Protein AF-0000000066907591 (afdb_homodimer)

InterPro domains:
  IPR000683 Gfo/Idh/MocA-like oxidoreductase, N-terminal [PF01408] (5-119)
  IPR036291 NAD(P)-binding domain superfamily [SSF51735] (4-153)
  IPR050984 Gfo/Idh/MocA domain-containing protein [PTHR22604] (2-312)
  IPR055170 GFO/IDH/MocA-like oxidoreductase domain [PF22725] (130-241)

Radius of gyration: 28.87 Å; Cα contacts (8 Å, |Δi|>4): 1502; chains: 2; bounding box: 48×91×61 Å

pLDDT: mean 97.02, std 3.74, range [53.47, 98.94]

Structure (mmCIF, N/CA/C/O backbone):
data_AF-0000000066907591-model_v1
#
loop_
_entity.id
_entity.type
_entity.pdbx_description
1 polymer 'Trans-1,2-dihydrobenzene-1,2-diol dehydrogenase'
#
loop_
_atom_site.group_PDB
_atom_site.id
_atom_site.type_symbol
_atom_site.label_atom_id
_atom_site.label_alt_id
_atom_site.label_comp_id
_atom_site.label_asym_id
_atom_site.label_entity_id
_atom_site.label_seq_id
_atom_site.pdbx_PDB_ins_code
_atom_site.Cartn_x
_atom_site.Cartn_y
_atom_site.Cartn_z
_atom_site.occupancy
_atom_site.B_iso_or_equiv
_atom_site.auth_seq_id
_atom_site.auth_comp_id
_atom_site.auth_asym_id
_atom_site.auth_atom_id
_atom_site.pdbx_PDB_model_num
ATOM 1 N N . MET A 1 1 ? -17.297 42.125 9.57 1 53.62 1 MET A N 1
ATOM 2 C CA . MET A 1 1 ? -16.484 41 10.023 1 53.62 1 MET A CA 1
ATOM 3 C C . MET A 1 1 ? -15.086 41.469 10.414 1 53.62 1 MET A C 1
ATOM 5 O O . MET A 1 1 ? -14.531 42.375 9.797 1 53.62 1 MET A O 1
ATOM 9 N N . THR A 1 2 ? -14.734 41.219 11.711 1 69.56 2 THR A N 1
ATOM 10 C CA . THR A 1 2 ? -13.484 41.781 12.227 1 69.56 2 THR A CA 1
ATOM 11 C C . THR A 1 2 ? -12.289 41.188 11.477 1 69.56 2 THR A C 1
ATOM 13 O O . THR A 1 2 ? -12.227 40 11.242 1 69.56 2 THR A O 1
ATOM 16 N N . ASN A 1 3 ? -11.562 42.094 10.828 1 89.19 3 ASN A N 1
ATOM 17 C CA . ASN A 1 3 ? -10.336 41.719 10.148 1 89.19 3 ASN A CA 1
ATOM 18 C C . ASN A 1 3 ? -9.281 41.219 11.125 1 89.19 3 ASN A C 1
ATOM 20 O O . ASN A 1 3 ? -8.695 42 11.875 1 89.19 3 ASN A O 1
ATOM 24 N N . LEU A 1 4 ? -9.125 39.906 11.203 1 96 4 LEU A N 1
ATOM 25 C CA . LEU A 1 4 ? -8.172 39.312 12.133 1 96 4 LEU A CA 1
ATOM 2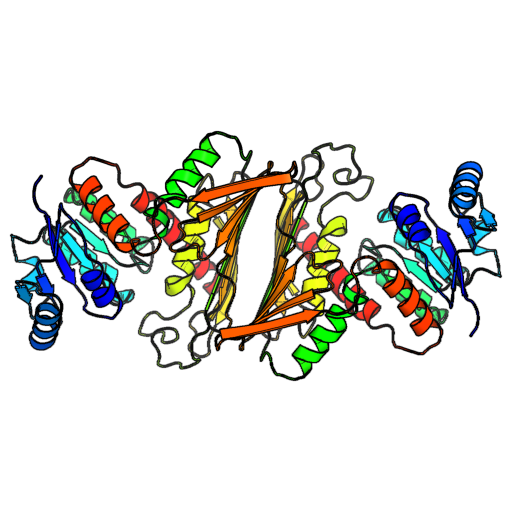6 C C . LEU A 1 4 ? -6.738 39.5 11.633 1 96 4 LEU A C 1
ATOM 28 O O . LEU A 1 4 ? -6.48 39.375 10.43 1 96 4 LEU A O 1
ATOM 32 N N . GLN A 1 5 ? -5.879 39.938 12.5 1 97.81 5 GLN A N 1
ATOM 33 C CA . GLN A 1 5 ? -4.484 40.188 12.148 1 97.81 5 GLN A CA 1
ATOM 34 C C . GLN A 1 5 ? -3.59 39.031 12.523 1 97.81 5 GLN A C 1
ATOM 36 O O . GLN A 1 5 ? -3.631 38.531 13.664 1 97.81 5 GLN A O 1
ATOM 41 N N . TRP A 1 6 ? -2.787 38.594 11.562 1 98.56 6 TRP A N 1
ATOM 42 C CA . TRP A 1 6 ? -1.938 37.406 11.727 1 98.56 6 TRP A CA 1
ATOM 43 C C . TRP A 1 6 ? -0.486 37.812 11.961 1 98.56 6 TRP A C 1
ATOM 45 O O . TRP A 1 6 ? -0.001 38.781 11.352 1 98.56 6 TRP A O 1
ATOM 55 N N . GLY A 1 7 ? 0.177 37.125 12.805 1 98.75 7 GLY A N 1
ATOM 56 C CA . GLY A 1 7 ? 1.625 37.156 12.938 1 98.75 7 GLY A CA 1
ATOM 57 C C . GLY A 1 7 ? 2.285 35.812 12.656 1 98.75 7 GLY A C 1
ATOM 58 O O . GLY A 1 7 ? 1.723 34.75 12.961 1 98.75 7 GLY A O 1
ATOM 59 N N . ILE A 1 8 ? 3.514 35.844 12.125 1 98.81 8 ILE A N 1
ATOM 60 C CA . ILE A 1 8 ? 4.266 34.625 11.82 1 98.81 8 ILE A CA 1
ATOM 61 C C . ILE A 1 8 ? 5.441 34.5 12.789 1 98.81 8 ILE A C 1
ATOM 63 O O . ILE A 1 8 ? 6.199 35.438 12.992 1 98.81 8 ILE A O 1
ATOM 67 N N . VAL A 1 9 ? 5.5 33.312 13.391 1 98.12 9 VAL A N 1
ATOM 68 C CA . VAL A 1 9 ? 6.668 32.938 14.18 1 98.12 9 VAL A CA 1
ATOM 69 C C . VAL A 1 9 ? 7.492 31.891 13.422 1 98.12 9 VAL A C 1
ATOM 71 O O . VAL A 1 9 ? 7.02 30.781 13.164 1 98.12 9 VAL A O 1
ATOM 74 N N . GLY A 1 10 ? 8.727 32.156 13.133 1 96.56 10 GLY A N 1
ATOM 75 C CA . GLY A 1 10 ? 9.547 31.328 12.273 1 96.56 10 GLY A CA 1
ATOM 76 C C . GLY A 1 10 ? 9.453 31.688 10.805 1 96.56 10 GLY A C 1
ATOM 77 O O . GLY A 1 10 ? 8.359 31.75 10.242 1 96.56 10 GLY A O 1
ATOM 78 N N . LEU A 1 11 ? 10.625 32 10.148 1 97.5 11 LEU A N 1
ATOM 79 C CA . LEU A 1 11 ? 10.594 32.562 8.805 1 97.5 11 LEU A CA 1
ATOM 80 C C . LEU A 1 11 ? 11.352 31.672 7.828 1 97.5 11 LEU A C 1
ATOM 82 O O . LEU A 1 11 ? 12.078 32.188 6.961 1 97.5 11 LEU A O 1
ATOM 86 N N . GLY A 1 12 ? 11.195 30.328 8.062 1 94 12 GLY A N 1
ATOM 87 C CA . GLY A 1 12 ? 11.766 29.375 7.121 1 94 12 GLY A CA 1
ATOM 88 C C . GLY A 1 12 ? 10.969 29.25 5.836 1 94 12 GLY A C 1
ATOM 89 O O . GLY A 1 12 ? 10.109 30.078 5.551 1 94 12 GLY A O 1
ATOM 90 N N . ASP A 1 13 ? 11.242 28.297 5.039 1 94.19 13 ASP A N 1
ATOM 91 C CA . ASP A 1 13 ? 10.695 28.109 3.695 1 94.19 13 ASP A CA 1
ATOM 92 C C . ASP A 1 13 ? 9.172 28.094 3.721 1 94.19 13 ASP A C 1
ATOM 94 O O . ASP A 1 13 ? 8.523 28.719 2.877 1 94.19 13 ASP A O 1
ATOM 98 N N . ILE A 1 14 ? 8.617 27.391 4.668 1 96.25 14 ILE A N 1
ATOM 99 C CA . ILE A 1 14 ? 7.168 27.25 4.691 1 96.25 14 ILE A CA 1
ATOM 100 C C . ILE A 1 14 ? 6.523 28.594 5.012 1 96.25 14 ILE A C 1
ATOM 102 O O . ILE A 1 14 ? 5.41 28.875 4.566 1 96.25 14 ILE A O 1
ATOM 106 N N . ALA A 1 15 ? 7.184 29.406 5.812 1 97.88 15 ALA A N 1
ATOM 107 C CA . ALA A 1 15 ? 6.691 30.75 6.105 1 97.88 15 ALA A CA 1
ATOM 108 C C . ALA A 1 15 ? 6.617 31.594 4.836 1 97.88 15 ALA A C 1
ATOM 110 O O . ALA A 1 15 ? 5.684 32.375 4.656 1 97.88 15 ALA A O 1
ATOM 111 N N . HIS A 1 16 ? 7.633 31.453 3.965 1 98.19 16 HIS A N 1
ATOM 112 C CA . HIS A 1 16 ? 7.609 32.156 2.684 1 98.19 16 HIS A CA 1
ATOM 113 C C . HIS A 1 16 ? 6.414 31.719 1.841 1 98.19 16 HIS A C 1
ATOM 115 O O . HIS A 1 16 ? 5.719 32.562 1.259 1 98.19 16 HIS A O 1
ATOM 121 N N . SER A 1 17 ? 6.18 30.391 1.84 1 97.75 17 SER A N 1
ATOM 122 C CA . SER A 1 17 ? 5.039 29.859 1.1 1 97.75 17 SER A CA 1
ATOM 123 C C . SER A 1 17 ? 3.725 30.406 1.657 1 97.75 17 SER A C 1
ATOM 125 O O . SER A 1 17 ? 2.824 30.766 0.897 1 97.75 17 SER A O 1
ATOM 127 N N . PHE A 1 18 ? 3.672 30.438 2.922 1 98.19 18 PHE A N 1
ATOM 128 C CA . PHE A 1 18 ? 2.482 30.922 3.607 1 98.19 18 PHE A CA 1
ATOM 129 C C . PHE A 1 18 ? 2.217 32.375 3.254 1 98.19 18 PHE A C 1
ATOM 131 O O . PHE A 1 18 ? 1.103 32.75 2.865 1 98.19 18 PHE A O 1
ATOM 138 N N . ALA A 1 19 ? 3.225 33.219 3.33 1 98.25 19 ALA A N 1
ATOM 139 C CA . ALA A 1 19 ? 3.094 34.625 3.055 1 98.25 19 ALA A CA 1
ATOM 140 C C . ALA A 1 19 ? 2.789 34.875 1.579 1 98.25 19 ALA A C 1
ATOM 142 O O . ALA A 1 19 ? 1.957 35.719 1.245 1 98.25 19 ALA A O 1
ATOM 143 N N . GLU A 1 20 ? 3.443 34.094 0.761 1 97.38 20 GLU A N 1
ATOM 144 C CA . GLU A 1 20 ? 3.279 34.25 -0.681 1 97.38 20 GLU A CA 1
ATOM 145 C C . GLU A 1 20 ? 1.854 33.906 -1.113 1 97.38 20 GLU A C 1
ATOM 147 O O . GLU A 1 20 ? 1.314 34.531 -2.027 1 97.38 20 GLU A O 1
ATOM 152 N N . SER A 1 21 ? 1.291 32.969 -0.433 1 96.38 21 SER A N 1
ATOM 153 C CA . SER A 1 21 ? -0.006 32.469 -0.87 1 96.38 21 SER A CA 1
ATOM 154 C C . SER A 1 21 ? -1.145 33.125 -0.093 1 96.38 21 SER A C 1
ATOM 156 O O . SER A 1 21 ? -2.318 32.875 -0.385 1 96.38 21 SER A O 1
ATOM 158 N N . PHE A 1 22 ? -0.844 33.969 0.849 1 97.62 22 PHE A N 1
ATOM 159 C CA . PHE A 1 22 ? -1.854 34.562 1.728 1 97.62 22 PHE A CA 1
ATOM 160 C C . PHE A 1 22 ? -2.836 35.406 0.936 1 97.62 22 PHE A C 1
ATOM 162 O O . PHE A 1 22 ? -2.471 36.469 0.415 1 97.62 22 PHE A O 1
ATOM 169 N N . ASP A 1 23 ? -4.043 34.969 0.793 1 95.75 23 ASP A N 1
ATOM 170 C CA . ASP A 1 23 ? -5.105 35.656 0.051 1 95.75 23 ASP A CA 1
ATOM 171 C C . ASP A 1 23 ? -6.449 35.5 0.766 1 95.75 23 ASP A C 1
ATOM 173 O O . ASP A 1 23 ? -7.203 34.562 0.504 1 95.75 23 ASP A O 1
ATOM 177 N N . GLN A 1 24 ? -6.719 36.469 1.634 1 94.44 24 GLN A N 1
ATOM 178 C CA . GLN A 1 24 ? -7.891 36.438 2.498 1 94.44 24 GLN A CA 1
ATOM 179 C C . GLN A 1 24 ? -8.609 37.781 2.537 1 94.44 24 GLN A C 1
ATOM 181 O O . GLN A 1 24 ? -7.969 38.812 2.508 1 94.44 24 GLN A O 1
ATOM 186 N N . THR A 1 25 ? -9.898 37.656 2.674 1 92.19 25 THR A N 1
ATOM 187 C CA . THR A 1 25 ? -10.672 38.875 2.799 1 92.19 25 THR A CA 1
ATOM 188 C C . THR A 1 25 ? -11.008 39.156 4.262 1 92.19 25 THR A C 1
ATOM 190 O O . THR A 1 25 ? -11.305 40.281 4.629 1 92.19 25 THR A O 1
ATOM 193 N N . THR A 1 26 ? -10.898 38.125 5.062 1 92.12 26 THR A N 1
ATOM 194 C CA . THR A 1 26 ? -11.336 38.281 6.445 1 92.12 26 THR A CA 1
ATOM 195 C C . THR A 1 26 ? -10.133 38.344 7.387 1 92.12 26 THR A C 1
ATOM 197 O O . THR A 1 26 ? -10.289 38.344 8.609 1 92.12 26 THR A O 1
ATOM 200 N N . SER A 1 27 ? -8.93 38.375 6.855 1 95.5 27 SER A N 1
ATOM 201 C CA . SER A 1 27 ? -7.684 38.375 7.617 1 95.5 27 SER A CA 1
ATOM 202 C C . SER A 1 27 ? -6.602 39.156 6.91 1 95.5 27 SER A C 1
ATOM 204 O O . SER A 1 27 ? -6.668 39.375 5.695 1 95.5 27 SER A O 1
ATOM 206 N N . THR A 1 28 ? -5.691 39.656 7.699 1 97 28 THR A N 1
ATOM 207 C CA . THR A 1 28 ? -4.523 40.344 7.164 1 97 28 THR A CA 1
ATOM 208 C C . THR A 1 28 ? -3.24 39.812 7.797 1 97 28 THR A C 1
ATOM 210 O O . THR A 1 28 ? -3.172 39.625 9.016 1 97 28 THR A O 1
ATOM 213 N N . LEU A 1 29 ? -2.314 39.438 6.93 1 98.12 29 LEU A N 1
ATOM 214 C CA . LEU A 1 29 ? -0.979 39.125 7.426 1 98.12 29 LEU A CA 1
ATOM 215 C C . LEU A 1 29 ? -0.215 40.375 7.789 1 98.12 29 LEU A C 1
ATOM 217 O O . LEU A 1 29 ? 0.172 41.156 6.91 1 98.12 29 LEU A O 1
ATOM 221 N N . THR A 1 30 ? 0.018 40.562 9.086 1 98.12 30 THR A N 1
ATOM 222 C CA . THR A 1 30 ? 0.395 41.906 9.562 1 98.12 30 THR A CA 1
ATOM 223 C C . THR A 1 30 ? 1.847 41.906 10.031 1 98.12 30 THR A C 1
ATOM 225 O O . THR A 1 30 ? 2.545 42.906 9.883 1 98.12 30 THR A O 1
ATOM 228 N N . ALA A 1 31 ? 2.281 40.781 10.609 1 98.56 31 ALA A N 1
ATOM 229 C CA . ALA A 1 31 ? 3.559 40.875 11.312 1 98.56 31 ALA A CA 1
ATOM 230 C C . ALA A 1 31 ? 4.332 39.562 11.18 1 98.56 31 ALA A C 1
ATOM 232 O O . ALA A 1 31 ? 3.752 38.5 10.883 1 98.56 31 ALA A O 1
ATOM 233 N N . CYS A 1 32 ? 5.641 39.656 11.336 1 98.75 32 CYS A N 1
ATOM 234 C CA . CYS A 1 32 ? 6.52 38.5 11.43 1 98.75 32 CYS A CA 1
ATOM 235 C C . CYS A 1 32 ? 7.602 38.719 12.477 1 98.75 32 CYS A C 1
ATOM 237 O O . CYS A 1 32 ? 7.914 39.875 12.82 1 98.75 32 CYS A O 1
ATOM 239 N N . ALA A 1 33 ? 8.055 37.625 13 1 98.38 33 ALA A N 1
ATOM 240 C CA . ALA A 1 33 ? 9.125 37.719 14 1 98.38 33 ALA A CA 1
ATOM 241 C C . ALA A 1 33 ? 10.211 36.688 13.727 1 98.38 33 ALA A C 1
ATOM 243 O O . ALA A 1 33 ? 9.93 35.594 13.195 1 98.38 33 ALA A O 1
ATOM 244 N N . SER A 1 34 ? 11.367 37 13.992 1 95.94 34 SER A N 1
ATOM 245 C CA . SER A 1 34 ? 12.547 36.156 13.984 1 95.94 34 SER A CA 1
ATOM 246 C C . SER A 1 34 ? 13.461 36.469 15.164 1 95.94 34 SER A C 1
ATOM 248 O O . SER A 1 34 ? 13.164 37.344 15.977 1 95.94 34 SER A O 1
ATOM 250 N N . ARG A 1 35 ? 14.617 35.688 15.305 1 90.31 35 ARG A N 1
ATOM 251 C CA . ARG A 1 35 ? 15.594 35.875 16.375 1 90.31 35 ARG A CA 1
ATOM 252 C C . ARG A 1 35 ? 16.391 37.156 16.156 1 90.31 35 ARG A C 1
ATOM 254 O O . ARG A 1 35 ? 16.938 37.719 17.109 1 90.31 35 ARG A O 1
ATOM 261 N N . THR A 1 36 ? 16.281 37.531 14.898 1 94.12 36 THR A N 1
ATOM 262 C CA . THR A 1 36 ? 16.969 38.781 14.586 1 94.12 36 THR A CA 1
ATOM 263 C C . THR A 1 36 ? 16.062 39.719 13.812 1 94.12 36 THR A C 1
ATOM 265 O O . THR A 1 36 ? 15.312 39.312 12.93 1 94.12 36 THR A O 1
ATOM 268 N N . LEU A 1 37 ? 16.234 41.031 14.195 1 97 37 LEU A N 1
ATOM 269 C CA . LEU A 1 37 ? 15.375 42.031 13.586 1 97 37 LEU A CA 1
ATOM 270 C C . LEU A 1 37 ? 15.641 42.156 12.086 1 97 37 LEU A C 1
ATOM 272 O O . LEU A 1 37 ? 14.711 42.344 11.305 1 97 37 LEU A O 1
ATOM 276 N N . GLU A 1 38 ? 16.859 41.969 11.734 1 97.56 38 GLU A N 1
ATOM 277 C CA . GLU A 1 38 ? 17.234 42.094 10.328 1 97.56 38 GLU A CA 1
ATOM 278 C C . GLU A 1 38 ? 16.516 41.062 9.469 1 97.56 38 GLU A C 1
ATOM 280 O O . GLU A 1 38 ? 15.992 41.406 8.398 1 97.56 38 GLU A O 1
ATOM 285 N N . LYS A 1 39 ? 16.453 39.875 9.938 1 97.31 39 LYS A N 1
ATOM 286 C CA . LYS A 1 39 ? 15.773 38.781 9.219 1 97.31 39 LYS A CA 1
ATOM 287 C C . LYS A 1 39 ? 14.273 39.062 9.117 1 97.31 39 LYS A C 1
ATOM 289 O O . LYS A 1 39 ? 13.664 38.844 8.062 1 97.31 39 LYS A O 1
ATOM 294 N N . ALA A 1 40 ? 13.711 39.531 10.172 1 98.38 40 ALA A N 1
ATOM 295 C CA . ALA A 1 40 ? 12.289 39.844 10.195 1 98.38 40 ALA A CA 1
ATOM 296 C C . ALA A 1 40 ? 11.961 40.969 9.234 1 98.38 40 ALA A C 1
ATOM 298 O O . ALA A 1 40 ? 10.969 40.938 8.508 1 98.38 40 ALA A O 1
ATOM 299 N N . GLU A 1 41 ? 12.805 41.969 9.266 1 98.44 41 GLU A N 1
ATOM 300 C CA . GLU A 1 41 ? 12.594 43.125 8.398 1 98.44 41 GLU A CA 1
ATOM 301 C C . GLU A 1 41 ? 12.703 42.75 6.926 1 98.44 41 GLU A C 1
ATOM 303 O O . GLU A 1 41 ? 11.922 43.219 6.094 1 98.44 41 GLU A O 1
ATOM 308 N N . LYS A 1 42 ? 13.656 41.969 6.613 1 98.44 42 LYS A N 1
ATOM 309 C CA . LYS A 1 42 ? 13.805 41.469 5.238 1 98.44 42 LYS A CA 1
ATOM 310 C C . LYS A 1 42 ? 12.555 40.75 4.773 1 98.44 42 LYS A C 1
ATOM 312 O O . LYS A 1 42 ? 12.086 40.938 3.656 1 98.44 42 LYS A O 1
ATOM 317 N N . PHE A 1 43 ? 12.07 39.844 5.633 1 98.56 43 PHE A N 1
ATOM 318 C CA . PHE A 1 43 ? 10.859 39.094 5.34 1 98.56 43 PHE A CA 1
ATOM 319 C C . PHE A 1 43 ? 9.664 40.031 5.18 1 98.56 43 PHE A C 1
ATOM 321 O O . PHE A 1 43 ? 8.891 39.906 4.23 1 98.56 43 PHE A O 1
ATOM 328 N N . ALA A 1 44 ? 9.516 40.969 6.066 1 98.56 44 ALA A N 1
ATOM 329 C CA . ALA A 1 44 ? 8.406 41.938 6.043 1 98.56 44 ALA A CA 1
ATOM 330 C C . ALA A 1 44 ? 8.43 42.781 4.77 1 98.56 44 ALA A C 1
ATOM 332 O O . ALA A 1 44 ? 7.379 43.031 4.184 1 98.56 44 ALA A O 1
ATOM 333 N N . GLU A 1 45 ? 9.586 43.156 4.43 1 98.44 45 GLU A N 1
ATOM 334 C CA . GLU A 1 45 ? 9.742 43.938 3.203 1 98.44 45 GLU A CA 1
ATOM 335 C C . GLU A 1 45 ? 9.336 43.125 1.978 1 98.44 45 GLU A C 1
ATOM 337 O O . GLU A 1 45 ? 8.641 43.625 1.092 1 98.44 45 GLU A O 1
ATOM 342 N N . GLN A 1 46 ? 9.773 41.938 1.971 1 98.38 46 GLN A N 1
ATOM 343 C CA . GLN A 1 46 ? 9.516 41.094 0.829 1 98.38 46 GLN A CA 1
ATOM 344 C C . GLN A 1 46 ? 8.023 40.875 0.626 1 98.38 46 GLN A C 1
ATOM 346 O O . GLN A 1 46 ? 7.551 40.781 -0.51 1 98.38 46 GLN A O 1
ATOM 351 N N . TYR A 1 47 ? 7.258 40.781 1.701 1 98.25 47 TYR A N 1
ATOM 352 C CA . TYR A 1 47 ? 5.852 40.406 1.579 1 98.25 47 TYR A CA 1
ATOM 353 C C . TYR A 1 47 ? 4.949 41.562 2.008 1 98.25 47 TYR A C 1
ATOM 355 O O . TYR A 1 47 ? 3.754 41.344 2.238 1 98.25 47 TYR A O 1
ATOM 363 N N . ASP A 1 48 ? 5.531 42.781 2.184 1 97.5 48 ASP A N 1
ATOM 364 C CA . ASP A 1 48 ? 4.82 44 2.482 1 97.5 48 ASP A CA 1
ATOM 365 C C . ASP A 1 48 ? 4.016 43.875 3.773 1 97.5 48 ASP A C 1
ATOM 367 O O . ASP A 1 48 ? 2.818 44.188 3.797 1 97.5 48 ASP A O 1
ATOM 371 N N . LEU A 1 49 ? 4.699 43.312 4.801 1 98.38 49 LEU A N 1
ATOM 372 C CA . LEU A 1 49 ? 4.102 43.281 6.133 1 98.38 49 LEU A CA 1
ATOM 373 C C . LEU A 1 49 ? 4.359 44.594 6.871 1 98.38 49 LEU A C 1
ATOM 375 O O . LEU A 1 49 ? 5.473 45.125 6.84 1 98.38 49 LEU A O 1
ATOM 379 N N . PRO A 1 50 ? 3.434 45.156 7.559 1 97.88 50 PRO A N 1
ATOM 380 C CA . PRO A 1 50 ? 3.582 46.438 8.242 1 97.88 50 PRO A CA 1
ATOM 381 C C . PRO A 1 50 ? 4.508 46.375 9.453 1 97.88 50 PRO A C 1
ATOM 383 O O . PRO A 1 50 ? 5.09 47.375 9.852 1 97.88 50 PRO A O 1
ATOM 386 N N . LYS A 1 51 ? 4.625 45.125 10.031 1 98.38 51 LYS A N 1
ATOM 387 C CA . LYS A 1 51 ? 5.371 45.031 11.289 1 98.38 51 LYS A CA 1
ATOM 388 C C . LYS A 1 51 ? 6.387 43.875 11.25 1 98.38 51 LYS A C 1
ATOM 390 O O . LYS A 1 51 ? 6.113 42.844 10.68 1 98.38 51 LYS A O 1
ATOM 395 N N . ALA A 1 52 ? 7.562 44.188 11.766 1 98.56 52 ALA A N 1
ATOM 396 C CA . ALA A 1 52 ? 8.633 43.188 11.93 1 98.56 52 ALA A CA 1
ATOM 397 C C . ALA A 1 52 ? 9.242 43.281 13.328 1 98.56 52 ALA A C 1
ATOM 399 O O . ALA A 1 52 ? 9.523 44.375 13.828 1 98.56 52 ALA A O 1
ATOM 400 N N . TYR A 1 53 ? 9.359 42.125 13.938 1 98.5 53 TYR A N 1
ATOM 401 C CA . TYR A 1 53 ? 9.852 42.125 15.305 1 98.5 53 TYR A CA 1
ATOM 402 C C . TYR A 1 53 ? 11.125 41.281 15.414 1 98.5 53 TYR A C 1
ATOM 404 O O . TYR A 1 53 ? 11.242 40.219 14.789 1 98.5 53 TYR A O 1
ATOM 412 N N . GLY A 1 54 ? 12.047 41.719 16.25 1 96.81 54 GLY A N 1
ATOM 413 C CA . GLY A 1 54 ? 13.312 41.031 16.438 1 96.81 54 GLY A CA 1
ATOM 414 C C . GLY A 1 54 ? 13.258 39.969 17.547 1 96.81 54 GLY A C 1
ATOM 415 O O . GLY A 1 54 ? 14.281 39.406 17.938 1 96.81 54 GLY A 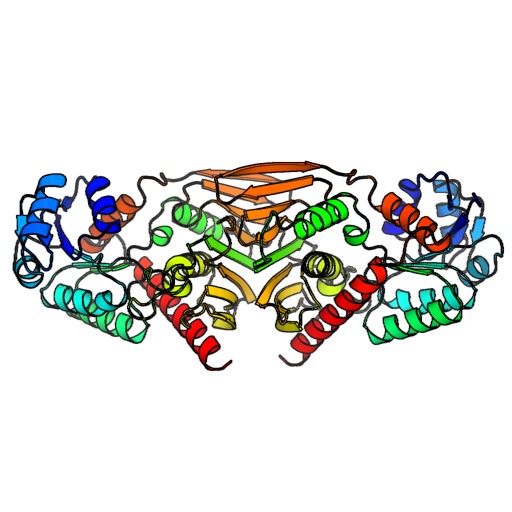O 1
ATOM 416 N N . SER A 1 55 ? 12.094 39.812 18.062 1 96.81 55 SER A N 1
ATOM 417 C CA . SER A 1 55 ? 11.867 38.781 19.031 1 96.81 55 SER A CA 1
ATOM 418 C C . SER A 1 55 ? 10.422 38.281 18.984 1 96.81 55 SER A C 1
ATOM 420 O O . SER A 1 55 ? 9.516 39 18.609 1 96.81 55 SER A O 1
ATOM 422 N N . TYR A 1 56 ? 10.242 37 19.422 1 97.12 56 TYR A N 1
ATOM 423 C CA . TYR A 1 56 ? 8.906 36.438 19.438 1 97.12 56 TYR A CA 1
ATOM 424 C C . TYR A 1 56 ? 8.039 37.062 20.516 1 97.12 56 TYR A C 1
ATOM 426 O O . TYR A 1 56 ? 6.836 37.25 20.328 1 97.12 56 TYR A O 1
ATOM 434 N N . GLU A 1 57 ? 8.68 37.469 21.578 1 97.25 57 GLU A N 1
ATOM 435 C CA . GLU A 1 57 ? 7.992 38.125 22.688 1 97.25 57 GLU A CA 1
ATOM 436 C C . GLU A 1 57 ? 7.363 39.438 22.25 1 97.25 57 GLU A C 1
ATOM 438 O O . GLU A 1 57 ? 6.242 39.781 22.656 1 97.25 57 GLU A O 1
ATOM 443 N N . GLU A 1 58 ? 8.133 40.188 21.469 1 97.88 58 GLU A N 1
ATOM 444 C CA . GLU A 1 58 ? 7.625 41.469 20.984 1 97.88 58 GLU A CA 1
ATOM 445 C C . GLU A 1 58 ? 6.383 41.25 20.125 1 97.88 58 GLU A C 1
ATOM 447 O O . GLU A 1 58 ? 5.418 42.031 20.234 1 97.88 58 GLU A O 1
ATOM 452 N N . LEU A 1 59 ? 6.457 40.281 19.25 1 98.44 59 LEU A N 1
ATOM 453 C CA . LEU A 1 59 ? 5.301 39.969 18.422 1 98.44 59 LEU A CA 1
ATOM 454 C C . LEU A 1 59 ? 4.098 39.594 19.281 1 98.44 59 LEU A C 1
ATOM 456 O O . LEU A 1 59 ? 2.984 40.062 19.047 1 98.44 59 LEU A O 1
ATOM 460 N N . LEU A 1 60 ? 4.281 38.75 20.328 1 98.44 60 LEU A N 1
ATOM 461 C CA . LEU A 1 60 ? 3.209 38.25 21.172 1 98.44 60 LEU A CA 1
ATOM 462 C C . LEU A 1 60 ? 2.621 39.375 22.031 1 98.44 60 LEU A C 1
ATOM 464 O O . LEU A 1 60 ? 1.47 39.281 22.469 1 98.44 60 LEU A O 1
ATOM 468 N N . ALA A 1 61 ? 3.406 40.438 22.25 1 98.12 61 ALA A N 1
ATOM 469 C CA . ALA A 1 61 ? 2.967 41.562 23.062 1 98.12 61 ALA A CA 1
ATOM 470 C C . ALA A 1 61 ? 2.104 42.531 22.266 1 98.12 61 ALA A C 1
ATOM 472 O O . ALA A 1 61 ? 1.424 43.375 22.844 1 98.12 61 ALA A O 1
ATOM 473 N N . ASP A 1 62 ? 2.164 42.406 20.984 1 98.12 62 ASP A N 1
ATOM 474 C CA . ASP A 1 62 ? 1.371 43.281 20.125 1 98.12 62 ASP A CA 1
ATOM 475 C C . ASP A 1 62 ? -0.119 42.969 20.266 1 98.12 62 ASP A C 1
ATOM 477 O O . ASP A 1 62 ? -0.588 41.938 19.781 1 98.12 62 ASP A O 1
ATOM 481 N N . LYS A 1 63 ? -0.902 43.906 20.734 1 96.88 63 LYS A N 1
ATOM 482 C CA . LYS A 1 63 ? -2.316 43.688 21.047 1 96.88 63 LYS A CA 1
ATOM 483 C C . LYS A 1 63 ? -3.146 43.625 19.766 1 96.88 63 LYS A C 1
ATOM 485 O O . LYS A 1 63 ? -4.277 43.125 19.797 1 96.88 63 LYS A O 1
ATOM 490 N N . ASP A 1 64 ? -2.557 44.094 18.672 1 96.31 64 ASP A N 1
ATOM 491 C CA . ASP A 1 64 ? -3.301 44.062 17.406 1 96.31 64 ASP A CA 1
ATOM 492 C C . ASP A 1 64 ? -3.305 42.688 16.781 1 96.31 64 ASP A C 1
ATOM 494 O O . ASP A 1 64 ? -4.18 42.344 15.977 1 96.31 64 ASP A O 1
ATOM 498 N N . ILE A 1 65 ? -2.332 41.875 17.125 1 98 65 ILE A N 1
ATOM 499 C CA . ILE A 1 65 ? -2.199 40.531 16.562 1 98 65 ILE A CA 1
ATOM 500 C C . ILE A 1 65 ? -3.123 39.562 17.281 1 98 65 ILE A C 1
ATOM 502 O O . ILE A 1 65 ? -3.072 39.469 18.516 1 98 65 ILE A O 1
ATOM 506 N N . SER A 1 66 ? -3.957 38.875 16.547 1 97.56 66 SER A N 1
ATOM 507 C CA . SER A 1 66 ? -4.934 37.969 17.156 1 97.56 66 SER A CA 1
ATOM 508 C C . SER A 1 66 ? -4.543 36.5 16.953 1 97.56 66 SER A C 1
ATOM 510 O O . SER A 1 66 ? -4.922 35.656 17.75 1 97.56 66 SER A O 1
ATOM 512 N N . ILE A 1 67 ? -3.867 36.156 15.852 1 98.62 67 ILE A N 1
ATOM 513 C CA . ILE A 1 67 ? -3.557 34.781 15.484 1 98.62 67 ILE A CA 1
ATOM 514 C C . ILE A 1 67 ? -2.061 34.656 15.195 1 98.62 67 ILE A C 1
ATOM 516 O O . ILE A 1 67 ? -1.468 35.531 14.547 1 98.62 67 ILE A O 1
ATOM 520 N N . ILE A 1 68 ? -1.479 33.625 15.695 1 98.88 68 ILE A N 1
ATOM 521 C CA . ILE A 1 68 ? -0.073 33.344 15.43 1 98.88 68 ILE A CA 1
ATOM 522 C C . ILE A 1 68 ? 0.046 32.125 14.555 1 98.88 68 ILE A C 1
ATOM 524 O O . ILE A 1 68 ? -0.508 31.062 14.883 1 98.88 68 ILE A O 1
ATOM 528 N N . TYR A 1 69 ? 0.668 32.219 13.422 1 98.81 69 TYR A N 1
ATOM 529 C CA . TYR A 1 69 ? 1.123 31.094 12.609 1 98.81 69 TYR A CA 1
ATOM 530 C C . TYR A 1 69 ? 2.531 30.672 13.008 1 98.81 69 TYR A C 1
ATOM 532 O O . TYR A 1 69 ? 3.473 31.453 12.922 1 98.81 69 TYR A O 1
ATOM 540 N N . ILE A 1 70 ? 2.668 29.453 13.453 1 98.69 70 ILE A N 1
ATOM 541 C CA . ILE A 1 70 ? 3.951 28.969 13.953 1 98.69 70 ILE A CA 1
ATOM 542 C C . ILE A 1 70 ? 4.594 28.062 12.906 1 98.69 70 ILE A C 1
ATOM 544 O O . ILE A 1 70 ? 4.059 27 12.586 1 98.69 70 ILE A O 1
ATOM 548 N N . ALA A 1 71 ? 5.758 28.469 12.422 1 97.44 71 ALA A N 1
ATOM 549 C CA . ALA A 1 71 ? 6.465 27.766 11.352 1 97.44 71 ALA A CA 1
ATOM 550 C C . ALA A 1 71 ? 7.93 27.547 11.719 1 97.44 71 ALA A C 1
ATOM 552 O O . ALA A 1 71 ? 8.82 27.734 10.883 1 97.44 71 ALA A O 1
ATOM 553 N N . VAL A 1 72 ? 8.234 27.234 12.969 1 94.94 72 VAL A N 1
ATOM 554 C CA . VAL A 1 72 ? 9.562 26.906 13.453 1 94.94 72 VAL A CA 1
ATOM 555 C C . VAL A 1 72 ? 9.812 25.406 13.305 1 94.94 72 VAL A C 1
ATOM 557 O O . VAL A 1 72 ? 8.922 24.672 12.883 1 94.94 72 VAL A O 1
ATOM 560 N N . PRO A 1 73 ? 11.023 24.906 13.602 1 91.31 73 PRO A N 1
ATOM 561 C CA . PRO A 1 73 ? 11.258 23.469 13.586 1 91.31 73 PRO A CA 1
ATOM 562 C C . PRO A 1 73 ? 10.375 22.719 14.578 1 91.31 73 PRO A C 1
ATOM 564 O O . PRO A 1 73 ? 10.023 23.25 15.633 1 91.31 73 PRO A O 1
ATOM 567 N N . ASN A 1 74 ? 10.07 21.5 14.289 1 92.56 74 ASN A N 1
ATOM 568 C CA . ASN A 1 74 ? 9.102 20.688 15.008 1 92.56 74 ASN A CA 1
ATOM 569 C C . ASN A 1 74 ? 9.367 20.688 16.516 1 92.56 74 ASN A C 1
ATOM 571 O O . ASN A 1 74 ? 8.438 20.828 17.312 1 92.56 74 ASN A O 1
ATOM 575 N N . ARG A 1 75 ? 10.57 20.656 16.844 1 92.56 75 ARG A N 1
ATOM 576 C CA . ARG A 1 75 ? 10.945 20.5 18.25 1 92.56 75 ARG A CA 1
ATOM 577 C C . ARG A 1 75 ? 10.578 21.75 19.047 1 92.56 75 ARG A C 1
ATOM 579 O O . ARG A 1 75 ? 10.531 21.719 20.281 1 92.56 75 ARG A O 1
ATOM 586 N N . GLN A 1 76 ? 10.367 22.828 18.344 1 94.81 76 GLN A N 1
ATOM 587 C CA . GLN A 1 76 ? 10.125 24.094 19 1 94.81 76 GLN A CA 1
ATOM 588 C C . GLN A 1 76 ? 8.641 24.438 19.031 1 94.81 76 GLN A C 1
ATOM 590 O O . GLN A 1 76 ? 8.227 25.406 19.656 1 94.81 76 GLN A O 1
ATOM 595 N N . HIS A 1 77 ? 7.836 23.625 18.391 1 97.69 77 HIS A N 1
ATOM 596 C CA . HIS A 1 77 ? 6.422 23.938 18.234 1 97.69 77 HIS A CA 1
ATOM 597 C C . HIS A 1 77 ? 5.742 24.125 19.594 1 97.69 77 HIS A C 1
ATOM 599 O O . HIS A 1 77 ? 5.113 25.141 19.844 1 97.69 77 HIS A O 1
ATOM 605 N N . HIS A 1 78 ? 5.941 23.156 20.422 1 98.38 78 HIS A N 1
ATOM 606 C CA . HIS A 1 78 ? 5.215 23.141 21.688 1 98.38 78 HIS A CA 1
ATOM 607 C C . HIS A 1 78 ? 5.492 24.422 22.484 1 98.38 78 HIS A C 1
ATOM 609 O O . HIS A 1 78 ? 4.562 25.062 22.969 1 98.38 78 HIS A O 1
ATOM 615 N N . GLN A 1 79 ? 6.746 24.766 22.578 1 98.31 79 GLN A N 1
ATOM 616 C CA . GLN A 1 79 ? 7.141 25.953 23.328 1 98.31 79 GLN A CA 1
ATOM 617 C C . GLN A 1 79 ? 6.469 27.203 22.781 1 98.31 79 GLN A C 1
ATOM 619 O O . GLN A 1 79 ? 5.91 28 23.531 1 98.31 79 GLN A O 1
ATOM 624 N N . HIS A 1 80 ? 6.504 27.375 21.5 1 98.62 80 HIS A N 1
ATOM 625 C CA . HIS A 1 80 ? 5.949 28.578 20.875 1 98.62 80 HIS A CA 1
ATOM 626 C C . HIS A 1 80 ? 4.426 28.562 20.938 1 98.62 80 HIS A C 1
ATOM 628 O O . HIS A 1 80 ? 3.797 29.625 21.047 1 98.62 80 HIS A O 1
ATOM 634 N N . ILE A 1 81 ? 3.828 27.375 20.828 1 98.88 81 ILE A N 1
ATOM 635 C CA . ILE A 1 81 ? 2.383 27.25 20.984 1 98.88 81 ILE A CA 1
ATOM 636 C C . ILE A 1 81 ? 1.969 27.734 22.375 1 98.88 81 ILE A C 1
ATOM 638 O O . ILE A 1 81 ? 1.083 28.578 22.5 1 98.88 81 ILE A O 1
ATOM 642 N N . MET A 1 82 ? 2.666 27.219 23.375 1 98.88 82 MET A N 1
ATOM 643 C CA . MET A 1 82 ? 2.342 27.562 24.766 1 98.88 82 MET A CA 1
ATOM 644 C C . MET A 1 82 ? 2.49 29.062 24.984 1 98.88 82 MET A C 1
ATOM 646 O O . MET A 1 82 ? 1.617 29.688 25.594 1 98.88 82 MET A O 1
ATOM 650 N N . GLN A 1 83 ? 3.541 29.641 24.5 1 98.81 83 GLN A N 1
ATOM 651 C CA . GLN A 1 83 ? 3.801 31.062 24.672 1 98.81 83 GLN A CA 1
ATOM 652 C C . GLN A 1 83 ? 2.719 31.906 24 1 98.81 83 GLN A C 1
ATOM 654 O O . GLN A 1 83 ? 2.248 32.875 24.562 1 98.81 83 GLN A O 1
ATOM 659 N N . ALA A 1 84 ? 2.355 31.516 22.812 1 98.88 84 ALA A N 1
ATOM 660 C CA . ALA A 1 84 ? 1.339 32.25 22.062 1 98.88 84 ALA A CA 1
ATOM 661 C C . ALA A 1 84 ? -0.014 32.188 22.766 1 98.88 84 ALA A C 1
ATOM 663 O O . ALA A 1 84 ? -0.701 33.188 22.906 1 98.88 84 ALA A O 1
ATOM 664 N N . LEU A 1 85 ? -0.381 31 23.203 1 98.88 85 LEU A N 1
ATOM 665 C CA . LEU A 1 85 ? -1.64 30.828 23.922 1 98.88 85 LEU A CA 1
ATOM 666 C C . LEU A 1 85 ? -1.641 31.641 25.219 1 98.88 85 LEU A C 1
ATOM 668 O O . LEU A 1 85 ? -2.631 32.281 25.547 1 98.88 85 LEU A O 1
ATOM 672 N N . GLU A 1 86 ? -0.534 31.562 25.922 1 98.75 86 GLU A N 1
ATOM 673 C CA . GLU A 1 86 ? -0.42 32.312 27.172 1 98.75 86 GLU A CA 1
ATOM 674 C C . GLU A 1 86 ? -0.603 33.812 26.922 1 98.75 86 GLU A C 1
ATOM 676 O O . GLU A 1 86 ? -1.157 34.531 27.766 1 98.75 86 GLU A O 1
ATOM 681 N N . ALA A 1 87 ? -0.155 34.281 25.797 1 98.62 87 ALA A N 1
ATOM 682 C CA . ALA A 1 87 ? -0.251 35.688 25.422 1 98.62 87 ALA A CA 1
ATOM 683 C C . ALA A 1 87 ? -1.647 36 24.906 1 98.62 87 ALA A C 1
ATOM 685 O O . ALA A 1 87 ? -1.914 37.156 24.516 1 98.62 87 ALA A O 1
ATOM 686 N N . GLY A 1 88 ? -2.541 35.062 24.875 1 98.5 88 GLY A N 1
ATOM 687 C CA . GLY A 1 88 ? -3.924 35.281 24.484 1 98.5 88 GLY A CA 1
ATOM 688 C C . GLY A 1 88 ? -4.145 35.25 22.984 1 98.5 88 GLY A C 1
ATOM 689 O O . GLY A 1 88 ? -5.078 35.875 22.484 1 98.5 88 GLY A O 1
ATOM 690 N N . LYS A 1 89 ? -3.248 34.594 22.281 1 98.75 89 LYS A N 1
ATOM 691 C CA . LYS A 1 89 ? -3.352 34.531 20.828 1 98.75 89 LYS A CA 1
ATOM 692 C C . LYS A 1 89 ? -3.908 33.188 20.375 1 98.75 89 LYS A C 1
ATOM 694 O O . LYS A 1 89 ? -3.578 32.125 20.953 1 98.75 89 LYS A O 1
ATOM 699 N N . HIS A 1 90 ? -4.832 33.125 19.359 1 98.75 90 HIS A N 1
ATOM 700 C CA . HIS A 1 90 ? -5.125 31.891 18.641 1 98.75 90 HIS A CA 1
ATOM 701 C C . HIS A 1 90 ? -3.893 31.375 17.906 1 98.75 90 HIS A C 1
ATOM 703 O O . HIS A 1 90 ? -2.988 32.156 17.578 1 98.75 90 HIS A O 1
ATOM 709 N N . VAL A 1 91 ? -3.85 30.047 17.688 1 98.94 91 VAL A N 1
ATOM 710 C CA . VAL A 1 91 ? -2.619 29.5 17.141 1 98.94 91 VAL A CA 1
ATOM 711 C C . VAL A 1 91 ? -2.951 28.562 15.977 1 98.94 91 VAL A C 1
ATOM 713 O O . VAL A 1 91 ? -3.795 27.672 16.125 1 98.94 91 VAL A O 1
ATOM 716 N N . LEU A 1 92 ? -2.406 28.734 14.805 1 98.88 92 LEU A N 1
ATOM 717 C CA . LEU A 1 92 ? -2.238 27.766 13.734 1 98.88 92 LEU A CA 1
ATOM 718 C C . LEU A 1 92 ? -0.785 27.312 13.625 1 98.88 92 LEU A C 1
ATOM 720 O O . LEU A 1 92 ? 0.086 28.094 13.242 1 98.88 92 LEU A O 1
ATOM 724 N N . CYS A 1 93 ? -0.505 26.109 14 1 98.75 93 CYS A N 1
ATOM 725 C CA . CYS A 1 93 ? 0.866 25.609 14.016 1 98.75 93 CYS A CA 1
ATOM 726 C C . CYS A 1 93 ? 1.105 24.625 12.875 1 98.75 93 CYS A C 1
ATOM 728 O O . CYS A 1 93 ? 0.258 23.781 12.586 1 98.75 93 CYS A O 1
ATOM 730 N N . GLU A 1 94 ? 2.211 24.719 12.227 1 98.06 94 GLU A N 1
ATOM 731 C CA . GLU A 1 94 ? 2.604 23.781 11.18 1 98.06 94 GLU A CA 1
ATOM 732 C C . GLU A 1 94 ? 2.609 22.344 11.695 1 98.06 94 GLU A C 1
ATOM 734 O O . GLU A 1 94 ? 2.758 22.109 12.891 1 98.06 94 GLU A O 1
ATOM 739 N N . LYS A 1 95 ? 2.381 21.453 10.789 1 97.94 95 LYS A N 1
ATOM 740 C CA . LYS A 1 95 ? 2.438 20.031 11.102 1 97.94 95 LYS A CA 1
ATOM 741 C C . LYS A 1 95 ? 3.879 19.531 11.148 1 97.94 95 LYS A C 1
ATOM 743 O O . LYS A 1 95 ? 4.742 20.047 10.438 1 97.94 95 LYS A O 1
ATOM 748 N N . ALA A 1 96 ? 4.23 18.641 11.852 1 96.31 96 ALA A N 1
ATOM 749 C CA . ALA A 1 96 ? 3.414 18.078 12.922 1 96.31 96 ALA A CA 1
ATOM 750 C C . ALA A 1 96 ? 3.299 19.031 14.102 1 96.31 96 ALA A C 1
ATOM 752 O O . ALA A 1 96 ? 4.301 19.594 14.555 1 96.31 96 ALA A O 1
ATOM 753 N N . ILE A 1 97 ? 2.184 19.156 14.695 1 98.06 97 ILE A N 1
ATOM 754 C CA . ILE A 1 97 ? 1.862 20.219 15.633 1 98.06 97 ILE A CA 1
ATOM 755 C C . ILE A 1 97 ? 2.703 20.078 16.891 1 98.06 97 ILE A C 1
ATOM 757 O O . ILE A 1 97 ? 3.143 21.062 17.484 1 98.06 97 ILE A O 1
ATOM 761 N N . THR A 1 98 ? 2.912 18.844 17.328 1 97.81 98 THR A N 1
ATOM 762 C CA . THR A 1 98 ? 3.762 18.562 18.484 1 97.81 98 THR A CA 1
ATOM 763 C C . THR A 1 98 ? 4.562 17.297 18.266 1 97.81 98 THR A C 1
ATOM 765 O O . THR A 1 98 ? 4.281 16.531 17.344 1 97.81 98 THR A O 1
ATOM 768 N N . MET A 1 99 ? 5.504 17.078 19.141 1 95.38 99 MET A N 1
ATOM 769 C CA . MET A 1 99 ? 6.363 15.898 19.047 1 95.38 99 MET A CA 1
ATOM 770 C C . MET A 1 99 ? 5.656 14.656 19.578 1 95.38 99 MET A C 1
ATOM 772 O O . MET A 1 99 ? 5.984 13.531 19.203 1 95.38 99 MET A O 1
ATOM 776 N N . ASN A 1 100 ? 4.746 14.891 20.5 1 97.44 100 ASN A N 1
ATOM 777 C CA . ASN A 1 100 ? 4.027 13.781 21.109 1 97.44 100 ASN A CA 1
ATOM 778 C C . ASN A 1 100 ? 2.684 14.234 21.672 1 97.44 100 ASN A C 1
ATOM 780 O O . ASN A 1 100 ? 2.379 15.43 21.688 1 97.44 100 ASN A O 1
ATOM 784 N N . LEU A 1 101 ? 1.942 13.25 22.109 1 98.44 101 LEU A N 1
ATOM 785 C CA . LEU A 1 101 ? 0.572 13.484 22.547 1 98.44 101 LEU A CA 1
ATOM 786 C C . LEU A 1 101 ? 0.549 14.305 23.828 1 98.44 101 LEU A C 1
ATOM 788 O O . LEU A 1 101 ? -0.349 15.125 24.031 1 98.44 101 LEU A O 1
ATOM 792 N N . SER A 1 102 ? 1.487 14.07 24.719 1 98.62 102 SER A N 1
ATOM 793 C CA . SER A 1 102 ? 1.538 14.789 25.984 1 98.62 102 SER A CA 1
ATOM 794 C C . SER A 1 102 ? 1.681 16.297 25.75 1 98.62 102 SER A C 1
ATOM 796 O O . SER A 1 102 ? 0.981 17.078 26.391 1 98.62 102 SER A O 1
ATOM 798 N N . GLU A 1 103 ? 2.551 16.641 24.859 1 98.56 103 GLU A N 1
ATOM 799 C CA . GLU A 1 103 ? 2.711 18.047 24.5 1 98.56 103 GLU A CA 1
ATOM 800 C C . GLU A 1 103 ? 1.415 18.625 23.938 1 98.56 103 GLU A C 1
ATOM 802 O O . GLU A 1 103 ? 0.995 19.719 24.328 1 98.56 103 GLU A O 1
ATOM 807 N N . LEU A 1 104 ? 0.821 17.891 23.078 1 98.81 104 LEU A N 1
ATOM 808 C CA . LEU A 1 104 ? -0.408 18.375 22.453 1 98.81 104 LEU A CA 1
ATOM 809 C C . LEU A 1 104 ? -1.512 18.547 23.484 1 98.81 104 LEU A C 1
ATOM 811 O O . LEU A 1 104 ? -2.246 19.531 23.453 1 98.81 104 LEU A O 1
ATOM 815 N N . GLN A 1 105 ? -1.606 17.578 24.359 1 98.75 105 GLN A N 1
ATOM 816 C CA . GLN A 1 105 ? -2.641 17.625 25.391 1 98.75 105 GLN A CA 1
ATOM 817 C C . GLN A 1 105 ? -2.502 18.875 26.25 1 98.75 105 GLN A C 1
ATOM 819 O O . GLN A 1 105 ? -3.496 19.531 26.562 1 98.75 105 GLN A O 1
ATOM 824 N N . SER A 1 106 ? -1.317 19.172 26.641 1 98.81 106 SER A N 1
ATOM 825 C CA . SER A 1 106 ? -1.096 20.375 27.453 1 98.81 106 SER A CA 1
ATOM 826 C C . SER A 1 106 ? -1.487 21.625 26.688 1 98.81 106 SER A C 1
ATOM 828 O O . SER A 1 106 ? -2.055 22.562 27.266 1 98.81 106 SER A O 1
ATOM 830 N N . ALA A 1 107 ? -1.164 21.672 25.422 1 98.88 107 ALA A N 1
ATOM 831 C CA . ALA A 1 107 ? -1.522 22.812 24.594 1 98.88 107 ALA A CA 1
ATOM 832 C C . ALA A 1 107 ? -3.037 22.938 24.453 1 98.88 107 ALA A C 1
ATOM 834 O O . ALA A 1 107 ? -3.586 24.047 24.5 1 98.88 107 ALA A O 1
ATOM 835 N N . ILE A 1 108 ? -3.684 21.797 24.219 1 98.81 108 ILE A N 1
ATOM 836 C CA . ILE A 1 108 ? -5.137 21.781 24.078 1 98.81 108 ILE A CA 1
ATOM 837 C C . ILE A 1 108 ? -5.781 22.297 25.359 1 98.81 108 ILE A C 1
ATOM 839 O O . ILE A 1 108 ? -6.691 23.141 25.312 1 98.81 108 ILE A O 1
ATOM 843 N N . GLU A 1 109 ? -5.324 21.828 26.469 1 98.75 109 GLU A N 1
ATOM 844 C CA . GLU A 1 109 ? -5.871 22.234 27.766 1 98.75 109 GLU A CA 1
ATOM 845 C C . GLU A 1 109 ? -5.727 23.734 27.969 1 98.75 109 GLU A C 1
ATOM 847 O O . GLU A 1 109 ? -6.656 24.391 28.438 1 98.75 109 GLU A O 1
ATOM 852 N N . LEU A 1 110 ? -4.547 24.25 27.641 1 98.88 110 LEU A N 1
ATOM 853 C CA . LEU A 1 110 ? -4.328 25.672 27.797 1 98.88 110 LEU A CA 1
ATOM 854 C C . LEU A 1 110 ? -5.234 26.469 26.859 1 98.88 110 LEU A C 1
ATOM 856 O O . LEU A 1 110 ? -5.801 27.484 27.25 1 98.88 110 LEU A O 1
ATOM 860 N N . ALA A 1 111 ? -5.34 26.078 25.625 1 98.81 111 ALA A N 1
ATOM 861 C CA . ALA A 1 111 ? -6.211 26.75 24.656 1 98.81 111 ALA A CA 1
ATOM 862 C C . ALA A 1 111 ? -7.648 26.797 25.172 1 98.81 111 ALA A C 1
ATOM 864 O O . ALA A 1 111 ? -8.312 27.844 25.062 1 98.81 111 ALA A O 1
ATOM 865 N N . GLU A 1 112 ? -8.102 25.656 25.672 1 98.19 112 GLU A N 1
ATOM 866 C CA . GLU A 1 112 ? -9.461 25.578 26.203 1 98.19 112 GLU A CA 1
ATOM 867 C C . GLU A 1 112 ? -9.641 26.516 27.406 1 98.19 112 GLU A C 1
ATOM 869 O O . GLU A 1 112 ? -10.625 27.25 27.469 1 98.19 112 GLU A O 1
ATOM 874 N N . ARG A 1 113 ? -8.719 26.484 28.297 1 98.44 113 ARG A N 1
ATOM 875 C CA . ARG A 1 113 ? -8.789 27.328 29.484 1 98.44 113 ARG A CA 1
ATOM 876 C C . ARG A 1 113 ? -8.836 28.797 29.109 1 98.44 113 ARG A C 1
ATOM 878 O O . ARG A 1 113 ? -9.523 29.594 29.766 1 98.44 113 ARG A O 1
ATOM 885 N N . LYS A 1 114 ? -8.156 29.188 28.078 1 98.38 114 LYS A N 1
ATOM 886 C CA . LYS A 1 114 ? -8.055 30.578 27.656 1 98.38 114 LYS A CA 1
ATOM 887 C C . LYS A 1 114 ? -9.117 30.922 26.625 1 98.38 114 LYS A C 1
ATOM 889 O O . LYS A 1 114 ? -9.203 32.062 26.156 1 98.38 114 LYS A O 1
ATOM 894 N N . GLU A 1 115 ? -9.914 29.906 26.266 1 98 115 GLU A N 1
ATOM 895 C CA . GLU A 1 115 ? -10.961 30.062 25.266 1 98 115 GLU A CA 1
ATOM 896 C C . GLU A 1 115 ? -10.375 30.531 23.938 1 98 115 GLU A C 1
ATOM 898 O O . GLU A 1 115 ? -10.883 31.484 23.328 1 98 115 GLU A O 1
ATOM 903 N N . LEU A 1 116 ? -9.297 29.953 23.562 1 98.62 116 LEU A N 1
ATOM 904 C CA . LEU A 1 116 ? -8.609 30.234 22.297 1 98.62 116 LEU A CA 1
ATOM 905 C C . LEU A 1 116 ? -8.688 29.031 21.359 1 98.62 116 LEU A C 1
ATOM 907 O O . LEU A 1 116 ? -8.938 27.906 21.812 1 98.62 116 LEU A O 1
ATOM 911 N N . VAL A 1 117 ? -8.523 29.297 20.047 1 98.62 117 VAL A N 1
ATOM 912 C CA . VAL A 1 117 ? -8.5 28.234 19.047 1 98.62 117 VAL A CA 1
ATOM 913 C C . VAL A 1 117 ? -7.059 27.797 18.766 1 98.62 117 VAL A C 1
ATOM 915 O O . VAL A 1 117 ? -6.184 28.641 18.547 1 98.62 117 VAL A O 1
ATOM 918 N N . LEU A 1 118 ? -6.781 26.531 18.938 1 98.88 118 LEU A N 1
ATOM 919 C CA . LEU A 1 118 ? -5.551 25.859 18.531 1 98.88 118 LEU A CA 1
ATOM 920 C C . LEU A 1 118 ? -5.805 24.906 17.375 1 98.88 118 LEU A C 1
ATOM 922 O O . LEU A 1 118 ? -6.723 24.094 17.438 1 98.88 118 LEU A O 1
ATOM 926 N N . ALA A 1 119 ? -5.07 25.062 16.281 1 98.69 119 ALA A N 1
ATOM 927 C CA . ALA A 1 119 ? -5.238 24.172 15.133 1 98.69 119 ALA A CA 1
ATOM 928 C C . ALA A 1 119 ? -3.893 23.812 14.516 1 98.69 119 ALA A C 1
ATOM 930 O O . ALA A 1 119 ? -2.908 24.531 14.688 1 98.69 119 ALA A O 1
ATOM 931 N N . GLU A 1 120 ? -3.871 22.656 13.914 1 98.75 120 GLU A N 1
ATOM 932 C CA . GLU A 1 120 ? -2.725 22.219 13.133 1 98.75 120 GLU A CA 1
ATOM 933 C C . GLU A 1 120 ? -2.889 22.562 11.656 1 98.75 120 GLU A C 1
ATOM 935 O O . GLU A 1 120 ? -3.973 22.406 11.094 1 98.75 120 GLU A O 1
ATOM 940 N N . ALA A 1 121 ? -1.802 23.062 11.086 1 98.38 121 ALA A N 1
ATOM 941 C CA . ALA A 1 121 ? -1.802 23.312 9.641 1 98.38 121 ALA A CA 1
ATOM 942 C C . ALA A 1 121 ? -1.637 22.016 8.867 1 98.38 121 ALA A C 1
ATOM 944 O O . ALA A 1 121 ? -0.616 21.797 8.203 1 98.38 121 ALA A O 1
ATOM 945 N N . MET A 1 122 ? -2.621 21.188 8.922 1 98.38 122 MET A N 1
ATOM 946 C CA . MET A 1 122 ? -2.707 19.938 8.188 1 98.38 122 MET A CA 1
ATOM 947 C C . MET A 1 122 ? -3.656 20.062 6.996 1 98.38 122 MET A C 1
ATOM 949 O O . MET A 1 122 ? -4.875 20.016 7.164 1 98.38 122 MET A O 1
ATOM 953 N N . THR A 1 123 ? -3.115 20.125 5.809 1 98.31 123 THR A N 1
ATOM 954 C CA . THR A 1 123 ? -3.863 20.453 4.602 1 98.31 123 THR A CA 1
ATOM 955 C C . THR A 1 123 ? -5.012 19.469 4.395 1 98.31 123 THR A C 1
ATOM 957 O O . THR A 1 123 ? -6.113 19.859 4.012 1 98.31 123 THR A O 1
ATOM 960 N N . ILE A 1 124 ? -4.859 18.234 4.707 1 98.44 124 ILE A N 1
ATOM 961 C CA . ILE A 1 124 ? -5.836 17.188 4.449 1 98.44 124 ILE A CA 1
ATOM 962 C C . ILE A 1 124 ? -7.145 17.516 5.156 1 98.44 124 ILE A C 1
ATOM 964 O O . ILE A 1 124 ? -8.227 17.375 4.578 1 98.44 124 ILE A O 1
ATOM 968 N N . PHE A 1 125 ? -7.047 18.031 6.379 1 97.88 125 PHE A N 1
ATOM 969 C CA . PHE A 1 125 ? -8.242 18.281 7.184 1 97.88 125 PHE A CA 1
ATOM 970 C C . PHE A 1 125 ? -8.953 19.547 6.73 1 97.88 125 PHE A C 1
ATOM 972 O O . PHE A 1 125 ? -10.055 19.844 7.188 1 97.88 125 PHE A O 1
ATOM 979 N N . ASN A 1 126 ? -8.367 20.297 5.754 1 97.75 126 ASN A N 1
ATOM 980 C CA . ASN A 1 126 ? -8.914 21.594 5.387 1 97.75 126 ASN A CA 1
ATOM 981 C C . ASN A 1 126 ? -9.266 21.656 3.904 1 97.75 126 ASN A C 1
ATOM 983 O O . ASN A 1 126 ? -9.961 22.578 3.463 1 97.75 126 ASN A O 1
ATOM 987 N N . MET A 1 127 ? -8.82 20.656 3.102 1 98.31 127 MET A N 1
ATOM 988 C CA . MET A 1 127 ? -9.125 20.641 1.674 1 98.31 127 MET A CA 1
ATOM 989 C C . MET A 1 127 ? -10.602 20.375 1.434 1 98.31 127 MET A C 1
ATOM 991 O O . MET A 1 127 ? -11.18 19.469 2.033 1 98.31 127 MET A O 1
ATOM 995 N N . PRO A 1 128 ? -11.266 21.094 0.539 1 98.44 128 PRO A N 1
ATOM 996 C CA . PRO A 1 128 ? -12.688 20.891 0.231 1 98.44 128 PRO A CA 1
ATOM 997 C C . PRO A 1 128 ? -12.992 19.469 -0.24 1 98.44 128 PRO A C 1
ATOM 999 O O . PRO A 1 128 ? -14.047 18.922 0.086 1 98.44 128 PRO A O 1
ATOM 1002 N N . LEU A 1 129 ? -12.102 18.844 -0.921 1 98.69 129 LEU A N 1
ATOM 1003 C CA . LEU A 1 129 ? -12.312 17.5 -1.462 1 98.69 129 LEU A CA 1
ATOM 1004 C C . LEU A 1 129 ? -12.633 16.5 -0.35 1 98.69 129 LEU A C 1
ATOM 1006 O O . LEU A 1 129 ? -13.562 15.703 -0.479 1 98.69 129 LEU A O 1
ATOM 1010 N N . TYR A 1 130 ? -11.906 16.562 0.725 1 98.31 130 TYR A N 1
ATOM 1011 C CA . TYR A 1 130 ? -12.039 15.555 1.775 1 98.31 130 TYR A CA 1
ATOM 1012 C C . TYR A 1 130 ? -13.367 15.695 2.508 1 98.31 130 TYR A C 1
ATOM 1014 O O . TYR A 1 130 ? -13.938 14.711 2.967 1 98.31 130 TYR A O 1
ATOM 1022 N N . LYS A 1 131 ? -13.844 16.922 2.629 1 96.06 131 LYS A N 1
ATOM 1023 C CA . LYS A 1 131 ? -15.188 17.125 3.162 1 96.06 131 LYS A CA 1
ATOM 1024 C C . LYS A 1 131 ? -16.234 16.469 2.264 1 96.06 131 LYS A C 1
ATOM 1026 O O . LYS A 1 131 ? -17.156 15.812 2.752 1 96.06 131 LYS A O 1
ATOM 1031 N N . GLU A 1 132 ? -16.047 16.688 1.001 1 97.44 132 GLU A N 1
ATOM 1032 C CA . GLU A 1 132 ? -16.969 16.078 0.037 1 97.44 132 GLU A CA 1
ATOM 1033 C C . GLU A 1 132 ? -16.906 14.562 0.082 1 97.44 132 GLU A C 1
ATOM 1035 O O . GLU A 1 132 ? -17.922 13.891 -0.004 1 97.44 132 GLU A O 1
ATOM 1040 N N . LEU A 1 133 ? -15.742 13.992 0.175 1 97.94 133 LEU A N 1
ATOM 1041 C CA . LEU A 1 133 ? -15.57 12.547 0.214 1 97.94 133 LEU A CA 1
ATOM 1042 C C . LEU A 1 133 ? -16.188 11.961 1.482 1 97.94 133 LEU A C 1
ATOM 1044 O O . LEU A 1 133 ? -16.75 10.859 1.456 1 97.94 133 LEU A O 1
ATOM 1048 N N . HIS A 1 134 ? -16.016 12.68 2.559 1 95.75 134 HIS A N 1
ATOM 1049 C CA . HIS A 1 134 ? -16.656 12.234 3.789 1 95.75 134 HIS A CA 1
ATOM 1050 C C . HIS A 1 134 ? -18.172 12.188 3.635 1 95.75 134 HIS A C 1
ATOM 1052 O O . HIS A 1 134 ? -18.812 11.25 4.113 1 95.75 134 HIS A O 1
ATOM 1058 N N . ALA A 1 135 ? -18.719 13.234 2.984 1 95.62 135 ALA A N 1
ATOM 1059 C CA . ALA A 1 135 ? -20.156 13.258 2.721 1 95.62 135 ALA A CA 1
ATOM 1060 C C . ALA A 1 135 ? -20.578 12.07 1.864 1 95.62 135 ALA A C 1
ATOM 1062 O O . ALA A 1 135 ? -21.641 11.469 2.094 1 95.62 135 ALA A O 1
ATOM 1063 N N . LEU A 1 136 ? -19.828 11.742 0.929 1 95.56 136 LEU A N 1
ATOM 1064 C CA . LEU A 1 136 ? -20.078 10.578 0.084 1 95.56 136 LEU A CA 1
ATOM 1065 C C . LEU A 1 136 ? -20.109 9.297 0.915 1 95.56 136 LEU A C 1
ATOM 1067 O O . LEU A 1 136 ? -20.984 8.461 0.74 1 95.56 136 LEU A O 1
ATOM 1071 N N . MET A 1 137 ? -19.172 9.109 1.786 1 95.44 137 MET A N 1
ATOM 1072 C CA . MET A 1 137 ? -19.109 7.945 2.662 1 95.44 137 MET A CA 1
ATOM 1073 C C . MET A 1 137 ? -20.344 7.875 3.561 1 95.44 137 MET A C 1
ATOM 1075 O O . MET A 1 137 ? -20.922 6.801 3.748 1 95.44 137 MET A O 1
ATOM 1079 N N . ASP A 1 138 ? -20.75 8.992 4.055 1 95.25 138 ASP A N 1
ATOM 1080 C CA . ASP A 1 138 ? -21.891 9.07 4.973 1 95.25 138 ASP A CA 1
ATOM 1081 C C . ASP A 1 138 ? -23.188 8.711 4.266 1 95.25 138 ASP A C 1
ATOM 1083 O O . ASP A 1 138 ? -24.156 8.273 4.906 1 95.25 138 ASP A O 1
ATOM 1087 N N . SER A 1 139 ? -23.219 8.898 2.984 1 96.44 139 SER A N 1
ATOM 1088 C CA . SER A 1 139 ? -24.422 8.586 2.219 1 96.44 139 SER A CA 1
ATOM 1089 C C . SER A 1 139 ? -24.672 7.082 2.166 1 96.44 139 SER A C 1
ATOM 1091 O O . SER A 1 139 ? -25.766 6.637 1.813 1 96.44 139 SER A O 1
ATOM 1093 N N . GLY A 1 140 ? -23.641 6.312 2.41 1 96.31 140 GLY A N 1
ATOM 1094 C CA . GLY A 1 140 ? -23.75 4.863 2.363 1 96.31 140 GLY A CA 1
ATOM 1095 C C . GLY A 1 140 ? -23.531 4.293 0.978 1 96.31 140 GLY A C 1
ATOM 1096 O O . GLY A 1 140 ? -23.469 3.072 0.806 1 96.31 140 GLY A O 1
ATOM 1097 N N . ARG A 1 141 ? -23.312 5.156 0.03 1 95.88 141 ARG A N 1
ATOM 1098 C CA . ARG A 1 141 ? -23.188 4.754 -1.366 1 95.88 141 ARG A CA 1
ATOM 1099 C C . ARG A 1 141 ? -21.984 3.832 -1.555 1 95.88 141 ARG A C 1
ATOM 1101 O O . ARG A 1 141 ? -22.016 2.941 -2.408 1 95.88 141 ARG A O 1
ATOM 1108 N N . MET A 1 142 ? -21.016 3.967 -0.781 1 97.12 142 MET A N 1
ATOM 1109 C CA . MET A 1 142 ? -19.766 3.234 -0.964 1 97.12 142 MET A CA 1
ATOM 1110 C C . MET A 1 142 ? -19.781 1.941 -0.156 1 97.12 142 MET A C 1
ATOM 1112 O O . MET A 1 142 ? -18.891 1.101 -0.316 1 97.12 142 MET A O 1
ATOM 1116 N N . GLY A 1 143 ? -20.734 1.705 0.725 1 97.25 143 GLY A N 1
ATOM 1117 C CA . GLY A 1 143 ? -20.703 0.574 1.639 1 97.25 143 GLY A CA 1
ATOM 1118 C C . GLY A 1 143 ? -19.688 0.73 2.75 1 97.25 143 GLY A C 1
ATOM 1119 O O . GLY A 1 143 ? -19.172 1.826 2.977 1 97.25 143 GLY A O 1
ATOM 1120 N N . LYS A 1 144 ? -19.422 -0.343 3.469 1 97.06 144 LYS A N 1
ATOM 1121 C CA . LYS A 1 144 ? -18.5 -0.315 4.609 1 97.06 144 LYS A CA 1
ATOM 1122 C C . LYS A 1 144 ? -17.062 -0.144 4.156 1 97.06 144 LYS A C 1
ATOM 1124 O O . LYS A 1 144 ? -16.641 -0.725 3.148 1 97.06 144 LYS A O 1
ATOM 1129 N N . LEU A 1 145 ? -16.312 0.683 4.93 1 98.38 145 LEU A N 1
ATOM 1130 C CA . LEU A 1 145 ? -14.875 0.807 4.711 1 98.38 145 LEU A CA 1
ATOM 1131 C C . LEU A 1 145 ? -14.156 -0.492 5.059 1 98.38 145 LEU A C 1
ATOM 1133 O O . LEU A 1 145 ? -14.453 -1.113 6.082 1 98.38 145 LEU A O 1
ATOM 1137 N N . LYS A 1 146 ? -13.25 -0.929 4.191 1 98.38 146 LYS A N 1
ATOM 1138 C CA . LYS A 1 146 ? -12.523 -2.176 4.43 1 98.38 146 LYS A CA 1
ATOM 1139 C C . LYS A 1 146 ? -11.039 -1.915 4.645 1 98.38 146 LYS A C 1
ATOM 1141 O O . LYS A 1 146 ? -10.477 -2.301 5.676 1 98.38 146 LYS A O 1
ATOM 1146 N N . MET A 1 147 ? -10.445 -1.189 3.738 1 98.56 147 MET A N 1
ATOM 1147 C CA . MET A 1 147 ? -8.992 -1.074 3.775 1 98.56 147 MET A CA 1
ATOM 1148 C C . MET A 1 147 ? -8.539 0.253 3.182 1 98.56 147 MET A C 1
ATOM 1150 O O . MET A 1 147 ? -9.109 0.731 2.203 1 98.56 147 MET A O 1
ATOM 1154 N N . ILE A 1 148 ? -7.48 0.822 3.758 1 98.81 148 ILE A N 1
ATOM 1155 C CA . ILE A 1 148 ? -6.863 2.051 3.273 1 98.81 148 ILE A CA 1
ATOM 1156 C C . ILE A 1 148 ? -5.371 1.819 3.037 1 98.81 148 ILE A C 1
ATOM 1158 O O . ILE A 1 148 ? -4.707 1.146 3.832 1 98.81 148 ILE A O 1
ATOM 1162 N N . GLN A 1 149 ? -4.844 2.281 1.94 1 98.62 149 GLN A N 1
ATOM 1163 C CA . GLN A 1 149 ? -3.408 2.342 1.693 1 98.62 149 GLN A CA 1
ATOM 1164 C C . GLN A 1 149 ? -2.934 3.787 1.557 1 98.62 149 GLN A C 1
ATOM 1166 O O . GLN A 1 149 ? -3.482 4.551 0.761 1 98.62 149 GLN A O 1
ATOM 1171 N N . ALA A 1 150 ? -1.959 4.129 2.328 1 98.69 150 ALA A N 1
ATOM 1172 C CA . ALA A 1 150 ? -1.419 5.484 2.318 1 98.69 150 ALA A CA 1
ATOM 1173 C C . ALA A 1 150 ? 0.103 5.469 2.201 1 98.69 150 ALA A C 1
ATOM 1175 O O . ALA A 1 150 ? 0.81 5.602 3.203 1 98.69 150 ALA A O 1
ATOM 1176 N N . PRO A 1 151 ? 0.612 5.398 0.992 1 98.38 151 PRO A N 1
ATOM 1177 C CA . PRO A 1 151 ? 2.059 5.492 0.785 1 98.38 151 PRO A CA 1
ATOM 1178 C C . PRO A 1 151 ? 2.545 6.938 0.693 1 98.38 151 PRO A C 1
ATOM 1180 O O . PRO A 1 151 ? 1.837 7.801 0.167 1 98.38 151 PRO A O 1
ATOM 1183 N N . PHE A 1 152 ? 3.686 7.176 1.229 1 98.56 152 PHE A N 1
ATOM 1184 C CA . PHE A 1 152 ? 4.379 8.453 1.066 1 98.56 152 PHE A CA 1
ATOM 1185 C C . PHE A 1 152 ? 5.887 8.242 0.982 1 98.56 152 PHE A C 1
ATOM 1187 O O . PHE A 1 152 ? 6.547 8.047 2.004 1 98.56 152 PHE A O 1
ATOM 1194 N N . GLY A 1 153 ? 6.406 8.266 -0.23 1 97.5 153 GLY A N 1
ATOM 1195 C CA . GLY A 1 153 ? 7.836 8.164 -0.468 1 97.5 153 GLY A CA 1
ATOM 1196 C C . GLY A 1 153 ? 8.422 9.391 -1.144 1 97.5 153 GLY A C 1
ATOM 1197 O O . GLY A 1 153 ? 7.891 9.859 -2.154 1 97.5 153 GLY A O 1
ATOM 1198 N N . SER A 1 154 ? 9.414 9.883 -0.616 1 95.81 154 SER A N 1
ATOM 1199 C CA . SER A 1 154 ? 10.164 11.008 -1.168 1 95.81 154 SER A CA 1
ATOM 1200 C C . SER A 1 154 ? 11.664 10.758 -1.083 1 95.81 154 SER A C 1
ATOM 1202 O O . SER A 1 154 ? 12.172 10.328 -0.044 1 95.81 154 SER A O 1
ATOM 1204 N N . TYR A 1 155 ? 12.297 11.031 -2.17 1 95.81 155 TYR A N 1
ATOM 1205 C CA . TYR A 1 155 ? 13.75 10.883 -2.107 1 95.81 155 TYR A CA 1
ATOM 1206 C C . TYR A 1 155 ? 14.406 12.133 -1.542 1 95.81 155 TYR A C 1
ATOM 1208 O O . TYR A 1 155 ? 14.25 13.227 -2.092 1 95.81 155 TYR A O 1
ATOM 1216 N N . LYS A 1 156 ? 15.086 11.938 -0.498 1 96.06 156 LYS A N 1
ATOM 1217 C CA . LYS A 1 156 ? 15.898 12.992 0.104 1 96.06 156 LYS A CA 1
ATOM 1218 C C . LYS A 1 156 ? 17.375 12.633 0.045 1 96.06 156 LYS A C 1
ATOM 1220 O O . LYS A 1 156 ? 17.766 11.492 0.3 1 96.06 156 LYS A O 1
ATOM 1225 N N . GLU A 1 157 ? 18.203 13.625 -0.361 1 94.44 157 GLU A N 1
ATOM 1226 C CA . GLU A 1 157 ? 19.641 13.375 -0.378 1 94.44 157 GLU A CA 1
ATOM 1227 C C . GLU A 1 157 ? 20.125 12.812 0.957 1 94.44 157 GLU A C 1
ATOM 1229 O O . GLU A 1 157 ? 19.781 13.336 2.018 1 94.44 157 GLU A O 1
ATOM 1234 N N . PRO A 1 158 ? 20.922 11.727 0.852 1 95.12 158 PRO A N 1
ATOM 1235 C CA . PRO A 1 158 ? 21.344 11.055 2.084 1 95.12 158 PRO A CA 1
ATOM 1236 C C . PRO A 1 158 ? 22.469 11.797 2.807 1 95.12 158 PRO A C 1
ATOM 1238 O O . PRO A 1 158 ? 23.562 11.266 2.973 1 95.12 158 PRO A O 1
ATOM 1241 N N . ASP A 1 159 ? 22.172 12.953 3.176 1 96.12 159 ASP A N 1
ATOM 1242 C CA . ASP A 1 159 ? 23.062 13.82 3.947 1 96.12 159 ASP A CA 1
ATOM 1243 C C . ASP A 1 159 ? 22.641 13.875 5.414 1 96.12 159 ASP A C 1
ATOM 1245 O O . ASP A 1 159 ? 21.609 14.461 5.738 1 96.12 159 ASP A O 1
ATOM 1249 N N . PRO A 1 160 ? 23.469 13.289 6.324 1 95.5 160 PRO A N 1
ATOM 1250 C CA . PRO A 1 160 ? 23.094 13.211 7.738 1 95.5 160 PRO A CA 1
ATOM 1251 C C . PRO A 1 160 ? 22.938 14.586 8.383 1 95.5 160 PRO A C 1
ATOM 1253 O O . PRO A 1 160 ? 22.359 14.695 9.469 1 95.5 160 PRO A O 1
ATOM 1256 N N . THR A 1 161 ? 23.453 15.578 7.703 1 93.88 161 THR A N 1
ATOM 1257 C CA . THR A 1 161 ? 23.422 16.906 8.297 1 93.88 161 THR A CA 1
ATOM 1258 C C . THR A 1 161 ? 22.156 17.656 7.898 1 93.88 161 THR A C 1
ATOM 1260 O O . THR A 1 161 ? 21.812 18.688 8.5 1 93.88 161 THR A O 1
ATOM 1263 N N . ASN A 1 162 ? 21.5 17.141 6.918 1 92.69 162 ASN A N 1
ATOM 1264 C CA . ASN A 1 162 ? 20.281 17.844 6.496 1 92.69 162 ASN A CA 1
ATOM 1265 C C . ASN A 1 162 ? 19.141 17.594 7.465 1 92.69 162 ASN A C 1
ATOM 1267 O O . ASN A 1 162 ? 19.156 16.641 8.242 1 92.69 162 ASN A O 1
ATOM 1271 N N . ARG A 1 163 ? 18.109 18.469 7.426 1 90.06 163 ARG A N 1
ATOM 1272 C CA . ARG A 1 163 ? 17.031 18.484 8.406 1 90.06 163 ARG A CA 1
ATOM 1273 C C . ARG A 1 163 ? 16.234 17.188 8.375 1 90.06 163 ARG A C 1
ATOM 1275 O O . ARG A 1 163 ? 15.609 16.812 9.375 1 90.06 163 ARG A O 1
ATOM 1282 N N . PHE A 1 164 ? 16.266 16.453 7.289 1 94.19 164 PHE A N 1
ATOM 1283 C CA . PHE A 1 164 ? 15.461 15.242 7.125 1 94.19 164 PHE A CA 1
ATOM 1284 C C . PHE A 1 164 ? 16.062 14.078 7.902 1 94.19 164 PHE A C 1
ATOM 1286 O O . PHE A 1 164 ? 15.352 13.188 8.352 1 94.19 164 PHE A O 1
ATOM 1293 N N . PHE A 1 165 ? 17.406 14.156 8.07 1 96.06 165 PHE A N 1
ATOM 1294 C CA . PHE A 1 165 ? 18.094 13 8.641 1 96.06 165 PHE A CA 1
ATOM 1295 C C . PHE A 1 165 ? 18.797 13.367 9.938 1 96.06 165 PHE A C 1
ATOM 1297 O O . PHE A 1 165 ? 19.375 12.508 10.609 1 96.06 165 PHE A O 1
ATOM 1304 N N . ASN A 1 166 ? 18.734 14.609 10.32 1 94.5 166 ASN A N 1
ATOM 1305 C CA . ASN A 1 166 ? 19.422 15.094 11.508 1 94.5 166 ASN A CA 1
ATOM 1306 C C . ASN A 1 166 ? 18.578 14.922 12.766 1 94.5 166 ASN A C 1
ATOM 1308 O O . ASN A 1 166 ? 17.578 15.609 12.938 1 94.5 166 ASN A O 1
ATOM 1312 N N . PRO A 1 167 ? 19 14.086 13.688 1 93.44 167 PRO A N 1
ATOM 1313 C CA . PRO A 1 167 ? 18.219 13.859 14.898 1 93.44 167 PRO A CA 1
ATOM 1314 C C . PRO A 1 167 ? 18.078 15.117 15.758 1 93.44 167 PRO A C 1
ATOM 1316 O O . PRO A 1 167 ? 17.062 15.297 16.438 1 93.44 167 PRO A O 1
ATOM 1319 N N . ASP A 1 168 ? 19.031 15.977 15.719 1 90.94 168 ASP A N 1
ATOM 1320 C CA . ASP A 1 168 ? 19 17.203 16.5 1 90.94 168 ASP A CA 1
ATOM 1321 C C . ASP A 1 168 ? 17.891 18.141 16.031 1 90.94 168 ASP A C 1
ATOM 1323 O O . ASP A 1 168 ? 17.438 19.016 16.766 1 90.94 168 ASP A O 1
ATOM 1327 N N . LEU A 1 169 ? 17.484 17.953 14.875 1 87.06 169 LEU A N 1
ATOM 1328 C CA . LEU A 1 169 ? 16.422 18.75 14.289 1 87.06 169 LEU A CA 1
ATOM 1329 C C . LEU A 1 169 ? 15.133 17.953 14.172 1 87.06 169 LEU A C 1
ATOM 1331 O O . LEU A 1 169 ? 14.242 18.312 13.398 1 87.06 169 LEU A O 1
ATOM 1335 N N . ALA A 1 170 ? 15.055 16.828 14.867 1 88.12 170 ALA A N 1
ATOM 1336 C CA . ALA A 1 170 ? 13.891 15.953 14.883 1 88.12 170 ALA A CA 1
ATOM 1337 C C . ALA A 1 170 ? 13.625 15.375 13.492 1 88.12 170 ALA A C 1
ATOM 1339 O O . ALA A 1 170 ? 12.469 15.266 13.07 1 88.12 170 ALA A O 1
ATOM 1340 N N . GLY A 1 171 ? 14.781 15.078 12.844 1 91.06 171 GLY A N 1
ATOM 1341 C CA . GLY A 1 171 ? 14.656 14.445 11.539 1 91.06 171 GLY A CA 1
ATOM 1342 C C . GLY A 1 171 ? 13.977 13.094 11.594 1 91.06 171 GLY A C 1
ATOM 1343 O O . GLY A 1 171 ? 13.727 12.562 12.68 1 91.06 171 GLY A O 1
ATOM 1344 N N . GLY A 1 172 ? 13.648 12.562 10.336 1 96.38 172 GLY A N 1
ATOM 1345 C CA . GLY A 1 172 ? 12.914 11.32 10.195 1 96.38 172 GLY A CA 1
ATOM 1346 C C . GLY A 1 172 ? 11.656 11.453 9.359 1 96.38 172 GLY A C 1
ATOM 1347 O O . GLY A 1 172 ? 11.031 12.516 9.344 1 96.38 172 GLY A O 1
ATOM 1348 N N . ALA A 1 173 ? 11.289 10.414 8.812 1 97.69 173 ALA A N 1
ATOM 1349 C CA . ALA A 1 173 ? 10.156 10.422 7.887 1 97.69 173 ALA A CA 1
ATOM 1350 C C . ALA A 1 173 ? 8.836 10.57 8.633 1 97.69 173 ALA A C 1
ATOM 1352 O O . ALA A 1 173 ? 7.883 11.164 8.117 1 97.69 173 ALA A O 1
ATOM 1353 N N . LEU A 1 174 ? 8.727 10.125 9.836 1 97.62 174 LEU A N 1
ATOM 1354 C CA . LEU A 1 174 ? 7.473 9.992 10.578 1 97.62 174 LEU A CA 1
ATOM 1355 C C . LEU A 1 174 ? 6.809 11.352 10.766 1 97.62 174 LEU A C 1
ATOM 1357 O O . LEU A 1 174 ? 5.672 11.555 10.336 1 97.62 174 LEU A O 1
ATOM 1361 N N . LEU A 1 175 ? 7.547 12.289 11.297 1 95.12 175 LEU A N 1
ATOM 1362 C CA . LEU A 1 175 ? 6.941 13.57 11.633 1 95.12 175 LEU A CA 1
ATOM 1363 C C . LEU A 1 175 ? 6.895 14.492 10.422 1 95.12 175 LEU A C 1
ATOM 1365 O O . LEU A 1 175 ? 6.172 15.492 10.422 1 95.12 175 LEU A O 1
ATOM 1369 N N . ASP A 1 176 ? 7.684 14.148 9.367 1 95.12 176 ASP A N 1
ATOM 1370 C CA . ASP A 1 176 ? 7.715 14.984 8.172 1 95.12 176 ASP A CA 1
ATOM 1371 C C . ASP A 1 176 ? 6.633 14.562 7.176 1 95.12 176 ASP A C 1
ATOM 1373 O O . ASP A 1 176 ? 5.797 15.375 6.777 1 95.12 176 ASP A O 1
ATOM 1377 N N . ILE A 1 177 ? 6.648 13.297 6.793 1 97.25 177 ILE A N 1
ATOM 1378 C CA . ILE A 1 177 ? 5.707 12.859 5.77 1 97.25 177 ILE A CA 1
ATOM 1379 C C . ILE A 1 177 ? 4.703 11.875 6.379 1 97.25 177 ILE A C 1
ATOM 1381 O O . ILE A 1 177 ? 3.588 11.727 5.875 1 97.25 177 ILE A O 1
ATOM 1385 N N . GLY A 1 178 ? 5.039 11.242 7.488 1 98.19 178 GLY A N 1
ATOM 1386 C CA . GLY A 1 178 ? 4.164 10.281 8.141 1 98.19 178 GLY A CA 1
ATOM 1387 C C . GLY A 1 178 ? 2.889 10.906 8.672 1 98.19 178 GLY A C 1
ATOM 1388 O O . GLY A 1 178 ? 1.828 10.273 8.656 1 98.19 178 GLY A O 1
ATOM 1389 N N . THR A 1 179 ? 3.031 12.109 9.148 1 98.19 179 THR A N 1
ATOM 1390 C CA . THR A 1 179 ? 1.861 12.805 9.672 1 98.19 179 THR A CA 1
ATOM 1391 C C . THR A 1 179 ? 0.787 12.945 8.602 1 98.19 179 THR A C 1
ATOM 1393 O O . THR A 1 179 ? -0.407 12.852 8.891 1 98.19 179 THR A O 1
ATOM 1396 N N . TYR A 1 180 ? 1.163 13.18 7.301 1 98.56 180 TYR A N 1
ATOM 1397 C CA . TYR A 1 180 ? 0.206 13.258 6.203 1 98.56 180 TYR A CA 1
ATOM 1398 C C . TYR A 1 180 ? -0.467 11.914 5.973 1 98.56 180 TYR A C 1
ATOM 1400 O O . TYR A 1 180 ? -1.692 11.836 5.859 1 98.56 180 TYR A O 1
ATOM 1408 N N . ALA A 1 181 ? 0.327 10.875 5.945 1 98.81 181 ALA A N 1
ATOM 1409 C CA . ALA A 1 181 ? -0.183 9.547 5.625 1 98.81 181 ALA A CA 1
ATOM 1410 C C . ALA A 1 181 ? -1.144 9.047 6.703 1 98.81 181 ALA A C 1
ATOM 1412 O O . ALA A 1 181 ? -2.215 8.523 6.395 1 98.81 181 ALA A O 1
ATOM 1413 N N . VAL A 1 182 ? -0.739 9.266 7.93 1 98.94 182 VAL A N 1
ATOM 1414 C CA . VAL A 1 182 ? -1.585 8.844 9.039 1 98.94 182 VAL A CA 1
ATOM 1415 C C . VAL A 1 182 ? -2.848 9.703 9.086 1 98.94 182 VAL A C 1
ATOM 1417 O O . VAL A 1 182 ? -3.938 9.195 9.367 1 98.94 182 VAL A O 1
ATOM 1420 N N . SER A 1 183 ? -2.721 11 8.828 1 98.88 183 SER A N 1
ATOM 1421 C CA . SER A 1 183 ? -3.889 11.875 8.758 1 98.88 183 SER A CA 1
ATOM 1422 C C . SER A 1 183 ? -4.859 11.414 7.676 1 98.88 183 SER A C 1
ATOM 1424 O O . SER A 1 183 ? -6.07 11.391 7.891 1 98.88 183 SER A O 1
ATOM 1426 N N . PHE A 1 184 ? -4.312 11.031 6.566 1 98.88 184 PHE A N 1
ATOM 1427 C CA . PHE A 1 184 ? -5.121 10.516 5.469 1 98.88 184 PHE A CA 1
ATOM 1428 C C . PHE A 1 184 ? -5.902 9.281 5.906 1 98.88 184 PHE A C 1
ATOM 1430 O O . PHE A 1 184 ? -7.125 9.219 5.738 1 98.88 184 PHE A O 1
ATOM 1437 N N . ALA A 1 185 ? -5.223 8.344 6.457 1 98.88 185 ALA A N 1
ATOM 1438 C CA . ALA A 1 185 ? -5.871 7.117 6.91 1 98.88 185 ALA A CA 1
ATOM 1439 C C . ALA A 1 185 ? -6.941 7.418 7.957 1 98.88 185 ALA A C 1
ATOM 1441 O O . ALA A 1 185 ? -8.078 6.961 7.84 1 98.88 185 ALA A O 1
ATOM 1442 N N . ARG A 1 186 ? -6.57 8.211 8.953 1 98.81 186 ARG A N 1
ATOM 1443 C CA . ARG A 1 186 ? -7.469 8.484 10.07 1 98.81 186 ARG A CA 1
ATOM 1444 C C . ARG A 1 186 ? -8.719 9.227 9.594 1 98.81 186 ARG A C 1
ATOM 1446 O O . ARG A 1 186 ? -9.812 9.008 10.125 1 98.81 186 ARG A O 1
ATOM 1453 N N . TRP A 1 187 ? -8.531 10.102 8.617 1 98.38 187 TRP A N 1
ATOM 1454 C CA . TRP A 1 187 ? -9.656 10.883 8.109 1 98.38 187 TRP A CA 1
ATOM 1455 C C . TRP A 1 187 ? -10.789 9.969 7.648 1 98.38 187 TRP A C 1
ATOM 1457 O O . TRP A 1 187 ? -11.969 10.258 7.879 1 98.38 187 TRP A O 1
ATOM 1467 N N . PHE A 1 188 ? -10.445 8.828 7.059 1 98.56 188 PHE A N 1
ATOM 1468 C CA . PHE A 1 188 ? -11.453 7.992 6.422 1 98.56 188 PHE A CA 1
ATOM 1469 C C . PHE A 1 188 ? -11.93 6.902 7.375 1 98.56 188 PHE A C 1
ATOM 1471 O O . PHE A 1 188 ? -13.031 6.375 7.219 1 98.56 188 PHE A O 1
ATOM 1478 N N . MET A 1 189 ? -11.102 6.516 8.32 1 98.56 189 MET A N 1
ATOM 1479 C CA . MET A 1 189 ? -11.477 5.434 9.234 1 98.56 189 MET A CA 1
ATOM 1480 C C . MET A 1 189 ? -12.641 5.852 10.125 1 98.56 189 MET A C 1
ATOM 1482 O O . MET A 1 189 ? -12.695 6.988 10.586 1 98.56 189 MET A O 1
ATOM 1486 N N . THR A 1 190 ? -13.484 4.934 10.461 1 97.62 190 THR A N 1
ATOM 1487 C CA . THR A 1 190 ? -14.711 5.184 11.203 1 97.62 190 THR A CA 1
ATOM 1488 C C . THR A 1 190 ? -14.398 5.566 12.648 1 97.62 190 THR A C 1
ATOM 1490 O O . THR A 1 190 ? -15.125 6.352 13.258 1 97.62 190 THR A O 1
ATOM 1493 N N . GLU A 1 191 ? -13.367 5.039 13.156 1 98.19 191 GLU A N 1
ATOM 1494 C CA . GLU A 1 191 ? -12.945 5.312 14.523 1 98.19 191 GLU A CA 1
ATOM 1495 C C . GLU A 1 191 ? -11.43 5.195 14.672 1 98.19 191 GLU A C 1
ATOM 1497 O O . GLU A 1 191 ? -10.742 4.789 13.734 1 98.19 191 GLU A O 1
ATOM 1502 N N . GLN A 1 192 ? -10.898 5.652 15.773 1 98.56 192 GLN A N 1
ATOM 1503 C CA . GLN A 1 192 ? -9.461 5.656 16.031 1 98.56 192 GLN A CA 1
ATOM 1504 C C . GLN A 1 192 ? -8.883 4.242 15.945 1 98.56 192 GLN A C 1
ATOM 1506 O O . GLN A 1 192 ? -9.391 3.322 16.594 1 98.56 192 GLN A O 1
ATOM 1511 N N . PRO A 1 193 ? -7.938 4.023 15.141 1 98.81 193 PRO A N 1
ATOM 1512 C CA . PRO A 1 193 ? -7.281 2.715 15.078 1 98.81 193 PRO A CA 1
ATOM 1513 C C . PRO A 1 193 ? -6.156 2.57 16.109 1 98.81 193 PRO A C 1
ATOM 1515 O O . PRO A 1 193 ? -5.719 3.564 16.688 1 98.81 193 PRO A O 1
ATOM 1518 N N . ALA A 1 194 ? -5.762 1.386 16.375 1 98.62 194 ALA A N 1
ATOM 1519 C CA . ALA A 1 194 ? -4.52 1.062 17.062 1 98.62 194 ALA A CA 1
ATOM 1520 C C . ALA A 1 194 ? -3.418 0.689 16.078 1 98.62 194 ALA A C 1
ATOM 1522 O O . ALA A 1 194 ? -3.703 0.233 14.969 1 98.62 194 ALA A O 1
ATOM 1523 N N . VAL A 1 195 ? -2.207 0.937 16.469 1 98.69 195 VAL A N 1
ATOM 1524 C CA . VAL A 1 195 ? -1.067 0.407 15.727 1 98.69 195 VAL A CA 1
ATOM 1525 C C . VAL A 1 195 ? -0.872 -1.069 16.062 1 98.69 195 VAL A C 1
ATOM 1527 O O . VAL A 1 195 ? -0.425 -1.408 17.156 1 98.69 195 VAL A O 1
ATOM 1530 N N . ILE A 1 196 ? -1.181 -1.898 15.094 1 97.69 196 ILE A N 1
ATOM 1531 C CA . ILE A 1 196 ? -1.089 -3.34 15.297 1 97.69 196 ILE A CA 1
ATOM 1532 C C . ILE A 1 196 ? 0.366 -3.787 15.18 1 97.69 196 ILE A C 1
ATOM 1534 O O . ILE A 1 196 ? 0.813 -4.668 15.922 1 97.69 196 ILE A O 1
ATOM 1538 N N . ALA A 1 197 ? 1.018 -3.254 14.273 1 97.94 197 ALA A N 1
ATOM 1539 C CA . ALA A 1 197 ? 2.432 -3.535 14.031 1 97.94 197 ALA A CA 1
ATOM 1540 C C . ALA A 1 197 ? 3.094 -2.393 13.266 1 97.94 197 ALA A C 1
ATOM 1542 O O . ALA A 1 197 ? 2.445 -1.721 12.461 1 97.94 197 ALA A O 1
ATOM 1543 N N . SER A 1 198 ? 4.332 -2.164 13.539 1 98.56 198 SER A N 1
ATOM 1544 C CA . SER A 1 198 ? 5.145 -1.181 12.828 1 98.56 198 SER A CA 1
ATOM 1545 C C . SER A 1 198 ? 6.613 -1.584 12.82 1 98.56 198 SER A C 1
ATOM 1547 O O . SER A 1 198 ? 7.145 -2.049 13.828 1 98.56 198 SER A O 1
ATOM 1549 N N . THR A 1 199 ? 7.207 -1.574 11.656 1 98.12 199 THR A N 1
ATOM 1550 C CA . THR A 1 199 ? 8.641 -1.804 11.539 1 98.12 199 THR A CA 1
ATOM 1551 C C . THR A 1 199 ? 9.328 -0.606 10.891 1 98.12 199 THR A C 1
ATOM 1553 O O . THR A 1 199 ? 8.734 0.094 10.07 1 98.12 199 THR A O 1
ATOM 1556 N N . MET A 1 200 ? 10.516 -0.331 11.328 1 98.25 200 MET A N 1
ATOM 1557 C CA . MET A 1 200 ? 11.234 0.864 10.891 1 98.25 200 MET A CA 1
ATOM 1558 C C . MET A 1 200 ? 12.695 0.541 10.586 1 98.25 200 MET A C 1
ATOM 1560 O O . MET A 1 200 ? 13.344 -0.202 11.328 1 98.25 200 MET A O 1
ATOM 1564 N N . VAL A 1 201 ? 13.172 0.985 9.492 1 97.94 201 VAL A N 1
ATOM 1565 C CA . VAL A 1 201 ? 14.578 0.946 9.117 1 97.94 201 VAL A CA 1
ATOM 1566 C C . VAL A 1 201 ? 15.211 2.316 9.344 1 97.94 201 VAL A C 1
ATOM 1568 O O . VAL A 1 201 ? 14.805 3.305 8.734 1 97.94 201 VAL A O 1
ATOM 1571 N N . PRO A 1 202 ? 16.219 2.432 10.195 1 97.56 202 PRO A N 1
ATOM 1572 C CA . PRO A 1 202 ? 16.828 3.73 10.484 1 97.56 202 PRO A CA 1
ATOM 1573 C C . PRO A 1 202 ? 17.812 4.18 9.414 1 97.56 202 PRO A C 1
ATOM 1575 O O . PRO A 1 202 ? 18.406 3.342 8.719 1 97.56 202 PRO A O 1
ATOM 1578 N N . PHE A 1 203 ? 17.891 5.441 9.211 1 97.44 203 PHE A N 1
ATOM 1579 C CA . PHE A 1 203 ? 19.047 6.02 8.547 1 97.44 203 PHE A CA 1
ATOM 1580 C C . PHE A 1 203 ? 20.297 5.883 9.414 1 97.44 203 PHE A C 1
ATOM 1582 O O . PHE A 1 203 ? 20.219 5.383 10.539 1 97.44 203 PHE A O 1
ATOM 1589 N N . SER A 1 204 ? 21.438 6.254 8.852 1 96.94 204 SER A N 1
ATOM 1590 C CA . SER A 1 204 ? 22.688 6.102 9.57 1 96.94 204 SER A CA 1
ATOM 1591 C C . SER A 1 204 ? 22.703 6.922 10.852 1 96.94 204 SER A C 1
ATOM 1593 O O . SER A 1 204 ? 23.406 6.578 11.805 1 96.94 204 SER A O 1
ATOM 1595 N N . THR A 1 205 ? 21.891 7.977 10.93 1 97.25 205 THR A N 1
ATOM 1596 C CA . THR A 1 205 ? 21.859 8.867 12.086 1 97.25 205 THR A CA 1
ATOM 1597 C C . THR A 1 205 ? 20.938 8.312 13.172 1 97.25 205 THR A C 1
ATOM 1599 O O . THR A 1 205 ? 20.891 8.859 14.273 1 97.25 205 THR A O 1
ATOM 1602 N N . GLY A 1 206 ? 20.203 7.309 12.828 1 96.38 206 GLY A N 1
ATOM 1603 C CA . GLY A 1 206 ? 19.297 6.695 13.797 1 96.38 206 GLY A CA 1
ATOM 1604 C C . GLY A 1 206 ? 17.859 7.113 13.617 1 96.38 206 GLY A C 1
ATOM 1605 O O . GLY A 1 206 ? 16.938 6.469 14.148 1 96.38 206 GLY A O 1
ATOM 1606 N N . VAL A 1 207 ? 17.609 8.18 12.828 1 96.81 207 VAL A N 1
ATOM 1607 C CA . VAL A 1 207 ? 16.234 8.602 12.586 1 96.81 207 VAL A CA 1
ATOM 1608 C C . VAL A 1 207 ? 15.562 7.648 11.602 1 96.81 207 VAL A C 1
ATOM 1610 O O . VAL A 1 207 ? 16.234 6.922 10.875 1 96.81 207 VAL A O 1
ATOM 1613 N N . ASP A 1 208 ? 14.289 7.621 11.633 1 98.06 208 ASP A N 1
ATOM 1614 C CA . ASP A 1 208 ? 13.57 6.695 10.766 1 98.06 208 ASP A CA 1
ATOM 1615 C C . ASP A 1 208 ? 13.711 7.105 9.297 1 98.06 208 ASP A C 1
ATOM 1617 O O . ASP A 1 208 ? 13.328 8.211 8.914 1 98.06 208 ASP A O 1
ATOM 1621 N N . GLU A 1 209 ? 14.211 6.246 8.477 1 97.88 209 GLU A N 1
ATOM 1622 C CA . GLU A 1 209 ? 14.336 6.449 7.035 1 97.88 209 GLU A CA 1
ATOM 1623 C C . GLU A 1 209 ? 13.148 5.848 6.289 1 97.88 209 GLU A C 1
ATOM 1625 O O . GLU A 1 209 ? 12.602 6.465 5.371 1 97.88 209 GLU A O 1
ATOM 1630 N N . GLN A 1 210 ? 12.773 4.66 6.66 1 98 210 GLN A N 1
ATOM 1631 C CA . GLN A 1 210 ? 11.633 3.963 6.074 1 98 210 GLN A CA 1
ATOM 1632 C C . GLN A 1 210 ? 10.867 3.174 7.129 1 98 210 GLN A C 1
ATOM 1634 O O . GLN A 1 210 ? 11.445 2.729 8.125 1 98 210 GLN A O 1
ATOM 1639 N N . SER A 1 211 ? 9.578 3.047 6.914 1 98.69 211 SER A N 1
ATOM 1640 C CA . SER A 1 211 ? 8.773 2.277 7.852 1 98.69 211 SER A CA 1
ATOM 1641 C C . SER A 1 211 ? 7.473 1.806 7.203 1 98.69 211 SER A C 1
ATOM 1643 O O . SER A 1 211 ? 7.012 2.395 6.223 1 98.69 211 SER A O 1
ATOM 1645 N N . VAL A 1 212 ? 6.945 0.731 7.664 1 98.75 212 VAL A N 1
ATOM 1646 C CA . VAL A 1 212 ? 5.609 0.244 7.332 1 98.75 212 VAL A CA 1
ATOM 1647 C C . VAL A 1 212 ? 4.812 0 8.609 1 98.75 212 VAL A C 1
ATOM 1649 O O . VAL A 1 212 ? 5.34 -0.548 9.578 1 98.75 212 VAL A O 1
ATOM 1652 N N . THR A 1 213 ? 3.633 0.479 8.625 1 98.88 213 THR A N 1
ATOM 1653 C CA . THR A 1 213 ? 2.771 0.349 9.797 1 98.88 213 THR A CA 1
ATOM 1654 C C . THR A 1 213 ? 1.404 -0.203 9.398 1 98.88 213 THR A C 1
ATOM 1656 O O . THR A 1 213 ? 0.853 0.175 8.367 1 98.88 213 THR A O 1
ATOM 1659 N N . ILE A 1 214 ? 0.876 -1.104 10.203 1 98.88 214 ILE A N 1
ATOM 1660 C CA . ILE A 1 214 ? -0.48 -1.627 10.078 1 98.88 214 ILE A CA 1
ATOM 1661 C C . ILE A 1 214 ? -1.376 -1.001 11.141 1 98.88 214 ILE A C 1
ATOM 1663 O O . ILE A 1 214 ? -1.073 -1.07 12.336 1 98.88 214 ILE A O 1
ATOM 1667 N N . LEU A 1 215 ? -2.402 -0.352 10.711 1 98.94 215 LEU A N 1
ATOM 1668 C CA . LEU A 1 215 ? -3.432 0.174 11.602 1 98.94 215 LEU A CA 1
ATOM 1669 C C . LEU A 1 215 ? -4.699 -0.67 11.523 1 98.94 215 LEU A C 1
ATOM 1671 O O . LEU A 1 215 ? -5.07 -1.142 10.445 1 98.94 215 LEU A O 1
ATOM 1675 N N . GLN A 1 216 ? -5.391 -0.834 12.625 1 98.81 216 GLN A N 1
ATOM 1676 C CA . GLN A 1 216 ? -6.668 -1.532 12.664 1 98.81 216 GLN A CA 1
ATOM 1677 C C . GLN A 1 216 ? -7.57 -0.967 13.758 1 98.81 216 GLN A C 1
ATOM 1679 O O . GLN A 1 216 ? -7.102 -0.65 14.852 1 98.81 216 GLN A O 1
ATOM 1684 N N . ASN A 1 217 ? -8.773 -0.739 13.453 1 98.69 217 ASN A N 1
ATOM 1685 C CA . ASN A 1 217 ? -9.719 -0.345 14.5 1 98.69 217 ASN A CA 1
ATOM 1686 C C . ASN A 1 217 ? -10.703 -1.467 14.82 1 98.69 217 ASN A C 1
ATOM 1688 O O . ASN A 1 217 ? -10.586 -2.572 14.289 1 98.69 217 ASN A O 1
ATOM 1692 N N . ASP A 1 218 ? -11.664 -1.272 15.727 1 97.56 218 ASP A N 1
ATOM 1693 C CA . ASP A 1 218 ? -12.562 -2.303 16.234 1 97.56 218 ASP A CA 1
ATOM 1694 C C . ASP A 1 218 ? -13.641 -2.645 15.219 1 97.56 218 ASP A C 1
ATOM 1696 O O . ASP A 1 218 ? -14.352 -3.643 15.367 1 97.56 218 ASP A O 1
ATOM 1700 N N . LYS A 1 219 ? -13.719 -1.841 14.172 1 97.44 219 LYS A N 1
ATOM 1701 C CA . LYS A 1 219 ? -14.664 -2.125 13.102 1 97.44 219 LYS A CA 1
ATOM 1702 C C . LYS A 1 219 ? -14.023 -2.979 12.016 1 97.44 219 LYS A C 1
ATOM 1704 O O . LYS A 1 219 ? -14.578 -3.129 10.922 1 97.44 219 LYS A O 1
ATOM 1709 N N . ASN A 1 220 ? -12.883 -3.461 12.25 1 97.12 220 ASN A N 1
ATOM 1710 C CA . ASN A 1 220 ? -12.125 -4.34 11.359 1 97.12 220 ASN A CA 1
ATOM 1711 C C . ASN A 1 220 ? -11.695 -3.613 10.086 1 97.12 220 ASN A C 1
ATOM 1713 O O . ASN A 1 220 ? -11.648 -4.211 9.016 1 97.12 220 ASN A O 1
ATOM 1717 N N . GLU A 1 221 ? -11.555 -2.322 10.188 1 98.62 221 GLU A N 1
ATOM 1718 C CA . GLU A 1 221 ? -10.938 -1.537 9.125 1 98.62 221 GLU A CA 1
ATOM 1719 C C . GLU A 1 221 ? -9.414 -1.565 9.234 1 98.62 221 GLU A C 1
ATOM 1721 O O . GLU A 1 221 ? -8.859 -1.379 10.32 1 98.62 221 GLU A O 1
ATOM 1726 N N . LEU A 1 222 ? -8.781 -1.88 8.133 1 98.81 222 LEU A N 1
ATOM 1727 C CA . LEU A 1 222 ? -7.328 -1.956 8.117 1 98.81 222 LEU A CA 1
ATOM 1728 C C . LEU A 1 222 ? -6.73 -0.813 7.305 1 98.81 222 LEU A C 1
ATOM 1730 O O . LEU A 1 222 ? -7.34 -0.344 6.344 1 98.81 222 LEU A O 1
ATOM 1734 N N . ALA A 1 223 ? -5.574 -0.342 7.68 1 98.88 223 ALA A N 1
ATOM 1735 C CA . ALA A 1 223 ? -4.82 0.627 6.887 1 98.88 223 ALA A CA 1
ATOM 1736 C C . ALA A 1 223 ? -3.326 0.31 6.91 1 98.88 223 ALA A C 1
ATOM 1738 O O . ALA A 1 223 ? -2.812 -0.221 7.898 1 98.88 223 ALA A O 1
ATOM 1739 N N . THR A 1 224 ? -2.721 0.537 5.848 1 98.75 224 THR A N 1
ATOM 1740 C CA . THR A 1 224 ? -1.265 0.479 5.773 1 98.75 224 THR A CA 1
ATOM 1741 C C . THR A 1 224 ? -0.68 1.865 5.523 1 98.75 224 THR A C 1
ATOM 1743 O O . THR A 1 224 ? -1.166 2.604 4.66 1 98.75 224 THR A O 1
ATOM 1746 N N . VAL A 1 225 ? 0.305 2.205 6.262 1 98.81 225 VAL A N 1
ATOM 1747 C CA . VAL A 1 225 ? 1.089 3.426 6.098 1 98.81 225 VAL A CA 1
ATOM 1748 C C . VAL A 1 225 ? 2.527 3.07 5.73 1 98.81 225 VAL A C 1
ATOM 1750 O O . VAL A 1 225 ? 3.219 2.389 6.492 1 98.81 225 VAL A O 1
ATOM 1753 N N . SER A 1 226 ? 2.971 3.461 4.574 1 98.75 226 SER A N 1
ATOM 1754 C CA . SER A 1 226 ? 4.32 3.182 4.094 1 98.75 226 SER A CA 1
ATOM 1755 C C . SER A 1 226 ? 5.105 4.469 3.867 1 98.75 226 SER A C 1
ATOM 1757 O O . SER A 1 226 ? 4.691 5.324 3.08 1 98.75 226 SER A O 1
ATOM 1759 N N . LEU A 1 227 ? 6.234 4.59 4.527 1 98.69 227 LEU A N 1
ATOM 1760 C CA . LEU A 1 227 ? 7.027 5.812 4.48 1 98.69 227 LEU A CA 1
ATOM 1761 C C . LEU A 1 227 ? 8.461 5.512 4.047 1 98.69 227 LEU A C 1
ATOM 1763 O O . LEU A 1 227 ? 9.055 4.535 4.5 1 98.69 227 LEU A O 1
ATOM 1767 N N . THR A 1 228 ? 9 6.367 3.164 1 98.44 228 THR A N 1
ATOM 1768 C CA . THR A 1 228 ? 10.414 6.242 2.828 1 98.44 228 THR A CA 1
ATOM 1769 C C . THR A 1 228 ? 11 7.594 2.439 1 98.44 228 THR A C 1
ATOM 1771 O O . THR A 1 228 ? 10.359 8.367 1.723 1 98.44 228 THR A O 1
ATOM 1774 N N . PHE A 1 229 ? 12.227 7.891 2.91 1 97.38 229 PHE A N 1
ATOM 1775 C CA . PHE A 1 229 ? 12.961 9.094 2.549 1 97.38 229 PHE A CA 1
ATOM 1776 C C . PHE A 1 229 ? 13.992 8.797 1.468 1 97.38 229 PHE A C 1
ATOM 1778 O O . PHE A 1 229 ? 14.656 9.711 0.963 1 97.38 229 PHE A O 1
ATOM 1785 N N . GLN A 1 230 ? 14.109 7.543 1.15 1 96 230 GLN A N 1
ATOM 1786 C CA . GLN A 1 230 ? 15.164 7.246 0.189 1 96 230 GLN A CA 1
ATOM 1787 C C . GLN A 1 230 ? 14.602 6.547 -1.045 1 96 230 GLN A C 1
ATOM 1789 O O . GLN A 1 230 ? 15.352 5.906 -1.794 1 96 230 GLN A O 1
ATOM 1794 N N . ALA A 1 231 ? 13.336 6.586 -1.189 1 96.94 231 ALA A N 1
ATOM 1795 C CA . ALA A 1 231 ? 12.68 6.113 -2.406 1 96.94 231 ALA A CA 1
ATOM 1796 C C . ALA A 1 231 ? 11.438 6.938 -2.711 1 96.94 231 ALA A C 1
ATOM 1798 O O . ALA A 1 231 ? 10.555 7.086 -1.859 1 96.94 231 ALA A O 1
ATOM 1799 N N . LYS A 1 232 ? 11.422 7.398 -3.916 1 96.88 232 LYS A N 1
ATOM 1800 C CA . LYS A 1 232 ? 10.195 8.047 -4.367 1 96.88 232 LYS A CA 1
ATOM 1801 C C . LYS A 1 232 ? 9.086 7.031 -4.602 1 96.88 232 LYS A C 1
ATOM 1803 O O . LYS A 1 232 ? 9.336 5.941 -5.121 1 96.88 232 LYS A O 1
ATOM 1808 N N . MET A 1 233 ? 7.91 7.305 -4.152 1 96.12 233 MET A N 1
ATOM 1809 C CA . MET A 1 233 ? 6.688 6.547 -4.41 1 96.12 233 MET A CA 1
ATOM 1810 C C . MET A 1 233 ? 5.551 7.477 -4.828 1 96.12 233 MET A C 1
ATOM 1812 O O . MET A 1 233 ? 5.551 8.656 -4.48 1 96.12 233 MET A O 1
ATOM 1816 N N . PRO A 1 234 ? 4.594 6.902 -5.645 1 94.5 234 PRO A N 1
ATOM 1817 C CA . PRO A 1 234 ? 3.398 7.727 -5.852 1 94.5 234 PRO A CA 1
ATOM 1818 C C . PRO A 1 234 ? 2.66 8.031 -4.547 1 94.5 234 PRO A C 1
ATOM 1820 O O . PRO A 1 234 ? 2.447 7.133 -3.73 1 94.5 234 PRO A O 1
ATOM 1823 N N . LYS A 1 235 ? 2.387 9.312 -4.309 1 96.62 235 LYS A N 1
ATOM 1824 C CA . LYS A 1 235 ? 1.522 9.672 -3.188 1 96.62 235 LYS A CA 1
ATOM 1825 C C . LYS A 1 235 ? 0.054 9.438 -3.529 1 96.62 235 LYS A C 1
ATOM 1827 O O . LYS A 1 235 ? -0.742 10.375 -3.541 1 96.62 235 LYS A O 1
ATOM 1832 N N . LYS A 1 236 ? -0.245 8.227 -3.777 1 97.62 236 LYS A N 1
ATOM 1833 C CA . LYS A 1 236 ? -1.592 7.82 -4.164 1 97.62 236 LYS A CA 1
ATOM 1834 C C . LYS A 1 236 ? -2.295 7.086 -3.025 1 97.62 236 LYS A C 1
ATOM 1836 O O . LYS A 1 236 ? -1.919 5.965 -2.678 1 97.62 236 LYS A O 1
ATOM 1841 N N . GLY A 1 237 ? -3.291 7.691 -2.455 1 98.56 237 GLY A N 1
ATOM 1842 C CA . GLY A 1 237 ? -4.125 7.02 -1.471 1 98.56 237 GLY A CA 1
ATOM 1843 C C . GLY A 1 237 ? -5.207 6.16 -2.092 1 98.56 237 GLY A C 1
ATOM 1844 O O . GLY A 1 237 ? -5.805 6.539 -3.102 1 98.56 237 GLY A O 1
ATOM 1845 N N . ILE A 1 238 ? -5.371 4.996 -1.545 1 98.69 238 ILE A N 1
ATOM 1846 C CA . ILE A 1 238 ? -6.469 4.109 -1.925 1 98.69 238 ILE A CA 1
ATOM 1847 C C . ILE A 1 238 ? -7.391 3.889 -0.728 1 98.69 238 ILE A C 1
ATOM 1849 O O . ILE A 1 238 ? -6.926 3.559 0.367 1 98.69 238 ILE A O 1
ATOM 1853 N N . VAL A 1 239 ? -8.609 4.141 -0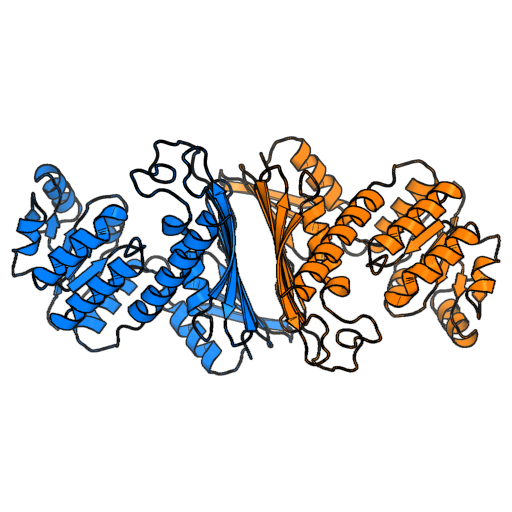.878 1 98.81 239 VAL A N 1
ATOM 1854 C CA . VAL A 1 239 ? -9.625 3.875 0.129 1 98.81 239 VAL A CA 1
ATOM 1855 C C . VAL A 1 239 ? -10.656 2.887 -0.423 1 98.81 239 VAL A C 1
ATOM 1857 O O . VAL A 1 239 ? -11.461 3.238 -1.286 1 98.81 239 VAL A O 1
ATOM 1860 N N . ALA A 1 240 ? -10.656 1.693 0.087 1 98.75 240 ALA A N 1
ATOM 1861 C CA . ALA A 1 240 ? -11.453 0.61 -0.488 1 98.75 240 ALA A CA 1
ATOM 1862 C C . ALA A 1 240 ? -12.656 0.291 0.389 1 98.75 240 ALA A C 1
ATOM 1864 O O . ALA A 1 240 ? -12.523 0.107 1.601 1 98.75 240 ALA A O 1
ATOM 1865 N N . PHE A 1 241 ? -13.797 0.267 -0.245 1 98.5 241 PHE A N 1
ATOM 1866 C CA . PHE A 1 241 ? -15.078 -0.023 0.382 1 98.5 241 PHE A CA 1
ATOM 1867 C C . PHE A 1 241 ? -15.711 -1.264 -0.234 1 98.5 241 PHE A C 1
ATOM 1869 O O . PHE A 1 241 ? -15.211 -1.795 -1.228 1 98.5 241 PHE A O 1
ATOM 1876 N N . GLU A 1 242 ? -16.797 -1.711 0.334 1 97.5 242 GLU A N 1
ATOM 1877 C CA . GLU A 1 242 ? -17.516 -2.885 -0.141 1 97.5 242 GLU A CA 1
ATOM 1878 C C . GLU A 1 242 ? -18.047 -2.674 -1.561 1 97.5 242 GLU A C 1
ATOM 1880 O O . GLU A 1 242 ? -18.078 -3.613 -2.359 1 97.5 242 GLU A O 1
ATOM 1885 N N . ASN A 1 243 ? -18.391 -1.396 -1.912 1 97.81 243 ASN A N 1
ATOM 1886 C CA . ASN A 1 243 ? -19.062 -1.175 -3.186 1 97.81 243 ASN A CA 1
ATOM 1887 C C . ASN A 1 243 ? -18.141 -0.529 -4.211 1 97.81 243 ASN A C 1
ATOM 1889 O O . ASN A 1 243 ? -18.562 -0.225 -5.328 1 97.81 243 ASN A O 1
ATOM 1893 N N . GLY A 1 244 ? -16.922 -0.322 -3.857 1 97.69 244 GLY A N 1
ATOM 1894 C CA . GLY A 1 244 ? -15.953 0.31 -4.738 1 97.69 244 GLY A CA 1
ATOM 1895 C C . GLY A 1 244 ? -14.773 0.921 -3.994 1 97.69 244 GLY A C 1
ATOM 1896 O O . GLY A 1 244 ? -14.594 0.671 -2.801 1 97.69 244 GLY A O 1
ATOM 1897 N N . TYR A 1 245 ? -13.922 1.626 -4.68 1 98.62 245 TYR A N 1
ATOM 1898 C CA . TYR A 1 245 ? -12.781 2.26 -4.031 1 98.62 245 TYR A CA 1
ATOM 1899 C C . TYR A 1 245 ? -12.523 3.643 -4.617 1 98.62 245 TYR A C 1
ATOM 1901 O O . TYR A 1 245 ? -12.953 3.945 -5.73 1 98.62 245 TYR A O 1
ATOM 1909 N N . LEU A 1 246 ? -11.844 4.465 -3.824 1 98.25 246 LEU A N 1
ATOM 1910 C CA . LEU A 1 246 ? -11.344 5.777 -4.211 1 98.25 246 LEU A CA 1
ATOM 1911 C C . LEU A 1 246 ? -9.836 5.734 -4.453 1 98.25 246 LEU A C 1
ATOM 1913 O O . LEU A 1 246 ? -9.102 5.07 -3.717 1 98.25 246 LEU A O 1
ATOM 1917 N N . THR A 1 247 ? -9.453 6.434 -5.469 1 98.56 247 THR A N 1
ATOM 1918 C CA . THR A 1 247 ? -8.039 6.77 -5.617 1 98.56 247 THR A CA 1
ATOM 1919 C C . THR A 1 247 ? -7.836 8.281 -5.539 1 98.56 247 THR A C 1
ATOM 1921 O O . THR A 1 247 ? -8.586 9.047 -6.148 1 98.56 247 THR A O 1
ATOM 1924 N N . ILE A 1 248 ? -6.895 8.68 -4.75 1 98.75 248 ILE A N 1
ATOM 1925 C CA . ILE A 1 248 ? -6.594 10.094 -4.547 1 98.75 248 ILE A CA 1
ATOM 1926 C C . ILE A 1 248 ? -5.102 10.336 -4.762 1 98.75 248 ILE A C 1
ATOM 1928 O O . ILE A 1 248 ? -4.277 9.953 -3.93 1 98.75 248 ILE A O 1
ATOM 1932 N N . ASP A 1 249 ? -4.754 11.023 -5.836 1 97.88 249 ASP A N 1
ATOM 1933 C CA . ASP A 1 249 ? -3.363 11.344 -6.133 1 97.88 249 ASP A CA 1
ATOM 1934 C C . ASP A 1 249 ? -2.916 12.594 -5.375 1 97.88 249 ASP A C 1
ATOM 1936 O O . ASP A 1 249 ? -3.705 13.516 -5.168 1 97.88 249 ASP A O 1
ATOM 1940 N N . GLU A 1 250 ? -1.631 12.617 -5.008 1 97.94 250 GLU A N 1
ATOM 1941 C CA . GLU A 1 250 ? -1.096 13.758 -4.273 1 97.94 250 GLU A CA 1
ATOM 1942 C C . GLU A 1 250 ? -2.016 14.148 -3.119 1 97.94 250 GLU A C 1
ATOM 1944 O O . GLU A 1 250 ? -2.41 15.312 -3 1 97.94 250 GLU A O 1
ATOM 1949 N N . TYR A 1 251 ? -2.287 13.133 -2.297 1 98.56 251 TYR A N 1
ATOM 1950 C CA . TYR A 1 251 ? -3.412 13.227 -1.372 1 98.56 251 TYR A CA 1
ATOM 1951 C C . TYR A 1 251 ? -3.176 14.305 -0.328 1 98.56 251 TYR A C 1
ATOM 1953 O O . TYR A 1 251 ? -4.121 14.797 0.292 1 98.56 251 TYR A O 1
ATOM 1961 N N . PRO A 1 252 ? -1.978 14.828 -0.078 1 98.38 252 PRO A N 1
ATOM 1962 C CA . PRO A 1 252 ? -1.846 15.875 0.939 1 98.38 252 PRO A CA 1
ATOM 1963 C C . PRO A 1 252 ? -2.598 17.156 0.572 1 98.38 252 PRO A C 1
ATOM 1965 O O . PRO A 1 252 ? -3.078 17.875 1.456 1 98.38 252 PRO A O 1
ATOM 1968 N N . ARG A 1 253 ? -2.707 17.453 -0.686 1 98.5 253 ARG A N 1
ATOM 1969 C CA . ARG A 1 253 ? -3.391 18.672 -1.146 1 98.5 253 ARG A CA 1
ATOM 1970 C C . ARG A 1 253 ? -4.309 18.359 -2.326 1 98.5 253 ARG A C 1
ATOM 1972 O O . ARG A 1 253 ? -4.398 19.141 -3.271 1 98.5 253 ARG A O 1
ATOM 1979 N N . ALA A 1 254 ? -4.93 17.234 -2.27 1 98.75 254 ALA A N 1
ATOM 1980 C CA . ALA A 1 254 ? -5.699 16.75 -3.41 1 98.75 254 ALA A CA 1
ATOM 1981 C C . ALA A 1 254 ? -6.961 17.594 -3.617 1 98.75 254 ALA A C 1
ATOM 1983 O O . ALA A 1 254 ? -7.617 17.984 -2.65 1 98.75 254 ALA A O 1
ATOM 1984 N N . ASP A 1 255 ? -7.258 17.828 -4.949 1 98.81 255 ASP A N 1
ATOM 1985 C CA . ASP A 1 255 ? -8.508 18.5 -5.289 1 98.81 255 ASP A CA 1
ATOM 1986 C C . ASP A 1 255 ? -9.359 17.656 -6.227 1 98.81 255 ASP A C 1
ATOM 1988 O O . ASP A 1 255 ? -10.352 18.125 -6.777 1 98.81 255 ASP A O 1
ATOM 1992 N N . GLN A 1 256 ? -8.953 16.438 -6.398 1 98.69 256 GLN A N 1
ATOM 1993 C CA . GLN A 1 256 ? -9.734 15.5 -7.191 1 98.69 256 GLN A CA 1
ATOM 1994 C C . GLN A 1 256 ? -9.578 14.078 -6.664 1 98.69 256 GLN A C 1
ATOM 1996 O O . GLN A 1 256 ? -8.547 13.734 -6.078 1 98.69 256 GLN A O 1
ATOM 2001 N N . ALA A 1 257 ? -10.555 13.258 -6.797 1 98.75 257 ALA A N 1
ATOM 2002 C CA . ALA A 1 257 ? -10.57 11.828 -6.492 1 98.75 257 ALA A CA 1
ATOM 2003 C C . ALA A 1 257 ? -11.328 11.047 -7.559 1 98.75 257 ALA A C 1
ATOM 2005 O O . ALA A 1 257 ? -12.32 11.539 -8.102 1 98.75 257 ALA A O 1
ATOM 2006 N N . GLU A 1 258 ? -10.844 9.922 -7.922 1 98.62 258 GLU A N 1
ATOM 2007 C CA . GLU A 1 258 ? -11.57 9.008 -8.797 1 98.62 258 GLU A CA 1
ATOM 2008 C C . GLU A 1 258 ? -12.25 7.902 -7.996 1 98.62 258 GLU A C 1
ATOM 2010 O O . GLU A 1 258 ? -11.664 7.34 -7.07 1 98.62 258 GLU A O 1
ATOM 2015 N N . ILE A 1 259 ? -13.445 7.641 -8.359 1 98.31 259 ILE A N 1
ATOM 2016 C CA . ILE A 1 259 ? -14.227 6.586 -7.723 1 98.31 259 ILE A CA 1
ATOM 2017 C C . ILE A 1 259 ? -14.453 5.445 -8.711 1 98.31 259 ILE A C 1
ATOM 2019 O O . ILE A 1 259 ? -14.859 5.672 -9.852 1 98.31 259 ILE A O 1
ATOM 2023 N N . PHE A 1 260 ? -14.18 4.273 -8.297 1 98.12 260 PHE A N 1
ATOM 2024 C CA . PHE A 1 260 ? -14.406 3.062 -9.078 1 98.12 260 PHE A CA 1
ATOM 2025 C C . PHE A 1 260 ? -15.414 2.15 -8.375 1 98.12 260 PHE A C 1
ATOM 2027 O O . PHE A 1 260 ? -15.109 1.566 -7.336 1 98.12 260 PHE A O 1
ATOM 2034 N N . PHE A 1 261 ? -16.562 1.974 -8.953 1 97.31 261 PHE A N 1
ATOM 2035 C CA . PHE A 1 261 ? -17.562 1.107 -8.359 1 97.31 261 PHE A CA 1
ATOM 2036 C C . PHE A 1 261 ? -17.422 -0.324 -8.859 1 97.31 261 PHE A C 1
ATOM 2038 O O . PHE A 1 261 ? -16.859 -0.556 -9.938 1 97.31 261 PHE A O 1
ATOM 2045 N N . ASN A 1 262 ? -17.984 -1.251 -8.117 1 95.81 262 ASN A N 1
ATOM 2046 C CA . ASN A 1 262 ? -17.891 -2.666 -8.453 1 95.81 262 ASN A CA 1
ATOM 2047 C C . ASN A 1 262 ? -18.578 -2.984 -9.773 1 95.81 262 ASN A C 1
ATOM 2049 O O . ASN A 1 262 ? -18.203 -3.928 -10.469 1 95.81 262 ASN A O 1
ATOM 2053 N N . ASP A 1 263 ? -19.516 -2.223 -10.117 1 94.44 263 ASP A N 1
ATOM 2054 C CA . ASP A 1 263 ? -20.297 -2.51 -11.32 1 94.44 263 ASP A CA 1
ATOM 2055 C C . ASP A 1 263 ? -19.625 -1.942 -12.562 1 94.44 263 ASP A C 1
ATOM 2057 O O . ASP A 1 263 ? -20.172 -1.994 -13.664 1 94.44 263 ASP A O 1
ATOM 2061 N N . GLY A 1 264 ? -18.469 -1.299 -12.344 1 94.19 264 GLY A N 1
ATOM 2062 C CA . GLY A 1 264 ? -17.719 -0.795 -13.469 1 94.19 264 GLY A CA 1
ATOM 2063 C C . GLY A 1 264 ? -17.875 0.697 -13.688 1 94.19 264 GLY A C 1
ATOM 2064 O O . GLY A 1 264 ? -17.109 1.311 -14.43 1 94.19 264 GLY A O 1
ATOM 2065 N N . THR A 1 265 ? -18.844 1.263 -12.977 1 96.69 265 THR A N 1
ATOM 2066 C CA . THR A 1 265 ? -19.031 2.703 -13.094 1 96.69 265 THR A CA 1
ATOM 2067 C C . THR A 1 265 ? -17.875 3.459 -12.469 1 96.69 265 THR A C 1
ATOM 2069 O O . THR A 1 265 ? -17.312 3.033 -11.453 1 96.69 265 THR A O 1
ATOM 2072 N N . ARG A 1 266 ? -17.516 4.516 -13.148 1 97.44 266 ARG A N 1
ATOM 2073 C CA . ARG A 1 266 ? -16.453 5.41 -12.672 1 97.44 266 ARG A CA 1
ATOM 2074 C C . ARG A 1 266 ? -16.969 6.836 -12.523 1 97.44 266 ARG A C 1
ATOM 2076 O O . ARG A 1 266 ? -17.766 7.301 -13.344 1 97.44 266 ARG A O 1
ATOM 2083 N N . GLU A 1 267 ? -16.547 7.512 -11.469 1 97.88 267 GLU A N 1
ATOM 2084 C CA . GLU A 1 267 ? -16.891 8.914 -11.234 1 97.88 267 GLU A CA 1
ATOM 2085 C C . GLU A 1 267 ? -15.664 9.727 -10.844 1 97.88 267 GLU A C 1
ATOM 2087 O O . GLU A 1 267 ? -14.711 9.188 -10.273 1 97.88 267 GLU A O 1
ATOM 2092 N N . LEU A 1 268 ? -15.672 10.922 -11.266 1 98.38 268 LEU A N 1
ATOM 2093 C CA . LEU A 1 268 ? -14.656 11.891 -10.859 1 98.38 268 LEU A CA 1
ATOM 2094 C C . LEU A 1 268 ? -15.266 12.953 -9.945 1 98.38 268 LEU A C 1
ATOM 2096 O O . LEU A 1 268 ? -16.281 13.555 -10.281 1 98.38 268 LEU A O 1
ATOM 2100 N N . ILE A 1 269 ? -14.641 13.141 -8.781 1 98.19 269 ILE A N 1
ATOM 2101 C CA . ILE A 1 269 ? -15.047 14.211 -7.879 1 98.19 269 ILE A CA 1
ATOM 2102 C C . ILE A 1 269 ? -13.961 15.281 -7.824 1 98.19 269 ILE A C 1
ATOM 2104 O O . ILE A 1 269 ? -12.797 14.984 -7.559 1 98.19 269 ILE A O 1
ATOM 2108 N N . GLU A 1 270 ? -14.359 16.438 -8.156 1 98.5 270 GLU A N 1
ATOM 2109 C CA . GLU A 1 270 ? -13.453 17.594 -8.078 1 98.5 270 GLU A CA 1
ATOM 2110 C C . GLU A 1 270 ? -13.984 18.641 -7.105 1 98.5 270 GLU A C 1
ATOM 2112 O O . GLU A 1 270 ? -15.172 18.984 -7.133 1 98.5 270 GLU A O 1
ATOM 2117 N N . SER A 1 271 ? -13.18 19.047 -6.207 1 98.44 271 SER A N 1
ATOM 2118 C CA . SER A 1 271 ? -13.555 20.062 -5.227 1 98.44 271 SER A CA 1
ATOM 2119 C C . SER A 1 271 ? -12.336 20.828 -4.727 1 98.44 271 SER A C 1
ATOM 2121 O O . SER A 1 271 ? -11.359 20.219 -4.273 1 98.44 271 SER A O 1
ATOM 2123 N N . GLY A 1 272 ? -12.445 22.156 -4.805 1 98.31 272 GLY A N 1
ATOM 2124 C CA . GLY A 1 272 ? -11.344 23 -4.363 1 98.31 272 GLY A CA 1
ATOM 2125 C C . GLY A 1 272 ? -10.227 23.109 -5.383 1 98.31 272 GLY A C 1
ATOM 2126 O O . GLY A 1 272 ? -10.422 22.797 -6.562 1 98.31 272 GLY A O 1
ATOM 2127 N N . PHE A 1 273 ? -9.148 23.672 -4.965 1 98.31 273 PHE A N 1
ATOM 2128 C CA . PHE A 1 273 ? -7.941 23.875 -5.758 1 98.31 273 PHE A CA 1
ATOM 2129 C C . PHE A 1 273 ? -6.691 23.656 -4.918 1 98.31 273 PHE A C 1
ATOM 2131 O O . PHE A 1 273 ? -6.531 24.25 -3.855 1 98.31 273 PHE A O 1
ATOM 2138 N N . SER A 1 274 ? -5.82 22.766 -5.387 1 98.25 274 SER A N 1
ATOM 2139 C CA . SER A 1 274 ? -4.625 22.359 -4.652 1 98.25 274 SER A CA 1
ATOM 2140 C C . SER A 1 274 ? -3.787 23.578 -4.246 1 98.25 274 SER A C 1
ATOM 2142 O O . SER A 1 274 ? -3.217 23.609 -3.154 1 98.25 274 SER A O 1
ATOM 2144 N N . GLY A 1 275 ? -3.695 24.578 -5.133 1 97.44 275 GLY A N 1
ATOM 2145 C CA . GLY A 1 275 ? -2.871 25.75 -4.895 1 97.44 275 GLY A CA 1
ATOM 2146 C C . GLY A 1 275 ? -3.391 26.625 -3.771 1 97.44 275 GLY A C 1
ATOM 2147 O O . GLY A 1 275 ? -2.678 27.5 -3.283 1 97.44 275 GLY A O 1
ATOM 2148 N N . ASN A 1 276 ? -4.621 26.375 -3.289 1 98 276 ASN A N 1
ATOM 2149 C CA . ASN A 1 276 ? -5.25 27.172 -2.246 1 98 276 ASN A CA 1
ATOM 2150 C C . ASN A 1 276 ? -5.203 26.484 -0.892 1 98 276 ASN A C 1
ATOM 2152 O O . ASN A 1 276 ? -5.902 26.875 0.041 1 98 276 ASN A O 1
ATOM 2156 N N . ALA A 1 277 ? -4.449 25.453 -0.753 1 98.31 277 ALA A N 1
ATOM 2157 C CA . ALA A 1 277 ? -4.461 24.594 0.425 1 98.31 277 ALA A CA 1
ATOM 2158 C C . ALA A 1 277 ? -4.238 25.406 1.7 1 98.31 277 ALA A C 1
ATOM 2160 O O . ALA A 1 277 ? -4.992 25.266 2.664 1 98.31 277 ALA A O 1
ATOM 2161 N N . MET A 1 278 ? -3.264 26.297 1.672 1 98.06 278 MET A N 1
ATOM 2162 C CA . MET A 1 278 ? -2.955 27.078 2.865 1 98.06 278 MET A CA 1
ATOM 2163 C C . MET A 1 278 ? -4.066 28.078 3.164 1 98.06 278 MET A C 1
ATOM 2165 O O . MET A 1 278 ? -4.371 28.344 4.328 1 98.06 278 MET A O 1
ATOM 2169 N N . ASN A 1 279 ? -4.699 28.609 2.135 1 98.19 279 ASN A N 1
ATOM 2170 C CA . ASN A 1 279 ? -5.801 29.547 2.334 1 98.19 279 ASN A CA 1
ATOM 2171 C C . ASN A 1 279 ? -7.012 28.859 2.955 1 98.19 279 ASN A C 1
ATOM 2173 O O . ASN A 1 279 ? -7.75 29.469 3.732 1 98.19 279 ASN A O 1
ATOM 2177 N N . TYR A 1 280 ? -7.238 27.562 2.625 1 98.12 280 TYR A N 1
ATOM 2178 C CA . TYR A 1 280 ? -8.32 26.828 3.27 1 98.12 280 TYR A CA 1
ATOM 2179 C C . TYR A 1 280 ? -8.086 26.719 4.77 1 98.12 280 TYR A C 1
ATOM 2181 O O . TYR A 1 280 ? -9.031 26.812 5.562 1 98.12 280 TYR A O 1
ATOM 2189 N N . GLU A 1 281 ? -6.805 26.547 5.16 1 97.94 281 GLU A N 1
ATOM 2190 C CA . GLU A 1 281 ? -6.465 26.484 6.574 1 97.94 281 GLU A CA 1
ATOM 2191 C C . GLU A 1 281 ? -6.758 27.812 7.27 1 97.94 281 GLU A C 1
ATOM 2193 O O . GLU A 1 281 ? -7.32 27.844 8.367 1 97.94 281 GLU A O 1
ATOM 2198 N N . ILE A 1 282 ? -6.398 28.906 6.629 1 97.5 282 ILE A N 1
ATOM 2199 C CA . ILE A 1 282 ? -6.613 30.25 7.168 1 97.5 282 ILE A CA 1
ATOM 2200 C C . ILE A 1 282 ? -8.109 30.5 7.312 1 97.5 282 ILE A C 1
ATOM 2202 O O . ILE A 1 282 ? -8.57 30.953 8.359 1 97.5 282 ILE A O 1
ATOM 2206 N N . GLU A 1 283 ? -8.844 30.172 6.293 1 96.88 283 GLU A N 1
ATOM 2207 C CA . GLU A 1 283 ? -10.289 30.375 6.301 1 96.88 283 GLU A CA 1
ATOM 2208 C C . GLU A 1 283 ? -10.953 29.594 7.422 1 96.88 283 GLU A C 1
ATOM 2210 O O . GLU A 1 283 ? -11.805 30.109 8.141 1 96.88 283 GLU A O 1
ATOM 2215 N N . HIS A 1 284 ? -10.57 28.375 7.547 1 97.25 284 HIS A N 1
ATOM 2216 C CA . HIS A 1 284 ? -11.148 27.531 8.594 1 97.25 284 HIS A CA 1
ATOM 2217 C C . HIS A 1 284 ? -10.789 28.047 9.977 1 97.25 284 HIS A C 1
ATOM 2219 O O . HIS A 1 284 ? -11.617 28.016 10.898 1 97.25 284 HIS A O 1
ATOM 2225 N N . MET A 1 285 ? -9.547 28.516 10.125 1 97.06 285 MET A N 1
ATOM 2226 C CA . MET A 1 285 ? -9.125 29.125 11.383 1 97.06 285 MET A CA 1
ATOM 2227 C C . MET A 1 285 ? -10.031 30.281 11.766 1 97.06 285 MET A C 1
ATOM 2229 O O . MET A 1 285 ? -10.484 30.375 12.906 1 97.06 285 MET A O 1
ATOM 2233 N N . VAL A 1 286 ? -10.305 31.141 10.82 1 96.62 286 VAL A N 1
ATOM 2234 C CA . VAL A 1 286 ? -11.141 32.312 11.055 1 96.62 286 VAL A CA 1
ATOM 2235 C C . VAL A 1 286 ? -12.562 31.875 11.398 1 96.62 286 VAL A C 1
ATOM 2237 O O . VAL A 1 286 ? -13.164 32.406 12.336 1 96.62 286 VAL A O 1
ATOM 2240 N N . GLN A 1 287 ? -13.07 30.922 10.68 1 96.81 287 GLN A N 1
ATOM 2241 C CA . GLN A 1 287 ? -14.422 30.422 10.914 1 96.81 287 GLN A CA 1
ATOM 2242 C C . GLN A 1 287 ? -14.547 29.797 12.297 1 96.81 287 GLN A C 1
ATOM 2244 O O . GLN A 1 287 ? -15.578 29.938 12.961 1 96.81 287 GLN A O 1
ATOM 2249 N N . MET A 1 288 ? -13.523 29.094 12.719 1 97.25 288 MET A N 1
ATOM 2250 C CA . MET A 1 288 ? -13.523 28.516 14.055 1 97.25 288 MET A CA 1
ATOM 2251 C C . MET A 1 288 ? -13.5 29.594 15.125 1 97.25 288 MET A C 1
ATOM 2253 O O . MET A 1 288 ? -14.234 29.516 16.109 1 97.25 288 MET A O 1
ATOM 2257 N N . ILE A 1 289 ? -12.68 30.609 14.914 1 97.06 289 ILE A N 1
ATOM 2258 C CA . ILE A 1 289 ? -12.547 31.703 15.875 1 97.06 289 ILE A CA 1
ATOM 2259 C C . ILE A 1 289 ? -13.875 32.469 15.984 1 97.06 289 ILE A C 1
ATOM 2261 O O . ILE A 1 289 ? -14.273 32.875 17.078 1 97.06 289 ILE A O 1
ATOM 2265 N N . GLN A 1 290 ? -14.562 32.562 14.875 1 95.62 290 GLN A N 1
ATOM 2266 C CA . GLN A 1 290 ? -15.828 33.312 14.836 1 95.62 290 GLN A CA 1
ATOM 2267 C C . GLN A 1 290 ? -16.984 32.438 15.289 1 95.62 290 GLN A C 1
ATOM 2269 O O . GLN A 1 290 ? -18.125 32.875 15.352 1 95.62 290 GLN A O 1
ATOM 2274 N N . GLY A 1 291 ? -16.734 31.203 15.555 1 94.81 291 GLY A N 1
ATOM 2275 C CA . GLY A 1 291 ? -17.766 30.297 16.047 1 94.81 291 GLY A CA 1
ATOM 2276 C C . GLY A 1 291 ? -18.672 29.766 14.953 1 94.81 291 GLY A C 1
ATOM 2277 O O . GLY A 1 291 ? -19.734 29.219 15.227 1 94.81 291 GLY A O 1
ATOM 2278 N N . GLU A 1 292 ? -18.219 29.875 13.711 1 95.44 292 GLU A N 1
ATOM 2279 C CA . GLU A 1 292 ? -19.031 29.453 12.57 1 95.44 292 GLU A CA 1
ATOM 2280 C C . GLU A 1 292 ? -18.922 27.953 12.336 1 95.44 292 GLU A C 1
ATOM 2282 O O . GLU A 1 292 ? -19.781 27.359 11.672 1 95.44 292 GLU A O 1
ATOM 2287 N N . MET A 1 293 ? -17.922 27.344 12.797 1 93.81 293 MET A N 1
ATOM 2288 C CA . MET A 1 293 ? -17.75 25.906 12.695 1 93.81 293 MET A CA 1
ATOM 2289 C C . MET A 1 293 ? -16.984 25.359 13.891 1 93.81 293 MET A C 1
ATOM 2291 O O . MET A 1 293 ? -16.172 26.062 14.484 1 93.81 293 MET A O 1
ATOM 2295 N N . PRO A 1 294 ? -17.234 24.141 14.227 1 94.56 294 PRO A N 1
ATOM 2296 C CA . PRO A 1 294 ? -16.438 23.516 15.281 1 94.56 294 PRO A CA 1
ATOM 2297 C C . PRO A 1 294 ? -15.031 23.156 14.828 1 94.56 294 PRO A C 1
ATOM 2299 O O . PRO A 1 294 ? -14.766 23.078 13.625 1 94.56 294 PRO A O 1
ATOM 2302 N N . ASN A 1 295 ? -14.133 22.984 15.773 1 95.12 295 ASN A N 1
ATOM 2303 C CA . ASN A 1 295 ? -12.773 22.562 15.477 1 95.12 295 ASN A CA 1
ATOM 2304 C C . ASN A 1 295 ? -12.664 21.047 15.32 1 95.12 295 ASN A C 1
ATOM 2306 O O . ASN A 1 295 ? -12.031 20.375 16.141 1 95.12 295 ASN A O 1
ATOM 2310 N N . LYS A 1 296 ? -13.07 20.5 14.227 1 93.62 296 LYS A N 1
ATOM 2311 C CA . LYS A 1 296 ? -13.031 19.062 13.961 1 93.62 296 LYS A CA 1
ATOM 2312 C C . LYS A 1 296 ? -11.617 18.594 13.625 1 93.62 296 LYS A C 1
ATOM 2314 O O . LYS A 1 296 ? -11.25 17.453 13.906 1 93.62 296 LYS A O 1
ATOM 2319 N N . SER A 1 297 ? -10.914 19.516 13.141 1 95.25 297 SER A N 1
ATOM 2320 C CA . SER A 1 297 ? -9.555 19.172 12.742 1 95.25 297 SER A CA 1
ATOM 2321 C C . SER A 1 297 ? -8.703 18.781 13.945 1 95.25 297 SER A C 1
ATOM 2323 O O . SER A 1 297 ? -7.855 17.891 13.852 1 95.25 297 SER A O 1
ATOM 2325 N N . LEU A 1 298 ? -8.891 19.5 15.055 1 97.38 298 LEU A N 1
ATOM 2326 C CA . LEU A 1 298 ? -8.094 19.234 16.25 1 97.38 298 LEU A CA 1
ATOM 2327 C C . LEU A 1 298 ? -8.383 17.828 16.781 1 97.38 298 LEU A C 1
ATOM 2329 O O . LEU A 1 298 ? -7.48 17.172 17.297 1 97.38 298 LEU A O 1
ATOM 2333 N N . PHE A 1 299 ? -9.641 17.406 16.672 1 96.62 299 PHE A N 1
ATOM 2334 C CA . PHE A 1 299 ? -10.023 16.047 17.047 1 96.62 299 PHE A CA 1
ATOM 2335 C C . PHE A 1 299 ? -9.18 15.023 16.297 1 96.62 299 PHE A C 1
ATOM 2337 O O . PHE A 1 299 ? -8.602 14.117 16.906 1 96.62 299 PHE A O 1
ATOM 2344 N N . PHE A 1 300 ? -9.047 15.156 15 1 98.06 300 PHE A N 1
ATOM 2345 C CA . PHE A 1 300 ? -8.266 14.242 14.172 1 98.06 300 PHE A CA 1
ATOM 2346 C C . PHE A 1 300 ? -6.773 14.391 14.453 1 98.06 300 PHE A C 1
ATOM 2348 O O . PHE A 1 300 ? -6.035 13.406 14.469 1 98.06 300 PHE A O 1
ATOM 2355 N N . THR A 1 301 ? -6.391 15.641 14.656 1 98.62 301 THR A N 1
ATOM 2356 C CA . THR A 1 301 ? -4.992 15.906 14.984 1 98.62 301 THR A CA 1
ATOM 2357 C C . THR A 1 301 ? -4.566 15.117 16.219 1 98.62 301 THR A C 1
ATOM 2359 O O . THR A 1 301 ? -3.504 14.492 16.234 1 98.62 301 THR A O 1
ATOM 2362 N N . LYS A 1 302 ? -5.375 15.164 17.203 1 98.62 302 LYS A N 1
ATOM 2363 C CA . LYS A 1 302 ? -5.074 14.438 18.438 1 98.62 302 LYS A CA 1
ATOM 2364 C C . LYS A 1 302 ? -4.945 12.938 18.172 1 98.62 302 LYS A C 1
ATOM 2366 O O . LYS A 1 302 ? -4.008 12.297 18.656 1 98.62 302 LYS A O 1
ATOM 2371 N N . ASP A 1 303 ? -5.895 12.359 17.438 1 98.75 303 ASP A N 1
ATOM 2372 C CA . ASP A 1 303 ? -5.844 10.953 17.062 1 98.75 303 ASP A CA 1
ATOM 2373 C C . ASP A 1 303 ? -4.551 10.625 16.312 1 98.75 303 ASP A C 1
ATOM 2375 O O . ASP A 1 303 ? -3.908 9.609 16.609 1 98.75 303 ASP A O 1
ATOM 2379 N N . VAL A 1 304 ? -4.188 11.461 15.414 1 98.88 304 VAL A N 1
ATOM 2380 C CA . VAL A 1 304 ? -3.023 11.242 14.562 1 98.88 304 VAL A CA 1
ATOM 2381 C C . VAL A 1 304 ? -1.754 11.242 15.414 1 98.88 304 VAL A C 1
ATOM 2383 O O . VAL A 1 304 ? -0.922 10.336 15.297 1 98.88 304 VAL A O 1
ATOM 2386 N N . ILE A 1 305 ? -1.608 12.25 16.297 1 98.81 305 ILE A N 1
ATOM 2387 C CA . ILE A 1 305 ? -0.417 12.336 17.125 1 98.81 305 ILE A CA 1
ATOM 2388 C C . ILE A 1 305 ? -0.326 11.109 18.031 1 98.81 305 ILE A C 1
ATOM 2390 O O . ILE A 1 305 ? 0.764 10.578 18.266 1 98.81 305 ILE A O 1
ATOM 2394 N N . ASP A 1 306 ? -1.477 10.656 18.5 1 98.81 306 ASP A N 1
ATOM 2395 C CA . ASP A 1 306 ? -1.502 9.438 19.312 1 98.81 306 ASP A CA 1
ATOM 2396 C C . ASP A 1 306 ? -1.008 8.234 18.516 1 98.81 306 ASP A C 1
ATOM 2398 O O . ASP A 1 306 ? -0.241 7.418 19.016 1 98.81 306 ASP A O 1
ATOM 2402 N N . ILE A 1 307 ? -1.427 8.062 17.281 1 98.88 307 ILE A N 1
ATOM 2403 C CA . ILE A 1 307 ? -0.995 6.98 16.406 1 98.88 307 ILE A CA 1
ATOM 2404 C C . ILE A 1 307 ? 0.51 7.078 16.172 1 98.88 307 ILE A C 1
ATOM 2406 O O . ILE A 1 307 ? 1.221 6.07 16.219 1 98.88 307 ILE A O 1
ATOM 2410 N N . LEU A 1 308 ? 0.981 8.312 15.898 1 98.69 308 LEU A N 1
ATOM 2411 C CA . LEU A 1 308 ? 2.414 8.508 15.695 1 98.69 308 LEU A CA 1
ATOM 2412 C C . LEU A 1 308 ? 3.199 8.078 16.938 1 98.69 308 LEU A C 1
ATOM 2414 O O . LEU A 1 308 ? 4.25 7.441 16.812 1 98.69 308 LEU A O 1
ATOM 2418 N N . ASP A 1 309 ? 2.672 8.453 18.125 1 98.56 309 ASP A N 1
ATOM 2419 C CA . ASP A 1 309 ? 3.299 8.023 19.375 1 98.56 309 ASP A CA 1
ATOM 2420 C C . ASP A 1 309 ? 3.375 6.5 19.453 1 98.56 309 ASP A C 1
ATOM 2422 O O . ASP A 1 309 ? 4.41 5.941 19.812 1 98.56 309 ASP A O 1
ATOM 2426 N N . GLN A 1 310 ? 2.297 5.871 19.125 1 98.75 310 GLN A N 1
ATOM 2427 C CA . GLN A 1 310 ? 2.246 4.414 19.172 1 98.75 310 GLN A CA 1
ATOM 2428 C C . GLN A 1 310 ? 3.264 3.801 18.219 1 98.75 310 GLN A C 1
ATOM 2430 O O . GLN A 1 310 ? 3.904 2.801 18.547 1 98.75 310 GLN A O 1
ATOM 2435 N N . MET A 1 311 ? 3.406 4.359 17.016 1 98.62 311 MET A N 1
ATOM 2436 C CA . MET A 1 311 ? 4.391 3.879 16.062 1 98.62 311 MET A CA 1
ATOM 2437 C C . MET A 1 311 ? 5.801 3.938 16.641 1 98.62 311 MET A C 1
ATOM 2439 O O . MET A 1 311 ? 6.535 2.951 16.594 1 98.62 311 MET A O 1
ATOM 2443 N N . GLN A 1 312 ? 6.109 5.086 17.188 1 97.56 312 GLN A N 1
ATOM 2444 C CA . GLN A 1 312 ? 7.438 5.273 17.766 1 97.56 312 GLN A CA 1
ATOM 2445 C C . GLN A 1 312 ? 7.676 4.305 18.922 1 97.56 312 GLN A C 1
ATOM 2447 O O . GLN A 1 312 ? 8.789 3.803 19.094 1 97.56 312 GLN A O 1
ATOM 2452 N N . GLN A 1 313 ? 6.637 4.109 19.703 1 97.56 313 GLN A N 1
ATOM 2453 C CA . GLN A 1 313 ? 6.75 3.166 20.812 1 97.56 313 GLN A CA 1
ATOM 2454 C C . GLN A 1 313 ? 7.066 1.761 20.312 1 97.56 313 GLN A C 1
ATOM 2456 O O . GLN A 1 313 ? 7.887 1.053 20.891 1 97.56 313 GLN A O 1
ATOM 2461 N N . LYS A 1 314 ? 6.402 1.371 19.188 1 97.25 314 LYS A N 1
ATOM 2462 C CA . LYS A 1 314 ? 6.672 0.069 18.578 1 97.25 314 LYS A CA 1
ATOM 2463 C C . LYS A 1 314 ? 8.125 -0.038 18.141 1 97.25 314 LYS A C 1
ATOM 2465 O O . LYS A 1 314 ? 8.734 -1.106 18.234 1 97.25 314 LYS A O 1
ATOM 2470 N N . TRP A 1 315 ? 8.719 1.029 17.656 1 97.12 315 TRP A N 1
ATOM 2471 C CA . TRP A 1 315 ? 10.086 1.046 17.125 1 97.12 315 TRP A CA 1
ATOM 2472 C C . TRP A 1 315 ? 11.102 0.917 18.266 1 97.12 315 TRP A C 1
ATOM 2474 O O . TRP A 1 315 ? 12.195 0.385 18.062 1 97.12 315 TRP A O 1
ATOM 2484 N N . ARG A 1 316 ? 10.773 1.391 19.422 1 93.69 316 ARG A N 1
ATOM 2485 C CA . ARG A 1 316 ? 11.672 1.324 20.578 1 93.69 316 ARG A CA 1
ATOM 2486 C C . ARG A 1 316 ? 11.672 -0.07 21.188 1 93.69 316 ARG A C 1
ATOM 2488 O O . ARG A 1 316 ? 12.641 -0.473 21.828 1 93.69 316 ARG A O 1
ATOM 2495 N N . GLN A 1 317 ? 10.578 -0.795 21.062 1 88.06 317 GLN A N 1
ATOM 2496 C CA . GLN A 1 317 ? 10.445 -2.133 21.625 1 88.06 317 GLN A CA 1
ATOM 2497 C C . GLN A 1 317 ? 11.094 -3.18 20.719 1 88.06 317 GLN A C 1
ATOM 2499 O O . GLN A 1 317 ? 11.375 -4.297 21.172 1 88.06 317 GLN A O 1
ATOM 2504 N N . ASN A 1 318 ? 11.297 -2.93 19.438 1 74.12 318 ASN A N 1
ATOM 2505 C CA . ASN A 1 318 ? 11.891 -3.881 18.5 1 74.12 318 ASN A CA 1
ATOM 2506 C C . ASN A 1 318 ? 13.398 -3.68 18.375 1 74.12 318 ASN A C 1
ATOM 2508 O O . ASN A 1 318 ? 13.883 -2.549 18.422 1 74.12 318 ASN A O 1
ATOM 2512 N N . MET B 1 1 ? 12.195 -31.609 -32.594 1 53.47 1 MET B N 1
ATOM 2513 C CA . MET B 1 1 ? 11.797 -31.344 -31.203 1 53.47 1 MET B CA 1
ATOM 2514 C C . MET B 1 1 ? 10.594 -32.188 -30.812 1 53.47 1 MET B C 1
ATOM 2516 O O . MET B 1 1 ? 9.719 -32.469 -31.641 1 53.47 1 MET B O 1
ATOM 2520 N N . THR B 1 2 ? 10.812 -33.062 -29.766 1 68.88 2 THR B N 1
ATOM 2521 C CA . THR B 1 2 ? 9.781 -34.031 -29.438 1 68.88 2 THR B CA 1
ATOM 2522 C C . THR B 1 2 ? 8.5 -33.344 -28.984 1 68.88 2 THR B C 1
ATOM 2524 O O . THR B 1 2 ? 8.555 -32.375 -28.219 1 68.88 2 THR B O 1
ATOM 2527 N N . ASN B 1 3 ? 7.441 -33.562 -29.75 1 88.75 3 ASN B N 1
ATOM 2528 C CA . ASN B 1 3 ? 6.125 -33.062 -29.406 1 88.75 3 ASN B CA 1
ATOM 2529 C C . ASN B 1 3 ? 5.617 -33.625 -28.094 1 88.75 3 ASN B C 1
ATOM 2531 O O . ASN B 1 3 ? 5.23 -34.781 -28.031 1 88.75 3 ASN B O 1
ATOM 2535 N N . LEU B 1 4 ? 5.738 -32.844 -27.031 1 95.88 4 LEU B N 1
ATOM 2536 C CA . LEU B 1 4 ? 5.312 -33.312 -25.719 1 95.88 4 LEU B CA 1
ATOM 2537 C C . LEU B 1 4 ? 3.791 -33.312 -25.609 1 95.88 4 LEU B C 1
ATOM 2539 O O . LEU B 1 4 ? 3.133 -32.375 -26.094 1 95.88 4 LEU B O 1
ATOM 2543 N N . GLN B 1 5 ? 3.248 -34.375 -25.125 1 97.75 5 GLN B N 1
ATOM 2544 C CA . GLN B 1 5 ? 1.803 -34.531 -25 1 97.75 5 GLN B CA 1
ATOM 2545 C C . GLN B 1 5 ? 1.332 -34.219 -23.578 1 97.75 5 GLN B C 1
ATOM 2547 O O . GLN B 1 5 ? 1.873 -34.75 -22.609 1 97.75 5 GLN B O 1
ATOM 2552 N N . TRP B 1 6 ? 0.32 -33.375 -23.5 1 98.5 6 TRP B N 1
ATOM 2553 C CA . TRP B 1 6 ? -0.19 -32.875 -22.219 1 98.5 6 TRP B CA 1
ATOM 2554 C C . TRP B 1 6 ? -1.501 -33.594 -21.859 1 98.5 6 TRP B C 1
ATOM 2556 O O . TRP B 1 6 ? -2.336 -33.844 -22.734 1 98.5 6 TRP B O 1
ATOM 2566 N N . GLY B 1 7 ? -1.663 -33.906 -20.625 1 98.75 7 GLY B N 1
ATOM 2567 C CA . GLY B 1 7 ? -2.943 -34.281 -20.047 1 98.75 7 GLY B CA 1
ATOM 2568 C C . GLY B 1 7 ? -3.418 -33.312 -18.969 1 98.75 7 GLY B C 1
ATOM 2569 O O . GLY B 1 7 ? -2.607 -32.781 -18.219 1 98.75 7 GLY B O 1
ATOM 2570 N N . ILE B 1 8 ? -4.734 -33.156 -18.812 1 98.81 8 ILE B N 1
ATOM 2571 C CA . ILE B 1 8 ? -5.324 -32.281 -17.812 1 98.81 8 ILE B CA 1
ATOM 2572 C C . ILE B 1 8 ? -6.016 -33.125 -16.734 1 98.81 8 ILE B C 1
ATOM 2574 O O . ILE B 1 8 ? -6.797 -34 -17.047 1 98.81 8 ILE B O 1
ATOM 2578 N N . VAL B 1 9 ? -5.645 -32.812 -15.5 1 98.12 9 VAL B N 1
ATOM 2579 C CA . VAL B 1 9 ? -6.348 -33.344 -14.344 1 98.12 9 VAL B CA 1
ATOM 2580 C C . VAL B 1 9 ? -7.199 -32.281 -13.703 1 98.12 9 VAL B C 1
ATOM 2582 O O . VAL B 1 9 ? -6.672 -31.281 -13.195 1 98.12 9 VAL B O 1
ATOM 2585 N N . GLY B 1 10 ? -8.484 -32.438 -13.602 1 96.62 10 GLY B N 1
ATOM 2586 C CA . GLY B 1 10 ? -9.406 -31.422 -13.148 1 96.62 10 GLY B CA 1
ATOM 2587 C C . GLY B 1 10 ? -9.93 -30.547 -14.281 1 96.62 10 GLY B C 1
ATOM 2588 O O . GLY B 1 10 ? -9.148 -29.969 -15.023 1 96.62 10 GLY B O 1
ATOM 2589 N N . LEU B 1 11 ? -11.289 -30.484 -14.445 1 97.5 11 LEU B N 1
ATOM 2590 C CA . LEU B 1 11 ? -11.867 -29.844 -15.625 1 97.5 11 LEU B CA 1
ATOM 2591 C C . LEU B 1 11 ? -12.758 -28.672 -15.227 1 97.5 11 LEU B C 1
ATOM 2593 O O . LEU B 1 11 ? -13.828 -28.469 -15.812 1 97.5 11 LEU B O 1
ATOM 2597 N N . GLY B 1 12 ? -12.297 -27.938 -14.148 1 94 12 GLY B N 1
ATOM 2598 C CA . GLY B 1 12 ? -12.992 -26.734 -13.758 1 94 12 GLY B CA 1
ATOM 2599 C C . GLY B 1 12 ? -12.719 -25.562 -14.68 1 94 12 GLY B C 1
ATOM 2600 O O . GLY B 1 12 ? -12.188 -25.734 -15.773 1 94 12 GLY B O 1
ATOM 2601 N N . ASP B 1 13 ? -13.102 -24.391 -14.312 1 94.19 13 ASP B N 1
ATOM 2602 C CA . ASP B 1 13 ? -13.07 -23.188 -15.133 1 94.19 13 ASP B CA 1
ATOM 2603 C C . ASP B 1 13 ? -11.664 -22.922 -15.672 1 94.19 13 ASP B C 1
ATOM 2605 O O . ASP B 1 13 ? -11.5 -22.578 -16.844 1 94.19 13 ASP B O 1
ATOM 2609 N N . ILE B 1 14 ? -10.695 -23.078 -14.82 1 96.19 14 ILE B N 1
ATOM 2610 C CA . ILE B 1 14 ? -9.336 -22.734 -15.242 1 96.19 14 ILE B CA 1
ATOM 2611 C C . ILE B 1 14 ? -8.867 -23.734 -16.297 1 96.19 14 ILE B C 1
ATOM 2613 O O . ILE B 1 14 ? -8.062 -23.391 -17.172 1 96.19 14 ILE B O 1
ATOM 2617 N N . ALA B 1 15 ? -9.305 -24.969 -16.219 1 97.88 15 ALA B N 1
ATOM 2618 C CA . ALA B 1 15 ? -8.977 -25.953 -17.234 1 97.88 15 ALA B CA 1
ATOM 2619 C C . ALA B 1 15 ? -9.531 -25.547 -18.594 1 97.88 15 ALA B C 1
ATOM 2621 O O . ALA B 1 15 ? -8.875 -25.75 -19.625 1 97.88 15 ALA B O 1
ATOM 2622 N N . HIS B 1 16 ? -10.75 -24.984 -18.609 1 98.19 16 HIS B N 1
ATOM 2623 C CA . HIS B 1 16 ? -11.32 -24.484 -19.844 1 98.19 16 HIS B CA 1
ATOM 2624 C C . HIS B 1 16 ? -10.469 -23.359 -20.438 1 98.19 16 HIS B C 1
ATOM 2626 O O . HIS B 1 16 ? -10.188 -23.344 -21.641 1 98.19 16 HIS B O 1
ATOM 2632 N N . SER B 1 17 ? -10.023 -22.469 -19.531 1 97.69 17 SER B N 1
ATOM 2633 C CA . SER B 1 17 ? -9.164 -21.375 -19.969 1 97.69 17 SER B CA 1
ATOM 2634 C C . SER B 1 17 ? -7.852 -21.906 -20.547 1 97.69 17 SER B C 1
ATOM 2636 O O . SER B 1 17 ? -7.375 -21.422 -21.578 1 97.69 17 SER B O 1
ATOM 2638 N N . PHE B 1 18 ? -7.34 -22.859 -19.891 1 98.19 18 PHE B N 1
ATOM 2639 C CA . PHE B 1 18 ? -6.086 -23.469 -20.312 1 98.19 18 PHE B CA 1
ATOM 2640 C C . PHE B 1 18 ? -6.23 -24.109 -21.688 1 98.19 18 PHE B C 1
ATOM 2642 O O . PHE B 1 18 ? -5.422 -23.844 -22.578 1 98.19 18 PHE B O 1
ATOM 2649 N N . ALA B 1 19 ? -7.27 -24.859 -21.891 1 98.19 19 ALA B N 1
ATOM 2650 C CA . ALA B 1 19 ? -7.504 -25.562 -23.156 1 98.19 19 ALA B CA 1
ATOM 2651 C C . ALA B 1 19 ? -7.812 -24.562 -24.266 1 98.19 19 ALA B C 1
ATOM 2653 O O . ALA B 1 19 ? -7.32 -24.719 -25.391 1 98.19 19 ALA B O 1
ATOM 2654 N N . GLU B 1 20 ? -8.57 -23.578 -23.891 1 97.31 20 GLU B N 1
ATOM 2655 C CA . GLU B 1 20 ? -8.977 -22.578 -24.875 1 97.31 20 GLU B CA 1
ATOM 2656 C C . GLU B 1 20 ? -7.781 -21.781 -25.391 1 97.31 20 GLU B C 1
ATOM 2658 O O . GLU B 1 20 ? -7.738 -21.406 -26.562 1 97.31 20 GLU B O 1
ATOM 2663 N N . SER B 1 21 ? -6.859 -21.578 -24.516 1 96.31 21 SER B N 1
ATOM 2664 C CA . SER B 1 21 ? -5.75 -20.703 -24.859 1 96.31 21 SER B CA 1
ATOM 2665 C C . SER B 1 21 ? -4.539 -21.5 -25.328 1 96.31 21 SER B C 1
ATOM 2667 O O . SER B 1 21 ? -3.529 -20.922 -25.734 1 96.31 21 SER B O 1
ATOM 2669 N N . PHE B 1 22 ? -4.605 -22.797 -25.344 1 97.56 22 PHE B N 1
ATOM 2670 C CA . PHE B 1 22 ? -3.461 -23.641 -25.656 1 97.56 22 PHE B CA 1
ATOM 2671 C C . PHE B 1 22 ? -3.004 -23.438 -27.094 1 97.56 22 PHE B C 1
ATOM 2673 O O . PHE B 1 22 ? -3.719 -23.781 -28.031 1 97.56 22 PHE B O 1
ATOM 2680 N N . ASP B 1 23 ? -1.896 -22.828 -27.281 1 95.62 23 ASP B N 1
ATOM 2681 C CA . ASP B 1 23 ? -1.32 -22.516 -28.594 1 95.62 23 ASP B CA 1
ATOM 2682 C C . ASP B 1 23 ? 0.193 -22.719 -28.594 1 95.62 23 ASP B C 1
ATOM 2684 O O . ASP B 1 23 ? 0.949 -21.797 -28.297 1 95.62 23 ASP B O 1
ATOM 2688 N N . GLN B 1 24 ? 0.592 -23.953 -28.922 1 94.31 24 GLN B N 1
ATOM 2689 C CA . GLN B 1 24 ? 1.994 -24.344 -28.844 1 94.31 24 GLN B CA 1
ATOM 2690 C C . GLN B 1 24 ? 2.428 -25.109 -30.094 1 94.31 24 GLN B C 1
ATOM 2692 O O . GLN B 1 24 ? 1.642 -25.859 -30.672 1 94.31 24 GLN B O 1
ATOM 2697 N N . THR B 1 25 ? 3.682 -24.906 -30.391 1 92 25 THR B N 1
ATOM 2698 C CA . THR B 1 25 ? 4.219 -25.641 -31.531 1 92 25 THR B CA 1
ATOM 2699 C C . THR B 1 25 ? 5.012 -26.859 -31.047 1 92 25 THR B C 1
ATOM 2701 O O . THR B 1 25 ? 5.211 -27.812 -31.797 1 92 25 THR B O 1
ATOM 2704 N N . THR B 1 26 ? 5.398 -26.828 -29.797 1 91.94 26 THR B N 1
ATOM 2705 C CA . THR B 1 26 ? 6.277 -27.891 -29.297 1 91.94 26 THR B CA 1
ATOM 2706 C C . THR B 1 26 ? 5.512 -28.844 -28.391 1 91.94 26 THR B C 1
ATOM 2708 O O . THR B 1 26 ? 6.109 -29.703 -27.734 1 91.94 26 THR B O 1
ATOM 2711 N N . SER B 1 27 ? 4.215 -28.672 -28.25 1 95.31 27 SER B N 1
ATOM 2712 C CA . SER B 1 27 ? 3.361 -29.453 -27.359 1 95.31 27 SER B CA 1
ATOM 2713 C C . SER B 1 27 ? 1.97 -29.641 -27.969 1 95.31 27 SER B C 1
ATOM 2715 O O . SER B 1 27 ? 1.542 -28.859 -28.812 1 95.31 27 SER B O 1
ATOM 2717 N N . THR B 1 28 ? 1.357 -30.703 -27.547 1 96.94 28 THR B N 1
ATOM 2718 C CA . THR B 1 28 ? -0.029 -30.953 -27.922 1 96.94 28 THR B CA 1
ATOM 2719 C C . THR B 1 28 ? -0.869 -31.297 -26.688 1 96.94 28 THR B C 1
ATOM 2721 O O . THR B 1 28 ? -0.445 -32.094 -25.844 1 96.94 28 THR B O 1
ATOM 2724 N N . LEU B 1 29 ? -1.975 -30.594 -26.547 1 98.06 29 LEU B N 1
ATOM 2725 C CA . LEU B 1 29 ? -2.953 -30.984 -25.547 1 98.06 29 LEU B CA 1
ATOM 2726 C C . LEU B 1 29 ? -3.74 -32.219 -26 1 98.06 29 LEU B C 1
ATOM 2728 O O . LEU B 1 29 ? -4.559 -32.125 -26.922 1 98.06 29 LEU B O 1
ATOM 2732 N N . THR B 1 30 ? -3.5 -33.344 -25.328 1 98.12 30 THR B N 1
ATOM 2733 C CA . THR B 1 30 ? -3.904 -34.594 -25.906 1 98.12 30 THR B CA 1
ATOM 2734 C C . THR B 1 30 ? -5.059 -35.219 -25.125 1 98.12 30 THR B C 1
ATOM 2736 O O . THR B 1 30 ? -5.93 -35.875 -25.688 1 98.12 30 THR B O 1
ATOM 2739 N N . ALA B 1 31 ? -5.047 -35 -23.812 1 98.56 31 ALA B N 1
ATOM 2740 C CA . ALA B 1 31 ? -5.961 -35.812 -23 1 98.56 31 ALA B CA 1
ATOM 2741 C C . ALA B 1 31 ? -6.488 -35 -21.812 1 98.56 31 ALA B C 1
ATOM 2743 O O . ALA B 1 31 ? -5.887 -34 -21.422 1 98.56 31 ALA B O 1
ATOM 2744 N N . CYS B 1 32 ? -7.637 -35.406 -21.312 1 98.75 32 CYS B N 1
ATOM 2745 C CA . CYS B 1 32 ? -8.203 -34.906 -20.078 1 98.75 32 CYS B CA 1
ATOM 2746 C C . CYS B 1 32 ? -8.844 -36 -19.266 1 98.75 32 CYS B C 1
ATOM 2748 O O . CYS B 1 32 ? -9.18 -37.062 -19.797 1 98.75 32 CYS B O 1
ATOM 2750 N N . ALA B 1 33 ? -8.875 -35.781 -18 1 98.38 33 ALA B N 1
ATOM 2751 C CA . ALA B 1 33 ? -9.492 -36.75 -17.109 1 98.38 33 ALA B CA 1
ATOM 2752 C C . ALA B 1 33 ? -10.406 -36.094 -16.094 1 98.38 33 ALA B C 1
ATOM 2754 O O . ALA B 1 33 ? -10.156 -34.938 -15.68 1 98.38 33 ALA B O 1
ATOM 2755 N N . SER B 1 34 ? -11.43 -36.688 -15.758 1 95.94 34 SER B N 1
ATOM 2756 C CA . SER B 1 34 ? -12.352 -36.344 -14.68 1 95.94 34 SER B CA 1
ATOM 2757 C C . SER B 1 34 ? -12.812 -37.562 -13.914 1 95.94 34 SER B C 1
ATOM 2759 O O . SER B 1 34 ? -12.398 -38.688 -14.227 1 95.94 34 SER B O 1
ATOM 2761 N N . ARG B 1 35 ? -13.664 -37.375 -12.828 1 90.19 35 ARG B N 1
ATOM 2762 C CA . ARG B 1 35 ? -14.188 -38.469 -12.016 1 90.19 35 ARG B CA 1
ATOM 2763 C C . ARG B 1 35 ? -15.227 -39.281 -12.789 1 90.19 35 ARG B C 1
ATOM 2765 O O . ARG B 1 35 ? -15.477 -40.438 -12.469 1 90.19 35 ARG B O 1
ATOM 2772 N N . THR B 1 36 ? -15.656 -38.562 -13.828 1 94.12 36 THR B N 1
ATOM 2773 C CA . THR B 1 36 ? -16.625 -39.25 -14.672 1 94.12 36 THR B CA 1
ATOM 2774 C C . THR B 1 36 ? -16.234 -39.125 -16.141 1 94.12 36 THR B C 1
ATOM 2776 O O . THR B 1 36 ? -15.805 -38.062 -16.594 1 94.12 36 THR B O 1
ATOM 2779 N N . LEU B 1 37 ? -16.484 -40.281 -16.828 1 97 37 LEU B N 1
ATOM 2780 C CA . LEU B 1 37 ? -16.094 -40.344 -18.234 1 97 37 LEU B CA 1
ATOM 2781 C C . LEU B 1 37 ? -16.922 -39.344 -19.062 1 97 37 LEU B C 1
ATOM 2783 O O . LEU B 1 37 ? -16.391 -38.719 -19.984 1 97 37 LEU B O 1
ATOM 2787 N N . GLU B 1 38 ? -18.125 -39.188 -18.672 1 97.56 38 GLU B N 1
ATOM 2788 C CA . GLU B 1 38 ? -19.016 -38.312 -19.406 1 97.56 38 GLU B CA 1
ATOM 2789 C C . GLU B 1 38 ? -18.5 -36.875 -19.391 1 97.56 38 GLU B C 1
ATOM 2791 O O . GLU B 1 38 ? -18.469 -36.188 -20.438 1 97.56 38 GLU B O 1
ATOM 2796 N N . LYS B 1 39 ? -18.062 -36.406 -18.25 1 97.31 39 LYS B N 1
ATOM 2797 C CA . LYS B 1 39 ? -17.516 -35.062 -18.125 1 97.31 39 LYS B CA 1
ATOM 2798 C C . LYS B 1 39 ? -16.234 -34.906 -18.938 1 97.31 39 LYS B C 1
ATOM 2800 O O . LYS B 1 39 ? -16.031 -33.875 -19.578 1 97.31 39 LYS B O 1
ATOM 2805 N N . ALA B 1 40 ? -15.414 -35.906 -18.891 1 98.38 40 ALA B N 1
ATOM 2806 C CA . ALA B 1 40 ? -14.156 -35.875 -19.641 1 98.38 40 ALA B CA 1
ATOM 2807 C C . ALA B 1 40 ? -14.414 -35.844 -21.141 1 98.38 40 ALA B C 1
ATOM 2809 O O . ALA B 1 40 ? -13.766 -35.094 -21.875 1 98.38 40 ALA B O 1
ATOM 2810 N N . GLU B 1 41 ? -15.352 -36.656 -21.547 1 98.44 41 GLU B N 1
ATOM 2811 C CA . GLU B 1 41 ? -15.68 -36.719 -22.969 1 98.44 41 GLU B CA 1
ATOM 2812 C C . GLU B 1 41 ? -16.25 -35.375 -23.469 1 98.44 41 GLU B C 1
ATOM 2814 O O . GLU B 1 41 ? -15.938 -34.938 -24.562 1 98.44 41 GLU B O 1
ATOM 2819 N N . LYS B 1 42 ? -17.094 -34.812 -22.703 1 98.38 42 LYS B N 1
ATOM 2820 C CA . LYS B 1 42 ? -17.656 -33.531 -23.062 1 98.38 42 LYS B CA 1
ATOM 2821 C C . LYS B 1 42 ? -16.562 -32.469 -23.219 1 98.38 42 LYS B C 1
ATOM 2823 O O . LYS B 1 42 ? -16.578 -31.688 -24.172 1 98.38 42 LYS B O 1
ATOM 2828 N N . PHE B 1 43 ? -15.648 -32.438 -22.266 1 98.56 43 PHE B N 1
ATOM 2829 C CA . PHE B 1 43 ? -14.516 -31.531 -22.312 1 98.56 43 PHE B CA 1
ATOM 2830 C C . PHE B 1 43 ? -13.648 -31.797 -23.531 1 98.56 43 PHE B C 1
ATOM 2832 O O . PHE B 1 43 ? -13.273 -30.859 -24.25 1 98.56 43 PHE B O 1
ATOM 2839 N N . ALA B 1 44 ? -13.344 -33.031 -23.812 1 98.56 44 ALA B N 1
ATOM 2840 C CA . ALA B 1 44 ? -12.508 -33.438 -24.938 1 98.56 44 ALA B CA 1
ATOM 2841 C C . ALA B 1 44 ? -13.148 -33.031 -26.266 1 98.56 44 ALA B C 1
ATOM 2843 O O . ALA B 1 44 ? -12.453 -32.594 -27.188 1 98.56 44 ALA B O 1
ATOM 2844 N N . GLU B 1 45 ? -14.398 -33.25 -26.328 1 98.38 45 GLU B N 1
ATOM 2845 C CA . GLU B 1 45 ? -15.133 -32.875 -27.531 1 98.38 45 GLU B CA 1
ATOM 2846 C C . GLU B 1 45 ? -15.078 -31.359 -27.766 1 98.38 45 GLU B C 1
ATOM 2848 O O . GLU B 1 45 ? -14.859 -30.906 -28.891 1 98.38 45 GLU B O 1
ATOM 2853 N N . GLN B 1 46 ? -15.281 -30.688 -26.719 1 98.31 46 GLN B N 1
ATOM 2854 C CA . GLN B 1 46 ? -15.32 -29.234 -26.812 1 98.31 46 GLN B CA 1
ATOM 2855 C C . GLN B 1 46 ? -13.992 -28.672 -27.312 1 98.31 46 GLN B C 1
ATOM 2857 O O . GLN B 1 46 ? -13.969 -27.703 -28.062 1 98.31 46 GLN B O 1
ATOM 2862 N N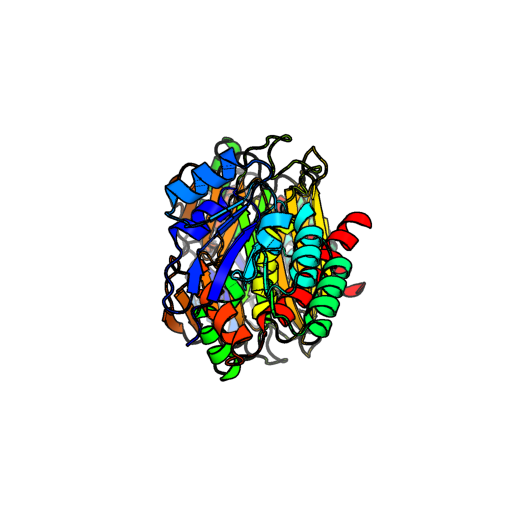 . TYR B 1 47 ? -12.875 -29.266 -26.922 1 98.25 47 TYR B N 1
ATOM 2863 C CA . TYR B 1 47 ? -11.57 -28.688 -27.234 1 98.25 47 TYR B CA 1
ATOM 2864 C C . TYR B 1 47 ? -10.789 -29.594 -28.172 1 98.25 47 TYR B C 1
ATOM 2866 O O . TYR B 1 47 ? -9.578 -29.422 -28.344 1 98.25 47 TYR B O 1
ATOM 2874 N N . ASP B 1 48 ? -11.469 -30.609 -28.766 1 97.44 48 ASP B N 1
ATOM 2875 C CA . ASP B 1 48 ? -10.93 -31.5 -29.797 1 97.44 48 ASP B CA 1
ATOM 2876 C C . ASP B 1 48 ? -9.695 -32.25 -29.266 1 97.44 48 ASP B C 1
ATOM 2878 O O . ASP B 1 48 ? -8.641 -32.219 -29.922 1 97.44 48 ASP B O 1
ATOM 2882 N N . LEU B 1 49 ? -9.836 -32.781 -28.031 1 98.38 49 LEU B N 1
ATOM 2883 C CA . LEU B 1 49 ? -8.797 -33.625 -27.484 1 98.38 49 LEU B CA 1
ATOM 2884 C C . LEU B 1 49 ? -8.984 -35.062 -27.953 1 98.38 49 LEU B C 1
ATOM 2886 O O . LEU B 1 49 ? -10.102 -35.594 -27.953 1 98.38 49 LEU B O 1
ATOM 2890 N N . PRO B 1 50 ? -7.973 -35.781 -28.312 1 97.81 50 PRO B N 1
ATOM 2891 C CA . PRO B 1 50 ? -8.078 -37.125 -28.828 1 97.81 50 PRO B CA 1
ATOM 2892 C C . PRO B 1 50 ? -8.469 -38.156 -27.766 1 97.81 50 PRO B C 1
ATOM 2894 O O . PRO B 1 50 ? -9.031 -39.188 -28.078 1 97.81 50 PRO B O 1
ATOM 2897 N N . LYS B 1 51 ? -8.141 -37.781 -26.469 1 98.31 51 LYS B N 1
ATOM 2898 C CA . LYS B 1 51 ? -8.352 -38.781 -25.422 1 98.31 51 LYS B CA 1
ATOM 2899 C C . LYS B 1 51 ? -9.086 -38.219 -24.219 1 98.31 51 LYS B C 1
ATOM 2901 O O . LYS B 1 51 ? -8.859 -37.062 -23.859 1 98.31 51 LYS B O 1
ATOM 2906 N N . ALA B 1 52 ? -10.023 -38.969 -23.719 1 98.56 52 ALA B N 1
ATOM 2907 C CA . ALA B 1 52 ? -10.766 -38.656 -22.5 1 98.56 52 ALA B CA 1
ATOM 2908 C C . ALA B 1 52 ? -10.812 -39.844 -21.562 1 98.56 52 ALA B C 1
ATOM 2910 O O . ALA B 1 52 ? -11.086 -40.969 -21.984 1 98.56 52 ALA B O 1
ATOM 2911 N N . TYR B 1 53 ? -10.492 -39.594 -20.328 1 98.5 53 TYR B N 1
ATOM 2912 C CA . TYR B 1 53 ? -10.438 -40.688 -19.359 1 98.5 53 TYR B CA 1
ATOM 2913 C C . TYR B 1 53 ? -11.414 -40.469 -18.219 1 98.5 53 TYR B C 1
ATOM 2915 O O . TYR B 1 53 ? -11.562 -39.344 -17.734 1 98.5 53 TYR B O 1
ATOM 2923 N N . GLY B 1 54 ? -12.031 -41.5 -17.734 1 96.81 54 GLY B N 1
ATOM 2924 C CA . GLY B 1 54 ? -12.984 -41.438 -16.641 1 96.81 54 GLY B CA 1
ATOM 2925 C C . GLY B 1 54 ? -12.344 -41.562 -15.273 1 96.81 54 GLY B C 1
ATOM 2926 O O . GLY B 1 54 ? -13.031 -41.688 -14.258 1 96.81 54 GLY B O 1
ATOM 2927 N N . SER B 1 55 ? -11.062 -41.656 -15.297 1 96.75 55 SER B N 1
ATOM 2928 C CA . SER B 1 55 ? -10.305 -41.656 -14.055 1 96.75 55 SER B CA 1
ATOM 2929 C C . SER B 1 55 ? -8.922 -41.062 -14.242 1 96.75 55 SER B C 1
ATOM 2931 O O . SER B 1 55 ? -8.367 -41.094 -15.344 1 96.75 55 SER B O 1
ATOM 2933 N N . TYR B 1 56 ? -8.367 -40.531 -13.133 1 97.06 56 TYR B N 1
ATOM 2934 C CA . TYR B 1 56 ? -7.043 -39.938 -13.18 1 97.06 56 TYR B CA 1
ATOM 2935 C C . TYR B 1 56 ? -5.969 -41 -13.375 1 97.06 56 TYR B C 1
ATOM 2937 O O . TYR B 1 56 ? -4.973 -40.75 -14.062 1 97.06 56 TYR B O 1
ATOM 2945 N N . GLU B 1 57 ? -6.234 -42.156 -12.875 1 97.12 57 GLU B N 1
ATOM 2946 C CA . GLU B 1 57 ? -5.305 -43.281 -12.984 1 97.12 57 GLU B CA 1
ATOM 2947 C C . GLU B 1 57 ? -5.121 -43.688 -14.445 1 97.12 57 GLU B C 1
ATOM 2949 O O . GLU B 1 57 ? -4.008 -44 -14.875 1 97.12 57 GLU B O 1
ATOM 2954 N N . GLU B 1 58 ? -6.234 -43.719 -15.141 1 97.81 58 GLU B N 1
ATOM 2955 C CA . GLU B 1 58 ? -6.176 -44.094 -16.547 1 97.81 58 GLU B CA 1
ATOM 2956 C C . GLU B 1 58 ? -5.328 -43.094 -17.344 1 97.81 58 GLU B C 1
ATOM 2958 O O . GLU B 1 58 ? -4.543 -43.5 -18.203 1 97.81 58 GLU B O 1
ATOM 2963 N N . LEU B 1 59 ? -5.555 -41.844 -17.078 1 98.44 59 LEU B N 1
ATOM 2964 C CA . LEU B 1 59 ? -4.758 -40.812 -17.734 1 98.44 59 LEU B CA 1
ATOM 2965 C C . LEU B 1 59 ? -3.277 -41 -17.422 1 98.44 59 LEU B C 1
ATOM 2967 O O . LEU B 1 59 ? -2.434 -40.938 -18.312 1 98.44 59 LEU B O 1
ATOM 2971 N N . LEU B 1 60 ? -2.908 -41.25 -16.125 1 98.44 60 LEU B N 1
ATOM 2972 C CA . LEU B 1 60 ? -1.527 -41.375 -15.68 1 98.44 60 LEU B CA 1
ATOM 2973 C C . LEU B 1 60 ? -0.865 -42.625 -16.234 1 98.44 60 LEU B C 1
ATOM 2975 O O . LEU B 1 60 ? 0.361 -42.688 -16.359 1 98.44 60 LEU B O 1
ATOM 2979 N N . ALA B 1 61 ? -1.689 -43.625 -16.641 1 98.12 61 ALA B N 1
ATOM 2980 C CA . ALA B 1 61 ? -1.176 -44.875 -17.188 1 98.12 61 ALA B CA 1
ATOM 2981 C C . ALA B 1 61 ? -0.855 -44.75 -18.672 1 98.12 61 ALA B C 1
ATOM 2983 O O . ALA B 1 61 ? -0.174 -45.594 -19.234 1 98.12 61 ALA B O 1
ATOM 2984 N N . ASP B 1 62 ? -1.377 -43.719 -19.266 1 98.06 62 ASP B N 1
ATOM 2985 C CA . ASP B 1 62 ? -1.123 -43.5 -20.688 1 98.06 62 ASP B CA 1
ATOM 2986 C C . ASP B 1 62 ? 0.337 -43.156 -20.938 1 98.06 62 ASP B C 1
ATOM 2988 O O . ASP B 1 62 ? 0.768 -42.031 -20.609 1 98.06 62 ASP B O 1
ATOM 2992 N N . LYS B 1 63 ? 1.07 -43.969 -21.625 1 96.81 63 LYS B N 1
ATOM 2993 C CA . LYS B 1 63 ? 2.508 -43.812 -21.828 1 96.81 63 LYS B CA 1
ATOM 2994 C C . LYS B 1 63 ? 2.811 -42.656 -22.781 1 96.81 63 LYS B C 1
ATOM 2996 O O . LYS B 1 63 ? 3.936 -42.156 -22.812 1 96.81 63 LYS B O 1
ATOM 3001 N N . ASP B 1 64 ? 1.8 -42.25 -23.531 1 96.31 64 ASP B N 1
ATOM 3002 C CA . ASP B 1 64 ? 2.014 -41.188 -24.5 1 96.31 64 ASP B CA 1
ATOM 3003 C C . ASP B 1 64 ? 2.027 -39.812 -23.812 1 96.31 64 ASP B C 1
ATOM 3005 O O . ASP B 1 64 ? 2.584 -38.844 -24.344 1 96.31 64 ASP B O 1
ATOM 3009 N N . ILE B 1 65 ? 1.399 -39.719 -22.672 1 97.94 65 ILE B N 1
ATOM 3010 C CA . ILE B 1 65 ? 1.297 -38.469 -21.953 1 97.94 65 ILE B CA 1
ATOM 3011 C C . ILE B 1 65 ? 2.58 -38.219 -21.172 1 97.94 65 ILE B C 1
ATOM 3013 O O . ILE B 1 65 ? 3.01 -39.062 -20.375 1 97.94 65 ILE B O 1
ATOM 3017 N N . SER B 1 66 ? 3.18 -37.062 -21.375 1 97.5 66 SER B N 1
ATOM 3018 C CA . SER B 1 66 ? 4.453 -36.75 -20.719 1 97.5 66 SER B CA 1
ATOM 3019 C C . SER B 1 66 ? 4.281 -35.719 -19.594 1 97.5 66 SER B C 1
ATOM 3021 O O . SER B 1 66 ? 5.07 -35.688 -18.656 1 97.5 66 SER B O 1
ATOM 3023 N N . ILE B 1 67 ? 3.314 -34.812 -19.719 1 98.62 67 ILE B N 1
ATOM 3024 C CA . ILE B 1 67 ? 3.133 -33.719 -18.781 1 98.62 67 ILE B CA 1
ATOM 3025 C C . ILE B 1 67 ? 1.688 -33.688 -18.297 1 98.62 67 ILE B C 1
ATOM 3027 O O . ILE B 1 67 ? 0.755 -33.875 -19.078 1 98.62 67 ILE B O 1
ATOM 3031 N N . ILE B 1 68 ? 1.525 -33.5 -17.031 1 98.88 68 ILE B N 1
ATOM 3032 C CA . ILE B 1 68 ? 0.192 -33.344 -16.453 1 98.88 68 ILE B CA 1
ATOM 3033 C C . ILE B 1 68 ? -0.023 -31.922 -15.977 1 98.88 68 ILE B C 1
ATOM 3035 O O . ILE B 1 68 ? 0.788 -31.391 -15.211 1 98.88 68 ILE B O 1
ATOM 3039 N N . TYR B 1 69 ? -1.028 -31.266 -16.453 1 98.81 69 TYR B N 1
ATOM 3040 C CA . TYR B 1 69 ? -1.55 -30.016 -15.906 1 98.81 69 TYR B CA 1
ATOM 3041 C C . TYR B 1 69 ? -2.611 -30.281 -14.844 1 98.81 69 TYR B C 1
ATOM 3043 O O . TYR B 1 69 ? -3.639 -30.906 -15.133 1 98.81 69 TYR B O 1
ATOM 3051 N N . ILE B 1 70 ? -2.357 -29.859 -13.648 1 98.69 70 ILE B N 1
ATOM 3052 C CA . ILE B 1 70 ? -3.26 -30.141 -12.539 1 98.69 70 ILE B CA 1
ATOM 3053 C C . ILE B 1 70 ? -4.074 -28.891 -12.203 1 98.69 70 ILE B C 1
ATOM 3055 O O . ILE B 1 70 ? -3.52 -27.875 -11.789 1 98.69 70 ILE B O 1
ATOM 3059 N N . ALA B 1 71 ? -5.395 -29 -12.344 1 97.44 71 ALA B N 1
ATOM 3060 C CA . ALA B 1 71 ? -6.312 -27.875 -12.156 1 97.44 71 ALA B CA 1
ATOM 3061 C C . ALA B 1 71 ? -7.477 -28.266 -11.25 1 97.44 71 ALA B C 1
ATOM 3063 O O . ALA B 1 71 ? -8.633 -27.938 -11.539 1 97.44 71 ALA B O 1
ATOM 3064 N N . VAL B 1 72 ? -7.227 -29.047 -10.211 1 94.88 72 VAL B N 1
ATOM 3065 C CA . VAL B 1 72 ? -8.203 -29.438 -9.195 1 94.88 72 VAL B CA 1
ATOM 3066 C C . VAL B 1 72 ? -8.219 -28.406 -8.07 1 94.88 72 VAL B C 1
ATOM 3068 O O . VAL B 1 72 ? -7.434 -27.453 -8.086 1 94.88 72 VAL B O 1
ATOM 3071 N N . PRO B 1 73 ? -9.141 -28.516 -7.094 1 91.19 73 PRO B N 1
ATOM 3072 C CA . PRO B 1 73 ? -9.109 -27.609 -5.941 1 91.19 73 PRO B CA 1
ATOM 3073 C C . PRO B 1 73 ? -7.809 -27.719 -5.148 1 91.19 73 PRO B C 1
ATOM 3075 O O . PRO B 1 73 ? -7.195 -28.781 -5.098 1 91.19 73 PRO B O 1
ATOM 3078 N N . ASN B 1 74 ? -7.422 -26.672 -4.516 1 92.5 74 ASN B N 1
ATOM 3079 C CA . ASN B 1 74 ? -6.129 -26.5 -3.867 1 92.5 74 ASN B CA 1
ATOM 3080 C C . ASN B 1 74 ? -5.812 -27.672 -2.939 1 92.5 74 ASN B C 1
ATOM 3082 O O . ASN B 1 74 ? -4.695 -28.188 -2.947 1 92.5 74 ASN B O 1
ATOM 3086 N N . ARG B 1 75 ? -6.773 -28.125 -2.273 1 92.44 75 ARG B N 1
ATOM 3087 C CA . ARG B 1 75 ? -6.566 -29.141 -1.249 1 92.44 75 ARG B CA 1
ATOM 3088 C C . ARG B 1 75 ? -6.164 -30.469 -1.875 1 92.44 75 ARG B C 1
ATOM 3090 O O . ARG B 1 75 ? -5.656 -31.359 -1.187 1 92.44 75 ARG B O 1
ATOM 3097 N N . GLN B 1 76 ? -6.418 -30.578 -3.135 1 94.75 76 GLN B N 1
ATOM 3098 C CA . GLN B 1 76 ? -6.176 -31.859 -3.807 1 94.75 76 GLN B CA 1
ATOM 3099 C C . GLN B 1 76 ? -4.867 -31.828 -4.59 1 94.75 76 GLN B C 1
ATOM 3101 O O . GLN B 1 76 ? -4.426 -32.844 -5.113 1 94.75 76 GLN B O 1
ATOM 3106 N N . HIS B 1 77 ? -4.234 -30.688 -4.645 1 97.69 77 HIS B N 1
ATOM 3107 C CA . HIS B 1 77 ? -3.055 -30.516 -5.488 1 97.69 77 HIS B CA 1
ATOM 3108 C C . HIS B 1 77 ? -1.966 -31.516 -5.117 1 97.69 77 HIS B C 1
ATOM 3110 O O . HIS B 1 77 ? -1.477 -32.25 -5.973 1 97.69 77 HIS B O 1
ATOM 3116 N N . HIS B 1 78 ? -1.668 -31.547 -3.854 1 98.38 78 HIS B N 1
ATOM 3117 C CA . HIS B 1 78 ? -0.536 -32.375 -3.412 1 98.38 78 HIS B CA 1
ATOM 3118 C C . HIS B 1 78 ? -0.714 -33.812 -3.811 1 98.38 78 HIS B C 1
ATOM 3120 O O . HIS B 1 78 ? 0.201 -34.438 -4.363 1 98.38 78 HIS B O 1
ATOM 3126 N N . GLN B 1 79 ? -1.888 -34.344 -3.553 1 98.31 79 GLN B N 1
ATOM 3127 C CA . GLN B 1 79 ? -2.178 -35.719 -3.875 1 98.31 79 GLN B CA 1
ATOM 3128 C C . GLN B 1 79 ? -1.989 -36 -5.363 1 98.31 79 GLN B C 1
ATOM 3130 O O . GLN B 1 79 ? -1.336 -36.969 -5.746 1 98.31 79 GLN B O 1
ATOM 3135 N N . HIS B 1 80 ? -2.52 -35.188 -6.195 1 98.56 80 HIS B N 1
ATOM 3136 C CA . HIS B 1 80 ? -2.451 -35.375 -7.637 1 98.56 80 HIS B CA 1
ATOM 3137 C C . HIS B 1 80 ? -1.037 -35.156 -8.164 1 98.56 80 HIS B C 1
ATOM 3139 O O . HIS B 1 80 ? -0.607 -35.812 -9.117 1 98.56 80 HIS B O 1
ATOM 3145 N N . ILE B 1 81 ? -0.331 -34.188 -7.559 1 98.88 81 ILE B N 1
ATOM 3146 C CA . ILE B 1 81 ? 1.066 -33.969 -7.914 1 98.88 81 ILE B CA 1
ATOM 3147 C C . ILE B 1 81 ? 1.873 -35.25 -7.648 1 98.88 81 ILE B C 1
ATOM 3149 O O . ILE B 1 81 ? 2.584 -35.719 -8.531 1 98.88 81 ILE B O 1
ATOM 3153 N N . MET B 1 82 ? 1.702 -35.781 -6.445 1 98.88 82 MET B N 1
ATOM 3154 C CA . MET B 1 82 ? 2.449 -36.969 -6.055 1 98.88 82 MET B CA 1
ATOM 3155 C C . MET B 1 82 ? 2.139 -38.156 -6.984 1 98.88 82 MET B C 1
ATOM 3157 O O . MET B 1 82 ? 3.049 -38.844 -7.438 1 98.88 82 MET B O 1
ATOM 3161 N N . GLN B 1 83 ? 0.894 -38.344 -7.301 1 98.81 83 GLN B N 1
ATOM 3162 C CA . GLN B 1 83 ? 0.472 -39.438 -8.172 1 98.81 83 GLN B CA 1
ATOM 3163 C C . GLN B 1 83 ? 1.065 -39.281 -9.57 1 98.81 83 GLN B C 1
ATOM 3165 O O . GLN B 1 83 ? 1.533 -40.25 -10.156 1 98.81 83 GLN B O 1
ATOM 3170 N N . ALA B 1 84 ? 1.026 -38.094 -10.07 1 98.88 84 ALA B N 1
ATOM 3171 C CA . ALA B 1 84 ? 1.553 -37.812 -11.406 1 98.88 84 ALA B CA 1
ATOM 3172 C C . ALA B 1 84 ? 3.061 -38.062 -11.461 1 98.88 84 ALA B C 1
ATOM 3174 O O . ALA B 1 84 ? 3.562 -38.688 -12.391 1 98.88 84 ALA B O 1
ATOM 3175 N N . LEU B 1 85 ? 3.76 -37.562 -10.477 1 98.88 85 LEU B N 1
ATOM 3176 C CA . LEU B 1 85 ? 5.203 -37.75 -10.414 1 98.88 85 LEU B CA 1
ATOM 3177 C C . LEU B 1 85 ? 5.547 -39.219 -10.281 1 98.88 85 LEU B C 1
ATOM 3179 O O . LEU B 1 85 ? 6.457 -39.719 -10.953 1 98.88 85 LEU B O 1
ATOM 3183 N N . GLU B 1 86 ? 4.809 -39.906 -9.43 1 98.75 86 GLU B N 1
ATOM 3184 C CA . GLU B 1 86 ? 5.031 -41.344 -9.258 1 98.75 86 GLU B CA 1
ATOM 3185 C C . GLU B 1 86 ? 4.848 -42.094 -10.578 1 98.75 86 GLU B C 1
ATOM 3187 O O . GLU B 1 86 ? 5.543 -43.062 -10.836 1 98.75 86 GLU B O 1
ATOM 3192 N N . ALA B 1 87 ? 3.949 -41.625 -11.383 1 98.62 87 ALA B N 1
ATOM 3193 C CA . ALA B 1 87 ? 3.656 -42.25 -12.672 1 98.62 87 ALA B CA 1
ATOM 3194 C C . ALA B 1 87 ? 4.68 -41.812 -13.727 1 98.62 87 ALA B C 1
ATOM 3196 O O . ALA B 1 87 ? 4.582 -42.219 -14.883 1 98.62 87 ALA B O 1
ATOM 3197 N N . GLY B 1 88 ? 5.645 -41.031 -13.352 1 98.5 88 GLY B N 1
ATOM 3198 C CA . GLY B 1 88 ? 6.723 -40.656 -14.25 1 98.5 88 GLY B CA 1
ATOM 3199 C C . GLY B 1 88 ? 6.375 -39.469 -15.141 1 98.5 88 GLY B C 1
ATOM 3200 O O . GLY B 1 88 ? 6.926 -39.312 -16.234 1 98.5 88 GLY B O 1
ATOM 3201 N N . LYS B 1 89 ? 5.41 -38.656 -14.703 1 98.75 89 LYS B N 1
ATOM 3202 C CA . LYS B 1 89 ? 4.977 -37.531 -15.508 1 98.75 89 LYS B CA 1
ATOM 3203 C C . LYS B 1 89 ? 5.547 -36.219 -14.969 1 98.75 89 LYS B C 1
ATOM 3205 O O . LYS B 1 89 ? 5.641 -36.031 -13.75 1 98.75 89 LYS B O 1
ATOM 3210 N N . HIS B 1 90 ? 6.02 -35.281 -15.859 1 98.75 90 HIS B N 1
ATOM 3211 C CA . HIS B 1 90 ? 6.238 -33.906 -15.445 1 98.75 90 HIS B CA 1
ATOM 3212 C C . HIS B 1 90 ? 4.938 -33.25 -15.008 1 98.75 90 HIS B C 1
ATOM 3214 O O . HIS B 1 90 ? 3.854 -33.656 -15.43 1 98.75 90 HIS B O 1
ATOM 3220 N N . VAL B 1 91 ? 5.047 -32.219 -14.125 1 98.94 91 VAL B N 1
ATOM 3221 C CA . VAL B 1 91 ? 3.814 -31.672 -13.57 1 98.94 91 VAL B CA 1
ATOM 3222 C C . VAL B 1 91 ? 3.854 -30.156 -13.633 1 98.94 91 VAL B C 1
ATOM 3224 O O . VAL B 1 91 ? 4.832 -29.531 -13.203 1 98.94 91 VAL B O 1
ATOM 3227 N N . LEU B 1 92 ? 2.891 -29.5 -14.219 1 98.88 92 LEU B N 1
ATOM 3228 C CA . LEU B 1 92 ? 2.51 -28.109 -14.031 1 98.88 92 LEU B CA 1
ATOM 3229 C C . LEU B 1 92 ? 1.225 -28 -13.219 1 98.88 92 LEU B C 1
ATOM 3231 O O . LEU B 1 92 ? 0.151 -28.375 -13.695 1 98.88 92 LEU B O 1
ATOM 3235 N N . CYS B 1 93 ? 1.32 -27.531 -12.023 1 98.75 93 CYS B N 1
ATOM 3236 C CA . CYS B 1 93 ? 0.162 -27.469 -11.133 1 98.75 93 CYS B CA 1
ATOM 3237 C C . CYS B 1 93 ? -0.309 -26.031 -10.961 1 98.75 93 CYS B C 1
ATOM 3239 O O . CYS B 1 93 ? 0.507 -25.125 -10.805 1 98.75 93 CYS B O 1
ATOM 3241 N N . GLU B 1 94 ? -1.575 -25.812 -10.977 1 98.06 94 GLU B N 1
ATOM 3242 C CA . GLU B 1 94 ? -2.158 -24.5 -10.719 1 98.06 94 GLU B CA 1
ATOM 3243 C C . GLU B 1 94 ? -1.723 -23.953 -9.359 1 98.06 94 GLU B C 1
ATOM 3245 O O . GLU B 1 94 ? -1.37 -24.719 -8.461 1 98.06 94 GLU B O 1
ATOM 3250 N N . LYS B 1 95 ? -1.686 -22.672 -9.273 1 97.94 95 LYS B N 1
ATOM 3251 C CA . LYS B 1 95 ? -1.37 -22 -8.016 1 97.94 95 LYS B CA 1
ATOM 3252 C C . LYS B 1 95 ? -2.584 -21.969 -7.09 1 97.94 95 LYS B C 1
ATOM 3254 O O . LYS B 1 95 ? -3.725 -21.938 -7.555 1 97.94 95 LYS B O 1
ATOM 3259 N N . ALA B 1 96 ? -2.49 -21.969 -5.91 1 96.31 96 ALA B N 1
ATOM 3260 C CA . ALA B 1 96 ? -1.248 -22.234 -5.191 1 96.31 96 ALA B CA 1
ATOM 3261 C C . ALA B 1 96 ? -0.875 -23.719 -5.293 1 96.31 96 ALA B C 1
ATOM 3263 O O . ALA B 1 96 ? -1.717 -24.594 -5.082 1 96.31 96 ALA B O 1
ATOM 3264 N N . ILE B 1 97 ? 0.343 -24.047 -5.469 1 98.06 97 ILE B N 1
ATOM 3265 C CA . ILE B 1 97 ? 0.793 -25.375 -5.863 1 98.06 97 ILE B CA 1
ATOM 3266 C C . ILE B 1 97 ? 0.522 -26.359 -4.734 1 98.06 97 ILE B C 1
ATOM 3268 O O . ILE B 1 97 ? 0.159 -27.516 -4.984 1 98.06 97 ILE B O 1
ATOM 3272 N N . THR B 1 98 ? 0.713 -25.938 -3.51 1 97.81 98 THR B N 1
ATOM 3273 C CA . THR B 1 98 ? 0.414 -26.75 -2.342 1 97.81 98 THR B CA 1
ATOM 3274 C C . THR B 1 98 ? -0.169 -25.906 -1.217 1 97.81 98 THR B C 1
ATOM 3276 O O . THR B 1 98 ? -0.118 -24.672 -1.271 1 97.81 98 THR B O 1
ATOM 3279 N N . MET B 1 99 ? -0.674 -26.578 -0.216 1 95.31 99 MET B N 1
ATOM 3280 C CA . MET B 1 99 ? -1.289 -25.891 0.919 1 95.31 99 MET B CA 1
ATOM 3281 C C . MET B 1 99 ? -0.228 -25.375 1.883 1 95.31 99 MET B C 1
ATOM 3283 O O . MET B 1 99 ? -0.469 -24.422 2.625 1 95.31 99 MET B O 1
ATOM 3287 N N . ASN B 1 100 ? 0.901 -26.047 1.888 1 97.44 100 ASN B N 1
ATOM 3288 C CA . ASN B 1 100 ? 1.979 -25.672 2.795 1 97.44 100 ASN B CA 1
ATOM 3289 C C . ASN B 1 100 ? 3.336 -26.141 2.283 1 97.44 100 ASN B C 1
ATOM 3291 O O . ASN B 1 100 ? 3.41 -26.875 1.293 1 97.44 100 ASN B O 1
ATOM 3295 N N . LEU B 1 101 ? 4.336 -25.688 2.969 1 98.44 101 LEU B N 1
ATOM 3296 C CA . LEU B 1 101 ? 5.707 -25.938 2.533 1 98.44 101 LEU B CA 1
ATOM 3297 C C . LEU B 1 101 ? 6.062 -27.406 2.633 1 98.44 101 LEU B C 1
ATOM 3299 O O . LEU B 1 101 ? 6.809 -27.938 1.802 1 98.44 101 LEU B O 1
ATOM 3303 N N . SER B 1 102 ? 5.57 -28.078 3.65 1 98.62 102 SER B N 1
ATOM 3304 C CA . SER B 1 102 ? 5.867 -29.484 3.84 1 98.62 102 SER B CA 1
ATOM 3305 C C . SER B 1 102 ? 5.395 -30.312 2.65 1 98.62 102 SER B C 1
ATOM 3307 O O . SER B 1 102 ? 6.129 -31.172 2.148 1 98.62 102 SER B O 1
ATOM 3309 N N . GLU B 1 103 ? 4.215 -30.047 2.203 1 98.56 103 GLU B N 1
ATOM 3310 C CA . GLU B 1 103 ? 3.688 -30.703 1.017 1 98.56 103 GLU B CA 1
ATOM 3311 C C . GLU B 1 103 ? 4.559 -30.422 -0.205 1 98.56 103 GLU B C 1
ATOM 3313 O O . GLU B 1 103 ? 4.895 -31.344 -0.957 1 98.56 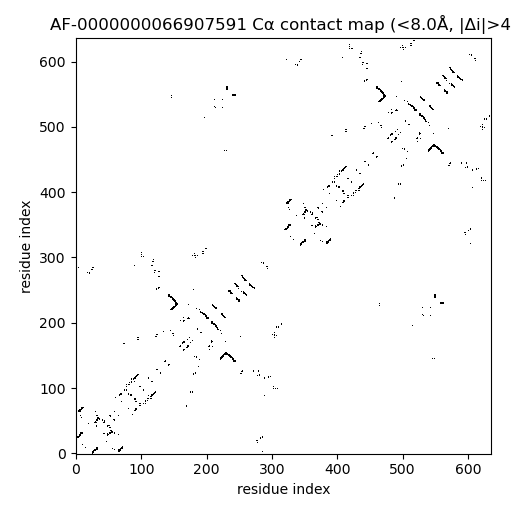103 GLU B O 1
ATOM 3318 N N . LEU B 1 104 ? 4.906 -29.203 -0.359 1 98.81 104 LEU B N 1
ATOM 3319 C CA . LEU B 1 104 ? 5.711 -28.844 -1.517 1 98.81 104 LEU B CA 1
ATOM 3320 C C . LEU B 1 104 ? 7.07 -29.516 -1.475 1 98.81 104 LEU B C 1
ATOM 3322 O O . LEU B 1 104 ? 7.559 -30.016 -2.498 1 98.81 104 LEU B O 1
ATOM 3326 N N . GLN B 1 105 ? 7.656 -29.516 -0.304 1 98.69 105 GLN B N 1
ATOM 3327 C CA . GLN B 1 105 ? 8.969 -30.125 -0.147 1 98.69 105 GLN B CA 1
ATOM 3328 C C . GLN B 1 105 ? 8.945 -31.609 -0.543 1 98.69 105 GLN B C 1
ATOM 3330 O O . GLN B 1 105 ? 9.859 -32.094 -1.224 1 98.69 105 GLN B O 1
ATOM 3335 N N . SER B 1 106 ? 7.957 -32.312 -0.11 1 98.81 106 SER B N 1
ATOM 3336 C CA . SER B 1 106 ? 7.844 -33.719 -0.466 1 98.81 106 SER B CA 1
ATOM 3337 C C . SER B 1 106 ? 7.699 -33.906 -1.974 1 98.81 106 SER B C 1
ATOM 3339 O O . SER B 1 106 ? 8.266 -34.812 -2.551 1 98.81 106 SER B O 1
ATOM 3341 N N . ALA B 1 107 ? 6.926 -33.031 -2.592 1 98.88 107 ALA B N 1
ATOM 3342 C CA . ALA B 1 107 ? 6.742 -33.094 -4.039 1 98.88 107 ALA B CA 1
ATOM 3343 C C . ALA B 1 107 ? 8.047 -32.812 -4.77 1 98.88 107 ALA B C 1
ATOM 3345 O O . ALA B 1 107 ? 8.383 -33.469 -5.762 1 98.88 107 ALA B O 1
ATOM 3346 N N . ILE B 1 108 ? 8.758 -31.781 -4.289 1 98.81 108 ILE B N 1
ATOM 3347 C CA . ILE B 1 108 ? 10.031 -31.406 -4.887 1 98.81 108 ILE B CA 1
ATOM 3348 C C . ILE B 1 108 ? 11.008 -32.562 -4.797 1 98.81 108 ILE B C 1
ATOM 3350 O O . ILE B 1 108 ? 11.672 -32.906 -5.777 1 98.81 108 ILE B O 1
ATOM 3354 N N . GLU B 1 109 ? 11.086 -33.188 -3.648 1 98.75 109 GLU B N 1
ATOM 3355 C CA . GLU B 1 109 ? 11.992 -34.312 -3.432 1 98.75 109 GLU B CA 1
ATOM 3356 C C . GLU B 1 109 ? 11.672 -35.469 -4.379 1 98.75 109 GLU B C 1
ATOM 3358 O O . GLU B 1 109 ? 12.578 -36.062 -4.949 1 98.75 109 GLU B O 1
ATOM 3363 N N . LEU B 1 110 ? 10.383 -35.75 -4.512 1 98.88 110 LEU B N 1
ATOM 3364 C CA . LEU B 1 110 ? 9.984 -36.812 -5.414 1 98.88 110 LEU B CA 1
ATOM 3365 C C . LEU B 1 110 ? 10.328 -36.469 -6.859 1 98.88 110 LEU B C 1
ATOM 3367 O O . LEU B 1 110 ? 10.812 -37.344 -7.605 1 98.88 110 LEU B O 1
ATOM 3371 N N . ALA B 1 111 ? 10.047 -35.312 -7.293 1 98.81 111 ALA B N 1
ATOM 3372 C CA . ALA B 1 111 ? 10.367 -34.875 -8.648 1 98.81 111 ALA B CA 1
ATOM 3373 C C . ALA B 1 111 ? 11.859 -35 -8.938 1 98.81 111 ALA B C 1
ATOM 3375 O O . ALA B 1 111 ? 12.242 -35.5 -10.008 1 98.81 111 ALA B O 1
ATOM 3376 N N . GLU B 1 112 ? 12.664 -34.562 -7.965 1 98.12 112 GLU B N 1
ATOM 3377 C CA . GLU B 1 112 ? 14.109 -34.656 -8.109 1 98.12 112 GLU B CA 1
ATOM 3378 C C . GLU B 1 112 ? 14.555 -36.125 -8.211 1 98.12 112 GLU B C 1
ATOM 3380 O O . GLU B 1 112 ? 15.359 -36.469 -9.078 1 98.12 112 GLU B O 1
ATOM 3385 N N . ARG B 1 113 ? 14.047 -36.938 -7.344 1 98.44 113 ARG B N 1
ATOM 3386 C CA . ARG B 1 113 ? 14.406 -38.344 -7.336 1 98.44 113 ARG B CA 1
ATOM 3387 C C . ARG B 1 113 ? 14.055 -39 -8.664 1 98.44 113 ARG B C 1
ATOM 3389 O O . ARG B 1 113 ? 14.789 -39.875 -9.141 1 98.44 113 ARG B O 1
ATOM 3396 N N . LYS B 1 114 ? 12.984 -38.625 -9.273 1 98.38 114 LYS B N 1
ATOM 3397 C CA . LYS B 1 114 ? 12.492 -39.219 -10.508 1 98.38 114 LYS B CA 1
ATOM 3398 C C . LYS B 1 114 ? 13.016 -38.5 -11.727 1 98.38 114 LYS B C 1
ATOM 3400 O O . LYS B 1 114 ? 12.719 -38.875 -12.867 1 98.38 114 LYS B O 1
ATOM 3405 N N . GLU B 1 115 ? 13.789 -37.438 -11.469 1 98 115 GLU B N 1
ATOM 3406 C CA . GLU B 1 115 ? 14.344 -36.594 -12.531 1 98 115 GLU B CA 1
ATOM 3407 C C . GLU B 1 115 ? 13.234 -36 -13.406 1 98 115 GLU B C 1
ATOM 3409 O O . GLU B 1 115 ? 13.312 -36.062 -14.641 1 98 115 GLU B O 1
ATOM 3414 N N . LEU B 1 116 ? 12.219 -35.531 -12.781 1 98.62 116 LEU B N 1
ATOM 3415 C CA . LEU B 1 116 ? 11.078 -34.906 -13.438 1 98.62 116 LEU B CA 1
ATOM 3416 C C . LEU B 1 116 ? 11.008 -33.438 -13.094 1 98.62 116 LEU B C 1
ATOM 3418 O O . LEU B 1 116 ? 11.594 -33 -12.109 1 98.62 116 LEU B O 1
ATOM 3422 N N . VAL B 1 117 ? 10.32 -32.656 -13.977 1 98.62 117 VAL B N 1
ATOM 3423 C CA . VAL B 1 117 ? 10.109 -31.219 -13.742 1 98.62 117 VAL B CA 1
ATOM 3424 C C . VAL B 1 117 ? 8.773 -31 -13.039 1 98.62 117 VAL B C 1
ATOM 3426 O O . VAL B 1 117 ? 7.746 -31.531 -13.469 1 98.62 117 VAL B O 1
ATOM 3429 N N . LEU B 1 118 ? 8.805 -30.359 -11.898 1 98.88 118 LEU B N 1
ATOM 3430 C CA . LEU B 1 118 ? 7.652 -29.844 -11.172 1 98.88 118 LEU B CA 1
ATOM 3431 C C . LEU B 1 118 ? 7.617 -28.328 -11.203 1 98.88 118 LEU B C 1
ATOM 3433 O O . LEU B 1 118 ? 8.617 -27.672 -10.898 1 98.88 118 LEU B O 1
ATOM 3437 N N . ALA B 1 119 ? 6.512 -27.734 -11.656 1 98.69 119 ALA B N 1
ATOM 3438 C CA . ALA B 1 119 ? 6.398 -26.281 -11.703 1 98.69 119 ALA B CA 1
ATOM 3439 C C . ALA B 1 119 ? 5.004 -25.828 -11.281 1 98.69 119 ALA B C 1
ATOM 3441 O O . ALA B 1 119 ? 4.043 -26.594 -11.359 1 98.69 119 ALA B O 1
ATOM 3442 N N . GLU B 1 120 ? 4.961 -24.641 -10.75 1 98.75 120 GLU B N 1
ATOM 3443 C CA . GLU B 1 120 ? 3.705 -23.969 -10.43 1 98.75 120 GLU B CA 1
ATOM 3444 C C . GLU B 1 120 ? 3.246 -23.078 -11.578 1 98.75 120 GLU B C 1
ATOM 3446 O O . GLU B 1 120 ? 4.051 -22.359 -12.172 1 98.75 120 GLU B O 1
ATOM 3451 N N . ALA B 1 121 ? 1.951 -23.172 -11.867 1 98.31 121 ALA B N 1
ATOM 3452 C CA . ALA B 1 121 ? 1.375 -22.266 -12.859 1 98.31 121 ALA B CA 1
ATOM 3453 C C . ALA B 1 121 ? 1.162 -20.875 -12.266 1 98.31 121 ALA B C 1
ATOM 3455 O O . ALA B 1 121 ? 0.024 -20.422 -12.102 1 98.31 121 ALA B O 1
ATOM 3456 N N . MET B 1 122 ? 2.227 -20.203 -11.969 1 98.38 122 MET B N 1
ATOM 3457 C CA . MET B 1 122 ? 2.25 -18.828 -11.484 1 98.38 122 MET B CA 1
ATOM 3458 C C . MET B 1 122 ? 2.654 -17.875 -12.594 1 98.38 122 MET B C 1
ATOM 3460 O O . MET B 1 122 ? 3.838 -17.75 -12.922 1 98.38 122 MET B O 1
ATOM 3464 N N . THR B 1 123 ? 1.711 -17.125 -13.109 1 98.31 123 THR B N 1
ATOM 3465 C CA . THR B 1 123 ? 1.893 -16.297 -14.305 1 98.31 123 THR B CA 1
ATOM 3466 C C . THR B 1 123 ? 3.037 -15.312 -14.117 1 98.31 123 THR B C 1
ATOM 3468 O O . THR B 1 123 ? 3.836 -15.094 -15.031 1 98.31 123 THR B O 1
ATOM 3471 N N . ILE B 1 124 ? 3.227 -14.773 -12.969 1 98.44 124 ILE B N 1
ATOM 3472 C CA . ILE B 1 124 ? 4.207 -13.734 -12.688 1 98.44 124 ILE B CA 1
ATOM 3473 C C . ILE B 1 124 ? 5.609 -14.234 -13.023 1 98.44 124 ILE B C 1
ATOM 3475 O O . ILE B 1 124 ? 6.398 -13.523 -13.648 1 98.44 124 ILE B O 1
ATOM 3479 N N . PHE B 1 125 ? 5.879 -15.5 -12.695 1 97.81 125 PHE B N 1
ATOM 3480 C CA . PHE B 1 125 ? 7.223 -16.047 -12.867 1 97.81 125 PHE B CA 1
ATOM 3481 C C . PHE B 1 125 ? 7.477 -16.391 -14.328 1 97.81 125 PHE B C 1
ATOM 3483 O O . PHE B 1 125 ? 8.602 -16.734 -14.703 1 97.81 125 PHE B O 1
ATOM 3490 N N . ASN B 1 126 ? 6.449 -16.266 -15.203 1 97.75 126 ASN B N 1
ATOM 3491 C CA . ASN B 1 126 ? 6.582 -16.734 -16.578 1 97.75 126 ASN B CA 1
ATOM 3492 C C . ASN B 1 126 ? 6.344 -15.609 -17.578 1 97.75 126 ASN B C 1
ATOM 3494 O O . ASN B 1 126 ? 6.656 -15.75 -18.766 1 97.75 126 ASN B O 1
ATOM 3498 N N . MET B 1 127 ? 5.812 -14.445 -17.125 1 98.31 127 MET B N 1
ATOM 3499 C CA . MET B 1 127 ? 5.562 -13.32 -18.016 1 98.31 127 MET B CA 1
ATOM 3500 C C . MET B 1 127 ? 6.871 -12.703 -18.5 1 98.31 127 MET B C 1
ATOM 3502 O O . MET B 1 127 ? 7.781 -12.461 -17.703 1 98.31 127 MET B O 1
ATOM 3506 N N . PRO B 1 128 ? 7.02 -12.391 -19.781 1 98.44 128 PRO B N 1
ATOM 3507 C CA . PRO B 1 128 ? 8.234 -11.781 -20.328 1 98.44 128 PRO B CA 1
ATOM 3508 C C . PRO B 1 128 ? 8.594 -10.461 -19.641 1 98.44 128 PRO B C 1
ATOM 3510 O O . PRO B 1 128 ? 9.773 -10.156 -19.438 1 98.44 128 PRO B O 1
ATOM 3513 N N . LEU B 1 129 ? 7.641 -9.703 -19.234 1 98.69 129 LEU B N 1
ATOM 3514 C CA . LEU B 1 129 ? 7.867 -8.406 -18.625 1 98.69 129 LEU B CA 1
ATOM 3515 C C . LEU B 1 129 ? 8.75 -8.539 -17.375 1 98.69 129 LEU B C 1
ATOM 3517 O O . LEU B 1 129 ? 9.688 -7.758 -17.203 1 98.69 129 LEU B O 1
ATOM 3521 N N . TYR B 1 130 ? 8.477 -9.492 -16.547 1 98.31 130 TYR B N 1
ATOM 3522 C CA . TYR B 1 130 ? 9.164 -9.602 -15.266 1 98.31 130 TYR B CA 1
ATOM 3523 C C . TYR B 1 130 ? 10.617 -10.016 -15.453 1 98.31 130 TYR B C 1
ATOM 3525 O O . TYR B 1 130 ? 11.484 -9.617 -14.68 1 98.31 130 TYR B O 1
ATOM 3533 N N . LYS B 1 131 ? 10.883 -10.812 -16.469 1 96.06 131 LYS B N 1
ATOM 3534 C CA . LYS B 1 131 ? 12.273 -11.094 -16.812 1 96.06 131 LYS B CA 1
ATOM 3535 C C . LYS B 1 131 ? 13.008 -9.82 -17.219 1 96.06 131 LYS B C 1
ATOM 3537 O O . LYS B 1 131 ? 14.141 -9.594 -16.797 1 96.06 131 LYS B O 1
ATOM 3542 N N . GLU B 1 132 ? 12.328 -9.055 -18.016 1 97.44 132 GLU B N 1
ATOM 3543 C CA . GLU B 1 132 ? 12.922 -7.789 -18.453 1 97.44 132 GLU B CA 1
ATOM 3544 C C . GLU B 1 132 ? 13.148 -6.852 -17.266 1 97.44 132 GLU B C 1
ATOM 3546 O O . GLU B 1 132 ? 14.172 -6.172 -17.203 1 97.44 132 GLU B O 1
ATOM 3551 N N . LEU B 1 133 ? 12.227 -6.762 -16.375 1 97.94 133 LEU B N 1
ATOM 3552 C CA . LEU B 1 133 ? 12.344 -5.887 -15.211 1 97.94 133 LEU B CA 1
ATOM 3553 C C . LEU B 1 133 ? 13.469 -6.344 -14.297 1 97.94 133 LEU B C 1
ATOM 3555 O O . LEU B 1 133 ? 14.172 -5.516 -13.703 1 97.94 133 LEU B O 1
ATOM 3559 N N . HIS B 1 134 ? 13.586 -7.637 -14.164 1 95.69 134 HIS B N 1
ATOM 3560 C CA . HIS B 1 134 ? 14.711 -8.148 -13.383 1 95.69 134 HIS B CA 1
ATOM 3561 C C . HIS B 1 134 ? 16.047 -7.73 -14 1 95.69 134 HIS B C 1
ATOM 3563 O O . HIS B 1 134 ? 16.969 -7.375 -13.273 1 95.69 134 HIS B O 1
ATOM 3569 N N . ALA B 1 135 ? 16.109 -7.828 -15.336 1 95.56 135 ALA B N 1
ATOM 3570 C CA . ALA B 1 135 ? 17.328 -7.391 -16.031 1 95.56 135 ALA B CA 1
ATOM 3571 C C . ALA B 1 135 ? 17.594 -5.914 -15.781 1 95.56 135 ALA B C 1
ATOM 3573 O O . ALA B 1 135 ? 18.75 -5.512 -15.609 1 95.56 135 ALA B O 1
ATOM 3574 N N . LEU B 1 136 ? 16.625 -5.141 -15.781 1 95.5 136 LEU B N 1
ATOM 3575 C CA . LEU B 1 136 ? 16.75 -3.721 -15.477 1 95.5 136 LEU B CA 1
ATOM 3576 C C . LEU B 1 136 ? 17.312 -3.508 -14.078 1 95.5 136 LEU B C 1
ATOM 3578 O O . LEU B 1 136 ? 18.203 -2.682 -13.875 1 95.5 136 LEU B O 1
ATOM 3582 N N . MET B 1 137 ? 16.812 -4.203 -13.117 1 95.38 137 MET B N 1
ATOM 3583 C CA . MET B 1 137 ? 17.297 -4.113 -11.742 1 95.38 137 MET B CA 1
ATOM 3584 C C . MET B 1 137 ? 18.766 -4.52 -11.648 1 95.38 137 MET B C 1
ATOM 3586 O O . MET B 1 137 ? 19.547 -3.863 -10.961 1 95.38 137 MET B O 1
ATOM 3590 N N . ASP B 1 138 ? 19.125 -5.527 -12.352 1 95.25 138 ASP B N 1
ATOM 3591 C CA . ASP B 1 138 ? 20.484 -6.062 -12.32 1 95.25 138 ASP B CA 1
ATOM 3592 C C . ASP B 1 138 ? 21.469 -5.074 -12.93 1 95.25 138 ASP B C 1
ATOM 3594 O O . ASP B 1 138 ? 22.656 -5.102 -12.609 1 95.25 138 ASP B O 1
ATOM 3598 N N . SER B 1 139 ? 20.984 -4.227 -13.797 1 96.38 139 SER B N 1
ATOM 3599 C CA . SER B 1 139 ? 21.859 -3.242 -14.438 1 96.38 139 SER B CA 1
ATOM 3600 C C . SER B 1 139 ? 22.312 -2.189 -13.438 1 96.38 139 SER B C 1
ATOM 3602 O O . SER B 1 139 ? 23.266 -1.444 -13.703 1 96.38 139 SER B O 1
ATOM 3604 N N . GLY B 1 140 ? 21.609 -2.068 -12.336 1 96.31 140 GLY B N 1
ATOM 3605 C CA . GLY B 1 140 ? 21.953 -1.082 -11.328 1 96.31 140 GLY B CA 1
ATOM 3606 C C . GLY B 1 140 ? 21.328 0.28 -11.586 1 96.31 140 GLY B C 1
ATOM 3607 O O . GLY B 1 140 ? 21.438 1.182 -10.75 1 96.31 140 GLY B O 1
ATOM 3608 N N . ARG B 1 141 ? 20.641 0.395 -12.68 1 95.81 141 ARG B N 1
ATOM 3609 C CA . ARG B 1 141 ? 20.078 1.67 -13.102 1 95.81 141 ARG B CA 1
ATOM 3610 C C . ARG B 1 141 ? 19.078 2.193 -12.078 1 95.81 141 ARG B C 1
ATOM 3612 O O . ARG B 1 141 ? 18.938 3.404 -11.898 1 95.81 141 ARG B O 1
ATOM 3619 N N . MET B 1 142 ? 18.453 1.356 -11.391 1 97.12 142 MET B N 1
ATOM 3620 C CA . MET B 1 142 ? 17.391 1.743 -10.484 1 97.12 142 MET B CA 1
ATOM 3621 C C . MET B 1 142 ? 17.922 1.979 -9.078 1 97.12 142 MET B C 1
ATOM 3623 O O . MET B 1 142 ? 17.203 2.486 -8.211 1 97.12 142 MET B O 1
ATOM 3627 N N . GLY B 1 143 ? 19.156 1.64 -8.766 1 97.19 143 GLY B N 1
ATOM 3628 C CA . GLY B 1 143 ? 19.672 1.683 -7.406 1 97.19 143 GLY B CA 1
ATOM 3629 C C . GLY B 1 143 ? 19.125 0.577 -6.527 1 97.19 143 GLY B C 1
ATOM 3630 O O . GLY B 1 143 ? 18.547 -0.393 -7.023 1 97.19 143 GLY B O 1
ATOM 3631 N N . LYS B 1 144 ? 19.328 0.687 -5.227 1 97 144 LYS B N 1
ATOM 3632 C CA . LYS B 1 144 ? 18.922 -0.339 -4.273 1 97 144 LYS B CA 1
ATOM 3633 C C . LYS B 1 144 ? 17.391 -0.365 -4.117 1 97 144 LYS B C 1
ATOM 3635 O O . LYS B 1 144 ? 16.75 0.685 -4.094 1 97 144 LYS B O 1
ATOM 3640 N N . LEU B 1 145 ? 16.859 -1.604 -4.02 1 98.38 145 LEU B N 1
ATOM 3641 C CA . LEU B 1 145 ? 15.438 -1.773 -3.707 1 98.38 145 LEU B CA 1
ATOM 3642 C C . LEU B 1 145 ? 15.141 -1.321 -2.281 1 98.38 145 LEU B C 1
ATOM 3644 O O . LEU B 1 145 ? 15.898 -1.627 -1.357 1 98.38 145 LEU B O 1
ATOM 3648 N N . LYS B 1 146 ? 14.062 -0.549 -2.109 1 98.31 146 LYS B N 1
ATOM 3649 C CA . LYS B 1 146 ? 13.711 -0.051 -0.782 1 98.31 146 LYS B CA 1
ATOM 3650 C C . LYS B 1 146 ? 12.391 -0.645 -0.305 1 98.31 146 LYS B C 1
ATOM 3652 O O . LYS B 1 146 ? 12.328 -1.261 0.761 1 98.31 146 LYS B O 1
ATOM 3657 N N . MET B 1 147 ? 11.391 -0.535 -1.128 1 98.5 147 MET B N 1
ATOM 3658 C CA . MET B 1 147 ? 10.055 -0.896 -0.656 1 98.5 147 MET B CA 1
ATOM 3659 C C . MET B 1 147 ? 9.188 -1.396 -1.807 1 98.5 147 MET B C 1
ATOM 3661 O O . MET B 1 147 ? 9.273 -0.879 -2.922 1 98.5 147 MET B O 1
ATOM 3665 N N . ILE B 1 148 ? 8.336 -2.377 -1.519 1 98.81 148 ILE B N 1
ATOM 3666 C CA . ILE B 1 148 ? 7.379 -2.92 -2.473 1 98.81 148 ILE B CA 1
ATOM 3667 C C . ILE B 1 148 ? 5.973 -2.857 -1.88 1 98.81 148 ILE B C 1
ATOM 3669 O O . ILE B 1 148 ? 5.781 -3.127 -0.692 1 98.81 148 ILE B O 1
ATOM 3673 N N . GLN B 1 149 ? 5.004 -2.436 -2.643 1 98.62 149 GLN B N 1
ATOM 3674 C CA . GLN B 1 149 ? 3.59 -2.545 -2.297 1 98.62 149 GLN B CA 1
ATOM 3675 C C . GLN B 1 149 ? 2.854 -3.461 -3.271 1 98.62 149 GLN B C 1
ATOM 3677 O O . GLN B 1 149 ? 2.928 -3.27 -4.488 1 98.62 149 GLN B O 1
ATOM 3682 N N . ALA B 1 150 ? 2.188 -4.422 -2.727 1 98.69 150 ALA B N 1
ATOM 3683 C CA . ALA B 1 150 ? 1.453 -5.387 -3.541 1 98.69 150 ALA B CA 1
ATOM 3684 C C . ALA B 1 150 ? 0.025 -5.559 -3.031 1 98.69 150 ALA B C 1
ATOM 3686 O O . ALA B 1 150 ? -0.273 -6.516 -2.312 1 98.69 150 ALA B O 1
ATOM 3687 N N . PRO B 1 151 ? -0.869 -4.703 -3.467 1 98.44 151 PRO B N 1
ATOM 3688 C CA . PRO B 1 151 ? -2.281 -4.867 -3.117 1 98.44 151 PRO B CA 1
ATOM 3689 C C . PRO B 1 151 ? -3.016 -5.82 -4.059 1 98.44 151 PRO B C 1
ATOM 3691 O O . PRO B 1 151 ? -2.715 -5.863 -5.254 1 98.44 151 PRO B O 1
ATOM 3694 N N . PHE B 1 152 ? -3.896 -6.566 -3.52 1 98.56 152 PHE B N 1
ATOM 3695 C CA . PHE B 1 152 ? -4.812 -7.391 -4.297 1 98.56 152 PHE B CA 1
ATOM 3696 C C . PHE B 1 152 ? -6.18 -7.457 -3.627 1 98.56 152 PHE B C 1
ATOM 3698 O O . PHE B 1 152 ? -6.371 -8.219 -2.674 1 98.56 152 PHE B O 1
ATOM 3705 N N . GLY B 1 153 ? -7.109 -6.664 -4.121 1 97.56 153 GLY B N 1
ATOM 3706 C CA . GLY B 1 153 ? -8.484 -6.676 -3.646 1 97.56 153 GLY B CA 1
ATOM 3707 C C . GLY B 1 153 ? -9.484 -7.062 -4.719 1 97.56 153 GLY B C 1
ATOM 3708 O O . GLY B 1 153 ? -9.461 -6.516 -5.824 1 97.56 153 GLY B O 1
ATOM 3709 N N . SER B 1 154 ? -10.281 -7.941 -4.434 1 95.94 154 SER B N 1
ATOM 3710 C CA . SER B 1 154 ? -11.375 -8.383 -5.297 1 95.94 154 SER B CA 1
ATOM 3711 C C . SER B 1 154 ? -12.664 -8.555 -4.512 1 95.94 154 SER B C 1
ATOM 3713 O O . SER B 1 154 ? -12.672 -9.141 -3.432 1 95.94 154 SER B O 1
ATOM 3715 N N . TYR B 1 155 ? -13.695 -8.031 -5.098 1 95.94 155 TYR B N 1
ATOM 3716 C CA . TYR B 1 155 ? -14.969 -8.234 -4.414 1 95.94 155 TYR B CA 1
ATOM 3717 C C . TYR B 1 155 ? -15.578 -9.578 -4.785 1 95.94 155 TYR B C 1
ATOM 3719 O O . TYR B 1 155 ? -15.828 -9.852 -5.965 1 95.94 155 TYR B O 1
ATOM 3727 N N . LYS B 1 156 ? -15.773 -10.359 -3.809 1 96.19 156 LYS B N 1
ATOM 3728 C CA . LYS B 1 156 ? -16.484 -11.625 -3.947 1 96.19 156 LYS B CA 1
ATOM 3729 C C . LYS B 1 156 ? -17.797 -11.609 -3.162 1 96.19 156 LYS B C 1
ATOM 3731 O O . LYS B 1 156 ? -17.844 -11.125 -2.031 1 96.19 156 LYS B O 1
ATOM 3736 N N . GLU B 1 157 ? -18.875 -12.094 -3.811 1 94.62 157 GLU B N 1
ATOM 3737 C CA . GLU B 1 157 ? -20.156 -12.164 -3.104 1 94.62 157 GLU B CA 1
ATOM 3738 C C . GLU B 1 157 ? -20 -12.875 -1.761 1 94.62 157 GLU B C 1
ATOM 3740 O O . GLU B 1 157 ? -19.391 -13.938 -1.681 1 94.62 157 GLU B O 1
ATOM 3745 N N . PRO B 1 158 ? -20.578 -12.234 -0.72 1 95.25 158 PRO B N 1
ATOM 3746 C CA . PRO B 1 158 ? -20.406 -12.797 0.621 1 95.25 158 PRO B CA 1
ATOM 3747 C C . PRO B 1 158 ? -21.297 -14.016 0.875 1 95.25 158 PRO B C 1
ATOM 3749 O O . PRO B 1 158 ? -22.156 -13.977 1.759 1 95.25 158 PRO B O 1
ATOM 3752 N N . ASP B 1 159 ? -21.078 -14.977 0.131 1 96.25 159 ASP B N 1
ATOM 3753 C CA . ASP B 1 159 ? -21.75 -16.266 0.24 1 96.25 159 ASP B CA 1
ATOM 3754 C C . ASP B 1 159 ? -20.828 -17.312 0.852 1 96.25 159 ASP B C 1
ATOM 3756 O O . ASP B 1 159 ? -19.875 -17.75 0.216 1 96.25 159 ASP B O 1
ATOM 3760 N N . PRO B 1 160 ? -21.156 -17.766 2.105 1 95.56 160 PRO B N 1
ATOM 3761 C CA . PRO B 1 160 ? -20.266 -18.703 2.814 1 95.56 160 PRO B CA 1
ATOM 3762 C C . PRO B 1 160 ? -20.125 -20.047 2.098 1 95.56 160 PRO B C 1
ATOM 3764 O O . PRO B 1 160 ? -19.219 -20.828 2.408 1 95.56 160 PRO B O 1
ATOM 3767 N N . THR B 1 161 ? -21.016 -20.266 1.155 1 93.81 161 THR B N 1
ATOM 3768 C CA . THR B 1 161 ? -21.016 -21.562 0.492 1 93.81 161 THR B CA 1
ATOM 3769 C C . THR B 1 161 ? -20.141 -21.531 -0.758 1 93.81 161 THR B C 1
ATOM 3771 O O . THR B 1 161 ? -19.797 -22.578 -1.306 1 93.81 161 THR B O 1
ATOM 3774 N N . ASN B 1 162 ? -19.812 -20.344 -1.165 1 92.69 162 ASN B N 1
ATOM 3775 C CA . ASN B 1 162 ? -19 -20.281 -2.369 1 92.69 162 ASN B CA 1
ATOM 3776 C C . ASN B 1 162 ? -17.531 -20.641 -2.076 1 92.69 162 ASN B C 1
ATOM 3778 O O . ASN B 1 162 ? -17.109 -20.594 -0.924 1 92.69 162 ASN B O 1
ATOM 3782 N N . ARG B 1 163 ? -16.766 -21 -3.121 1 90.06 163 ARG B N 1
ATOM 3783 C CA . ARG B 1 163 ? -15.422 -21.562 -2.98 1 90.06 163 ARG B CA 1
ATOM 3784 C C . ARG B 1 163 ? -14.484 -20.547 -2.324 1 90.06 163 ARG B C 1
ATOM 3786 O O . ARG B 1 163 ? -13.477 -20.938 -1.723 1 90.06 163 ARG B O 1
ATOM 3793 N N . PHE B 1 164 ? -14.781 -19.266 -2.371 1 94.19 164 PHE B N 1
ATOM 3794 C CA . PHE B 1 164 ? -13.898 -18.219 -1.86 1 94.19 164 PHE B CA 1
ATOM 3795 C C . PHE B 1 164 ? -13.961 -18.156 -0.339 1 94.19 164 PHE B C 1
ATOM 3797 O O . PHE B 1 164 ? -12.984 -17.797 0.312 1 94.19 164 PHE B O 1
ATOM 3804 N N . PHE B 1 165 ? -15.133 -18.562 0.194 1 96.06 165 PHE B N 1
ATOM 3805 C CA . PHE B 1 165 ? -15.344 -18.359 1.622 1 96.06 165 PHE B CA 1
ATOM 3806 C C . PHE B 1 165 ? -15.57 -19.672 2.334 1 96.06 165 PHE B C 1
ATOM 3808 O O . PHE B 1 165 ? -15.703 -19.719 3.561 1 96.06 165 PHE B O 1
ATOM 3815 N N . ASN B 1 166 ? -15.586 -20.75 1.605 1 94.44 166 ASN B N 1
ATOM 3816 C CA . ASN B 1 166 ? -15.875 -22.062 2.162 1 94.44 166 ASN B CA 1
ATOM 3817 C C . ASN B 1 166 ? -14.609 -22.75 2.682 1 94.44 166 ASN B C 1
ATOM 3819 O O . ASN B 1 166 ? -13.75 -23.141 1.897 1 94.44 166 ASN B O 1
ATOM 3823 N N . PRO B 1 167 ? -14.508 -22.969 3.973 1 93.31 167 PRO B N 1
ATOM 3824 C CA . PRO B 1 167 ? -13.297 -23.594 4.523 1 93.31 167 PRO B CA 1
ATOM 3825 C C . PRO B 1 167 ? -13.078 -25.016 4.023 1 93.31 167 PRO B C 1
ATOM 3827 O O . PRO B 1 167 ? -11.938 -25.469 3.9 1 93.31 167 PRO B O 1
ATOM 3830 N N . ASP B 1 168 ? -14.117 -25.688 3.701 1 90.88 168 ASP B N 1
ATOM 3831 C CA . ASP B 1 168 ? -14.023 -27.062 3.215 1 90.88 168 ASP B CA 1
ATOM 3832 C C . ASP B 1 168 ? -13.344 -27.125 1.847 1 90.88 168 ASP B C 1
ATOM 3834 O O . ASP B 1 168 ? -12.82 -28.156 1.449 1 90.88 168 ASP B O 1
ATOM 3838 N N . LEU B 1 169 ? -13.375 -26.078 1.197 1 86.94 169 LEU B N 1
ATOM 3839 C CA . LEU B 1 169 ? -12.766 -25.984 -0.124 1 86.94 169 LEU B CA 1
ATOM 3840 C C . LEU B 1 169 ? -11.484 -25.156 -0.072 1 86.94 169 LEU B C 1
ATOM 3842 O O . LEU B 1 169 ? -11.023 -24.641 -1.099 1 86.94 169 LEU B O 1
ATOM 3846 N N . ALA B 1 170 ? -10.961 -24.938 1.119 1 87.94 170 ALA B N 1
ATOM 3847 C CA . ALA B 1 170 ? -9.734 -24.172 1.34 1 87.94 170 ALA B CA 1
ATOM 3848 C C . ALA B 1 170 ? -9.898 -22.719 0.898 1 87.94 170 ALA B C 1
ATOM 3850 O O . ALA B 1 170 ? -8.984 -22.141 0.311 1 87.94 170 ALA B O 1
ATOM 3851 N N . GLY B 1 171 ? -11.141 -22.25 1.194 1 91 171 GLY B N 1
ATOM 3852 C CA . GLY B 1 171 ? -11.398 -20.859 0.892 1 91 171 GLY B CA 1
ATOM 3853 C C . GLY B 1 171 ? -10.508 -19.906 1.673 1 91 171 GLY B C 1
ATOM 3854 O O . GLY B 1 171 ? -9.789 -20.328 2.58 1 91 171 GLY B O 1
ATOM 3855 N N . GLY B 1 172 ? -10.562 -18.562 1.24 1 96.38 172 GLY B N 1
ATOM 3856 C CA . GLY B 1 172 ? -9.727 -17.531 1.817 1 96.38 172 GLY B CA 1
ATOM 3857 C C . GLY B 1 172 ? -8.914 -16.766 0.783 1 96.38 172 GLY B C 1
ATOM 3858 O O . GLY B 1 172 ? -8.531 -17.328 -0.247 1 96.38 172 GLY B O 1
ATOM 3859 N N . ALA B 1 173 ? -8.594 -15.625 1.12 1 97.75 173 ALA B N 1
ATOM 3860 C CA . ALA B 1 173 ? -7.91 -14.742 0.179 1 97.75 173 ALA B CA 1
ATOM 3861 C C . ALA B 1 173 ? -6.453 -15.164 0 1 97.75 173 ALA B C 1
ATOM 3863 O O . ALA B 1 173 ? -5.879 -14.984 -1.076 1 97.75 173 ALA B O 1
ATOM 3864 N N . LEU B 1 174 ? -5.828 -15.742 0.964 1 97.62 174 LEU B N 1
ATOM 3865 C CA . LEU B 1 174 ? -4.387 -15.984 1.01 1 97.62 174 LEU B CA 1
ATOM 3866 C C . LEU B 1 174 ? -3.953 -16.891 -0.138 1 97.62 174 LEU B C 1
ATOM 3868 O O . LEU B 1 174 ? -3.109 -16.5 -0.951 1 97.62 174 LEU B O 1
ATOM 3872 N N . LEU B 1 175 ? -4.594 -18.016 -0.266 1 95.06 175 LEU B N 1
ATOM 3873 C CA . LEU B 1 175 ? -4.145 -19 -1.252 1 95.06 175 LEU B CA 1
ATOM 3874 C C . LEU B 1 175 ? -4.715 -18.672 -2.631 1 95.06 175 LEU B C 1
ATOM 3876 O O . LEU B 1 175 ? -4.23 -19.188 -3.641 1 95.06 175 LEU B O 1
ATOM 3880 N N . ASP B 1 176 ? -5.77 -17.812 -2.67 1 95.12 176 ASP B N 1
ATOM 3881 C CA . ASP B 1 176 ? -6.391 -17.469 -3.947 1 95.12 176 ASP B CA 1
ATOM 3882 C C . ASP B 1 176 ? -5.699 -16.266 -4.59 1 95.12 176 ASP B C 1
ATOM 3884 O O . ASP B 1 176 ? -5.238 -16.359 -5.73 1 95.12 176 ASP B O 1
ATOM 3888 N N . ILE B 1 177 ? -5.613 -15.18 -3.855 1 97.25 177 ILE B N 1
ATOM 3889 C CA . ILE B 1 177 ? -5.055 -13.969 -4.449 1 97.25 177 ILE B CA 1
ATOM 3890 C C . ILE B 1 177 ? -3.744 -13.609 -3.754 1 97.25 177 ILE B C 1
ATOM 3892 O O . ILE B 1 177 ? -2.887 -12.945 -4.336 1 97.25 177 ILE B O 1
ATOM 3896 N N . GLY B 1 178 ? -3.533 -14.078 -2.537 1 98.25 178 GLY B N 1
ATOM 3897 C CA . GLY B 1 178 ? -2.322 -13.789 -1.782 1 98.25 178 GLY B CA 1
ATOM 3898 C C . GLY B 1 178 ? -1.07 -14.359 -2.42 1 98.25 178 GLY B C 1
ATOM 3899 O O . GLY B 1 178 ? -0.001 -13.758 -2.354 1 98.25 178 GLY B O 1
ATOM 3900 N N . THR B 1 179 ? -1.233 -15.516 -2.998 1 98.19 179 THR B N 1
ATOM 3901 C CA . THR B 1 179 ? -0.095 -16.141 -3.654 1 98.19 179 THR B CA 1
ATOM 3902 C C . THR B 1 179 ? 0.463 -15.25 -4.754 1 98.19 179 THR B C 1
ATOM 3904 O O . THR B 1 179 ? 1.677 -15.195 -4.965 1 98.19 179 THR B O 1
ATOM 3907 N N . TYR B 1 180 ? -0.407 -14.516 -5.52 1 98.56 180 TYR B N 1
ATOM 3908 C CA . TYR B 1 180 ? 0.045 -13.578 -6.543 1 98.56 180 TYR B CA 1
ATOM 3909 C C . TYR B 1 180 ? 0.81 -12.414 -5.918 1 98.56 180 TYR B C 1
ATOM 3911 O O . TYR B 1 180 ? 1.897 -12.062 -6.383 1 98.56 180 TYR B O 1
ATOM 3919 N N . ALA B 1 181 ? 0.26 -11.867 -4.871 1 98.81 181 ALA B N 1
ATOM 3920 C CA . ALA B 1 181 ? 0.839 -10.68 -4.25 1 98.81 181 ALA B CA 1
ATOM 3921 C C . ALA B 1 181 ? 2.203 -10.992 -3.637 1 98.81 181 ALA B C 1
ATOM 3923 O O . ALA B 1 181 ? 3.158 -10.234 -3.816 1 98.81 181 ALA B O 1
ATOM 3924 N N . VAL B 1 182 ? 2.246 -12.109 -2.969 1 98.94 182 VAL B N 1
ATOM 3925 C CA . VAL B 1 182 ? 3.504 -12.508 -2.346 1 98.94 182 VAL B CA 1
ATOM 3926 C C . VAL B 1 182 ? 4.52 -12.883 -3.424 1 98.94 182 VAL B C 1
ATOM 3928 O O . VAL B 1 182 ? 5.707 -12.57 -3.297 1 98.94 182 VAL B O 1
ATOM 3931 N N . SER B 1 183 ? 4.082 -13.547 -4.484 1 98.88 183 SER B N 1
ATOM 3932 C CA . SER B 1 183 ? 4.969 -13.852 -5.605 1 98.88 183 SER B CA 1
ATOM 3933 C C . SER B 1 183 ? 5.531 -12.578 -6.227 1 98.88 183 SER B C 1
ATOM 3935 O O . SER B 1 183 ? 6.723 -12.516 -6.543 1 98.88 183 SER B O 1
ATOM 3937 N N . PHE B 1 184 ? 4.688 -11.609 -6.363 1 98.81 184 PHE B N 1
ATOM 3938 C CA . PHE B 1 184 ? 5.109 -10.32 -6.895 1 98.81 184 PHE B CA 1
ATOM 3939 C C . PHE B 1 184 ? 6.203 -9.711 -6.027 1 98.81 184 PHE B C 1
ATOM 3941 O O . PHE B 1 184 ? 7.262 -9.328 -6.531 1 98.81 184 PHE B O 1
ATOM 3948 N N . ALA B 1 185 ? 5.953 -9.641 -4.77 1 98.88 185 ALA B N 1
ATOM 3949 C CA . ALA B 1 185 ? 6.934 -9.07 -3.846 1 98.88 185 ALA B CA 1
ATOM 3950 C C . ALA B 1 185 ? 8.242 -9.852 -3.883 1 98.88 185 ALA B C 1
ATOM 3952 O O . ALA B 1 185 ? 9.32 -9.266 -4.035 1 98.88 185 ALA B O 1
ATOM 3953 N N . ARG B 1 186 ? 8.141 -11.164 -3.783 1 98.81 186 ARG B N 1
ATOM 3954 C CA . ARG B 1 186 ? 9.328 -12.008 -3.693 1 98.81 186 ARG B CA 1
ATOM 3955 C C . ARG B 1 186 ? 10.156 -11.922 -4.969 1 98.81 186 ARG B C 1
ATOM 3957 O O . ARG B 1 186 ? 11.383 -11.984 -4.922 1 98.81 186 ARG B O 1
ATOM 3964 N N . TRP B 1 187 ? 9.469 -11.789 -6.09 1 98.38 187 TRP B N 1
ATOM 3965 C CA . TRP B 1 187 ? 10.164 -11.711 -7.371 1 98.38 187 TRP B CA 1
ATOM 3966 C C . TRP B 1 187 ? 11.188 -10.586 -7.367 1 98.38 187 TRP B C 1
ATOM 3968 O O . TRP B 1 187 ? 12.297 -10.742 -7.895 1 98.38 187 TRP B O 1
ATOM 3978 N N . PHE B 1 188 ? 10.859 -9.477 -6.73 1 98.5 188 PHE B N 1
ATOM 3979 C CA . PHE B 1 188 ? 11.688 -8.289 -6.84 1 98.5 188 PHE B CA 1
ATOM 3980 C C . PHE B 1 188 ? 12.672 -8.203 -5.672 1 98.5 188 PHE B C 1
ATOM 3982 O O . PHE B 1 188 ? 13.703 -7.547 -5.77 1 98.5 188 PHE B O 1
ATOM 3989 N N . MET B 1 189 ? 12.344 -8.812 -4.555 1 98.5 189 MET B N 1
ATOM 3990 C CA . MET B 1 189 ? 13.211 -8.719 -3.381 1 98.5 189 MET B CA 1
ATOM 3991 C C . MET B 1 189 ? 14.531 -9.445 -3.625 1 98.5 189 MET B C 1
ATOM 3993 O O . MET B 1 189 ? 14.555 -10.516 -4.234 1 98.5 189 MET B O 1
ATOM 3997 N N . THR B 1 190 ? 15.578 -8.961 -3.059 1 97.56 190 THR B N 1
ATOM 3998 C CA . THR B 1 190 ? 16.938 -9.461 -3.273 1 97.56 190 THR B CA 1
ATOM 3999 C C . THR B 1 190 ? 17.109 -10.836 -2.641 1 97.56 190 THR B C 1
ATOM 4001 O O . THR B 1 190 ? 17.844 -11.68 -3.152 1 97.56 190 THR B O 1
ATOM 4004 N N . GLU B 1 191 ? 16.453 -11.047 -1.579 1 98.19 191 GLU B N 1
ATOM 4005 C CA . GLU B 1 191 ? 16.516 -12.32 -0.865 1 98.19 191 GLU B CA 1
ATOM 4006 C C . GLU B 1 191 ? 15.219 -12.617 -0.136 1 98.19 191 GLU B C 1
ATOM 4008 O O . GLU B 1 191 ? 14.312 -11.781 -0.106 1 98.19 191 GLU B O 1
ATOM 4013 N N . GLN B 1 192 ? 15.055 -13.828 0.347 1 98.56 192 GLN B N 1
ATOM 4014 C CA . GLN B 1 192 ? 13.836 -14.266 1.021 1 98.56 192 GLN B CA 1
ATOM 4015 C C . GLN B 1 192 ? 1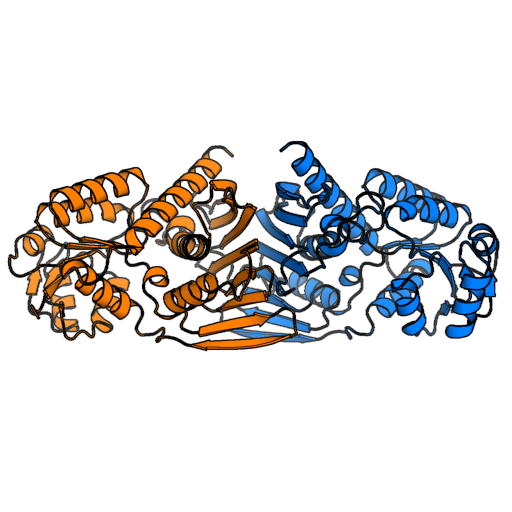3.531 -13.391 2.232 1 98.56 192 GLN B C 1
ATOM 4017 O O . GLN B 1 192 ? 14.391 -13.18 3.09 1 98.56 192 GLN B O 1
ATOM 4022 N N . PRO B 1 193 ? 12.406 -12.82 2.285 1 98.81 193 PRO B N 1
ATOM 4023 C CA . PRO B 1 193 ? 12.016 -12.039 3.465 1 98.81 193 PRO B CA 1
ATOM 4024 C C . PRO B 1 193 ? 11.391 -12.906 4.559 1 98.81 193 PRO B C 1
ATOM 4026 O O . PRO B 1 193 ? 11.039 -14.062 4.309 1 98.81 193 PRO B O 1
ATOM 4029 N N . ALA B 1 194 ? 11.336 -12.406 5.738 1 98.62 194 ALA B N 1
ATOM 4030 C CA . ALA B 1 194 ? 10.516 -12.93 6.824 1 98.62 194 ALA B CA 1
ATOM 4031 C C . ALA B 1 194 ? 9.211 -12.148 6.957 1 98.62 194 ALA B C 1
ATOM 4033 O O . ALA B 1 194 ? 9.141 -10.984 6.562 1 98.62 194 ALA B O 1
ATOM 4034 N N . VAL B 1 195 ? 8.203 -12.812 7.438 1 98.69 195 VAL B N 1
ATOM 4035 C CA . VAL B 1 195 ? 6.984 -12.125 7.836 1 98.69 195 VAL B CA 1
ATOM 4036 C C . VAL B 1 195 ? 7.191 -11.453 9.195 1 98.69 195 VAL B C 1
ATOM 4038 O O . VAL B 1 195 ? 7.254 -12.133 10.227 1 98.69 195 VAL B O 1
ATOM 4041 N N . ILE B 1 196 ? 7.262 -10.133 9.164 1 97.69 196 ILE B N 1
ATOM 4042 C CA . ILE B 1 196 ? 7.508 -9.375 10.383 1 97.69 196 ILE B CA 1
ATOM 4043 C C . ILE B 1 196 ? 6.215 -9.25 11.188 1 97.69 196 ILE B C 1
ATOM 4045 O O . ILE B 1 196 ? 6.238 -9.305 12.422 1 97.69 196 ILE B O 1
ATOM 4049 N N . ALA B 1 197 ? 5.191 -9.039 10.523 1 97.94 197 ALA B N 1
ATOM 4050 C CA . ALA B 1 197 ? 3.863 -8.922 11.117 1 97.94 197 ALA B CA 1
ATOM 4051 C C . ALA B 1 197 ? 2.771 -9.211 10.094 1 97.94 197 ALA B C 1
ATOM 4053 O O . ALA B 1 197 ? 2.945 -8.93 8.898 1 97.94 197 ALA B O 1
ATOM 4054 N N . SER B 1 198 ? 1.707 -9.781 10.531 1 98.56 198 SER B N 1
ATOM 4055 C CA . SER B 1 198 ? 0.531 -10.031 9.703 1 98.56 198 SER B CA 1
ATOM 4056 C C . SER B 1 198 ? -0.744 -10.031 10.547 1 98.56 198 SER B C 1
ATOM 4058 O O . SER B 1 198 ? -0.774 -10.586 11.641 1 98.56 198 SER B O 1
ATOM 4060 N N . THR B 1 199 ? -1.712 -9.266 10.109 1 98.19 199 THR B N 1
ATOM 4061 C CA . THR B 1 199 ? -3.023 -9.289 10.75 1 98.19 199 THR B CA 1
ATOM 4062 C C . THR B 1 199 ? -4.102 -9.703 9.75 1 98.19 199 THR B C 1
ATOM 4064 O O . THR B 1 199 ? -3.979 -9.438 8.555 1 98.19 199 THR B O 1
ATOM 4067 N N . MET B 1 200 ? -5.078 -10.414 10.234 1 98.31 200 MET B N 1
ATOM 4068 C CA . MET B 1 200 ? -6.105 -10.992 9.367 1 98.31 200 MET B CA 1
ATOM 4069 C C . MET B 1 200 ? -7.492 -10.812 9.977 1 98.31 200 MET B C 1
ATOM 4071 O O . MET B 1 200 ? -7.676 -11 11.18 1 98.31 200 MET B O 1
ATOM 4075 N N . VAL B 1 201 ? -8.406 -10.367 9.211 1 98 201 VAL B N 1
ATOM 4076 C CA . VAL B 1 201 ? -9.82 -10.32 9.547 1 98 201 VAL B CA 1
ATOM 4077 C C . VAL B 1 201 ? -10.555 -11.484 8.891 1 98 201 VAL B C 1
ATOM 4079 O O . VAL B 1 201 ? -10.586 -11.586 7.66 1 98 201 VAL B O 1
ATOM 4082 N N . PRO B 1 202 ? -11.188 -12.367 9.648 1 97.62 202 PRO B N 1
ATOM 4083 C CA . PRO B 1 202 ? -11.859 -13.531 9.07 1 97.62 202 PRO B CA 1
ATOM 4084 C C . PRO B 1 202 ? -13.242 -13.195 8.508 1 97.62 202 PRO B C 1
ATOM 4086 O O . PRO B 1 202 ? -13.883 -12.242 8.961 1 97.62 202 PRO B O 1
ATOM 4089 N N . PHE B 1 203 ? -13.602 -13.867 7.484 1 97.44 203 PHE B N 1
ATOM 4090 C CA . PHE B 1 203 ? -15.008 -13.945 7.109 1 97.44 203 PHE B CA 1
ATOM 4091 C C . PHE B 1 203 ? -15.805 -14.719 8.156 1 97.44 203 PHE B C 1
ATOM 4093 O O . PHE B 1 203 ? -15.242 -15.211 9.133 1 97.44 203 PHE B O 1
ATOM 4100 N N . SER B 1 204 ? -17.125 -14.742 7.977 1 96.94 204 SER B N 1
ATOM 4101 C CA . SER B 1 204 ? -17.984 -15.391 8.953 1 96.94 204 SER B CA 1
ATOM 4102 C C . SER B 1 204 ? -17.672 -16.875 9.07 1 96.94 204 SER B C 1
ATOM 4104 O O . SER B 1 204 ? -17.891 -17.484 10.117 1 96.94 204 SER B O 1
ATOM 4106 N N . THR B 1 205 ? -17.078 -17.484 8.031 1 97.25 205 THR B N 1
ATOM 4107 C CA . THR B 1 205 ? -16.781 -18.906 8 1 97.25 205 THR B CA 1
ATOM 4108 C C . THR B 1 205 ? -15.453 -19.203 8.68 1 97.25 205 THR B C 1
ATOM 4110 O O . THR B 1 205 ? -15.094 -20.375 8.875 1 97.25 205 THR B O 1
ATOM 4113 N N . GLY B 1 206 ? -14.719 -18.172 8.961 1 96.44 206 GLY B N 1
ATOM 4114 C CA . GLY B 1 206 ? -13.438 -18.344 9.625 1 96.44 206 GLY B CA 1
ATOM 4115 C C . GLY B 1 206 ? -12.258 -18.234 8.68 1 96.44 206 GLY B C 1
ATOM 4116 O O . GLY B 1 206 ? -11.117 -18.047 9.117 1 96.44 206 GLY B O 1
ATOM 4117 N N . VAL B 1 207 ? -12.508 -18.281 7.359 1 96.88 207 VAL B N 1
ATOM 4118 C CA . VAL B 1 207 ? -11.414 -18.141 6.398 1 96.88 207 VAL B CA 1
ATOM 4119 C C . VAL B 1 207 ? -10.992 -16.672 6.312 1 96.88 207 VAL B C 1
ATOM 4121 O O . VAL B 1 207 ? -11.75 -15.781 6.703 1 96.88 207 VAL B O 1
ATOM 4124 N N . ASP B 1 208 ? -9.805 -16.469 5.887 1 98.06 208 ASP B N 1
ATOM 4125 C CA . ASP B 1 208 ? -9.305 -15.094 5.82 1 98.06 208 ASP B CA 1
ATOM 4126 C C . ASP B 1 208 ? -10.047 -14.289 4.754 1 98.06 208 ASP B C 1
ATOM 4128 O O . ASP B 1 208 ? -10.031 -14.656 3.576 1 98.06 208 ASP B O 1
ATOM 4132 N N . GLU B 1 209 ? -10.648 -13.211 5.105 1 97.94 209 GLU B N 1
ATOM 4133 C CA . GLU B 1 209 ? -11.328 -12.289 4.195 1 97.94 209 GLU B CA 1
ATOM 4134 C C . GLU B 1 209 ? -10.414 -11.141 3.791 1 97.94 209 GLU B C 1
ATOM 4136 O O . GLU B 1 209 ? -10.367 -10.766 2.619 1 97.94 209 GLU B O 1
ATOM 4141 N N . GLN B 1 210 ? -9.734 -10.586 4.75 1 98 210 GLN B N 1
ATOM 4142 C CA . GLN B 1 210 ? -8.797 -9.5 4.508 1 98 210 GLN B CA 1
ATOM 4143 C C . GLN B 1 210 ? -7.57 -9.625 5.406 1 98 210 GLN B C 1
ATOM 4145 O O . GLN B 1 210 ? -7.652 -10.164 6.512 1 98 210 GLN B O 1
ATOM 4150 N N . SER B 1 211 ? -6.453 -9.164 4.91 1 98.69 211 SER B N 1
ATOM 4151 C CA . SER B 1 211 ? -5.227 -9.211 5.707 1 98.69 211 SER B CA 1
ATOM 4152 C C . SER B 1 211 ? -4.203 -8.195 5.211 1 98.69 211 SER B C 1
ATOM 4154 O O . SER B 1 211 ? -4.254 -7.77 4.055 1 98.69 211 SER B O 1
ATOM 4156 N N . VAL B 1 212 ? -3.363 -7.746 6.07 1 98.75 212 VAL B N 1
ATOM 4157 C CA . VAL B 1 212 ? -2.184 -6.949 5.754 1 98.75 212 VAL B CA 1
ATOM 4158 C C . VAL B 1 212 ? -0.941 -7.598 6.359 1 98.75 212 VAL B C 1
ATOM 4160 O O . VAL B 1 212 ? -0.966 -8.055 7.504 1 98.75 212 VAL B O 1
ATOM 4163 N N . THR B 1 213 ? 0.059 -7.715 5.574 1 98.88 213 THR B N 1
ATOM 4164 C CA . THR B 1 213 ? 1.3 -8.352 6.004 1 98.88 213 THR B CA 1
ATOM 4165 C C . THR B 1 213 ? 2.5 -7.461 5.684 1 98.88 213 THR B C 1
ATOM 4167 O O . THR B 1 213 ? 2.551 -6.836 4.621 1 98.88 213 THR B O 1
ATOM 4170 N N . ILE B 1 214 ? 3.439 -7.383 6.602 1 98.88 214 ILE B N 1
ATOM 4171 C CA . ILE B 1 214 ? 4.723 -6.715 6.414 1 98.88 214 ILE B CA 1
ATOM 4172 C C . ILE B 1 214 ? 5.82 -7.754 6.215 1 98.88 214 ILE B C 1
ATOM 4174 O O . ILE B 1 214 ? 5.996 -8.648 7.047 1 98.88 214 ILE B O 1
ATOM 4178 N N . LEU B 1 215 ? 6.484 -7.672 5.109 1 98.94 215 LEU B N 1
ATOM 4179 C CA . LEU B 1 215 ? 7.66 -8.492 4.836 1 98.94 215 LEU B CA 1
ATOM 4180 C C . LEU B 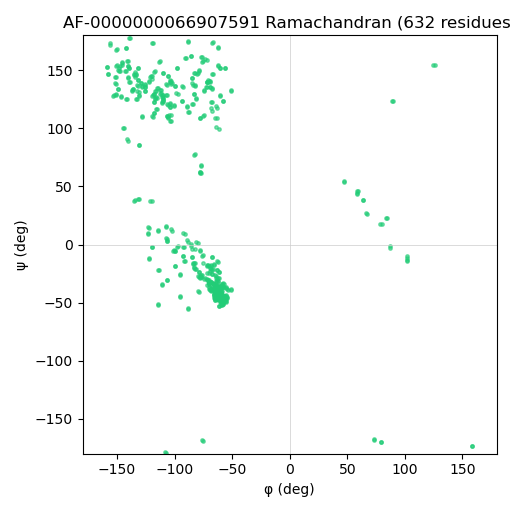1 215 ? 8.938 -7.668 4.949 1 98.94 215 LEU B C 1
ATOM 4182 O O . LEU B 1 215 ? 8.961 -6.496 4.559 1 98.94 215 LEU B O 1
ATOM 4186 N N . GLN B 1 216 ? 10.008 -8.266 5.43 1 98.81 216 GLN B N 1
ATOM 4187 C CA . GLN B 1 216 ? 11.312 -7.617 5.496 1 98.81 216 GLN B CA 1
ATOM 4188 C C . GLN B 1 216 ? 12.438 -8.641 5.352 1 98.81 216 GLN B C 1
ATOM 4190 O O . GLN B 1 216 ? 12.367 -9.734 5.906 1 98.81 216 GLN B O 1
ATOM 4195 N N . ASN B 1 217 ? 13.391 -8.352 4.559 1 98.69 217 ASN B N 1
ATOM 4196 C CA . ASN B 1 217 ? 14.562 -9.211 4.496 1 98.69 217 ASN B CA 1
ATOM 4197 C C . ASN B 1 217 ? 15.781 -8.555 5.145 1 98.69 217 ASN B C 1
ATOM 4199 O O . ASN B 1 217 ? 15.672 -7.469 5.719 1 98.69 217 ASN B O 1
ATOM 4203 N N . ASP B 1 218 ? 16.953 -9.188 5.164 1 97.56 218 ASP B N 1
ATOM 4204 C CA . ASP B 1 218 ? 18.141 -8.75 5.879 1 97.56 218 ASP B CA 1
ATOM 4205 C C . ASP B 1 218 ? 18.812 -7.578 5.164 1 97.56 218 ASP B C 1
ATOM 4207 O O . ASP B 1 218 ? 19.703 -6.93 5.719 1 97.56 218 ASP B O 1
ATOM 4211 N N . LYS B 1 219 ? 18.344 -7.293 3.967 1 97.38 219 LYS B N 1
ATOM 4212 C CA . LYS B 1 219 ? 18.875 -6.145 3.229 1 97.38 219 LYS B CA 1
ATOM 4213 C C . LYS B 1 219 ? 18.031 -4.895 3.494 1 97.38 219 LYS B C 1
ATOM 4215 O O . LYS B 1 219 ? 18.156 -3.893 2.791 1 97.38 219 LYS B O 1
ATOM 4220 N N . ASN B 1 220 ? 17.172 -4.965 4.41 1 97.06 220 ASN B N 1
ATOM 4221 C CA . ASN B 1 220 ? 16.297 -3.871 4.84 1 97.06 220 ASN B CA 1
ATOM 4222 C C . ASN B 1 220 ? 15.312 -3.473 3.748 1 97.06 220 ASN B C 1
ATOM 4224 O O . ASN B 1 220 ? 14.984 -2.295 3.605 1 97.06 220 ASN B O 1
ATOM 4228 N N . GLU B 1 221 ? 14.992 -4.41 2.9 1 98.62 221 GLU B N 1
ATOM 4229 C CA . GLU B 1 221 ? 13.898 -4.238 1.952 1 98.62 221 GLU B CA 1
ATOM 4230 C C . GLU B 1 221 ? 12.555 -4.566 2.598 1 98.62 221 GLU B C 1
ATOM 4232 O O . GLU B 1 221 ? 12.414 -5.59 3.27 1 98.62 221 GLU B O 1
ATOM 4237 N N . LEU B 1 222 ? 11.625 -3.654 2.449 1 98.81 222 LEU B N 1
ATOM 4238 C CA . LEU B 1 222 ? 10.305 -3.852 3.037 1 98.81 222 LEU B CA 1
ATOM 4239 C C . LEU B 1 222 ? 9.258 -4.09 1.956 1 98.81 222 LEU B C 1
ATOM 4241 O O . LEU B 1 222 ? 9.375 -3.57 0.844 1 98.81 222 LEU B O 1
ATOM 4245 N N . ALA B 1 223 ? 8.258 -4.875 2.244 1 98.88 223 ALA B N 1
ATOM 4246 C CA . ALA B 1 223 ? 7.105 -5.043 1.362 1 98.88 223 ALA B CA 1
ATOM 4247 C C . ALA B 1 223 ? 5.809 -5.117 2.162 1 98.88 223 ALA B C 1
ATOM 4249 O O . ALA B 1 223 ? 5.797 -5.602 3.295 1 98.88 223 ALA B O 1
ATOM 4250 N N . THR B 1 224 ? 4.824 -4.57 1.62 1 98.75 224 THR B N 1
ATOM 4251 C CA . THR B 1 224 ? 3.479 -4.73 2.16 1 98.75 224 THR B CA 1
ATOM 4252 C C . THR B 1 224 ? 2.607 -5.547 1.209 1 98.75 224 THR B C 1
ATOM 4254 O O . THR B 1 224 ? 2.6 -5.301 0.002 1 98.75 224 THR B O 1
ATOM 4257 N N . VAL B 1 225 ? 1.916 -6.488 1.742 1 98.81 225 VAL B N 1
ATOM 4258 C CA . VAL B 1 225 ? 0.925 -7.293 1.035 1 98.81 225 VAL B CA 1
ATOM 4259 C C . VAL B 1 225 ? -0.461 -7.043 1.626 1 98.81 225 VAL B C 1
ATOM 4261 O O . VAL B 1 225 ? -0.69 -7.289 2.812 1 98.81 225 VAL B O 1
ATOM 4264 N N . SER B 1 226 ? -1.354 -6.516 0.848 1 98.75 226 SER B N 1
ATOM 4265 C CA . SER B 1 226 ? -2.715 -6.219 1.285 1 98.75 226 SER B CA 1
ATOM 4266 C C . SER B 1 226 ? -3.74 -7.02 0.492 1 98.75 226 SER B C 1
ATOM 4268 O O . SER B 1 226 ? -3.807 -6.914 -0.734 1 98.75 226 SER B O 1
ATOM 4270 N N . LEU B 1 227 ? -4.547 -7.789 1.191 1 98.75 227 LEU B N 1
ATOM 4271 C CA . LEU B 1 227 ? -5.508 -8.68 0.551 1 98.75 227 LEU B CA 1
ATOM 4272 C C . LEU B 1 227 ? -6.918 -8.422 1.064 1 98.75 227 LEU B C 1
ATOM 4274 O O . LEU B 1 227 ? -7.121 -8.234 2.266 1 98.75 227 LEU B O 1
ATOM 4278 N N . THR B 1 228 ? -7.891 -8.422 0.135 1 98.44 228 THR B N 1
ATOM 4279 C CA . THR B 1 228 ? -9.281 -8.344 0.563 1 98.44 228 THR B CA 1
ATOM 4280 C C . THR B 1 228 ? -10.195 -9.031 -0.447 1 98.44 228 THR B C 1
ATOM 4282 O O . THR B 1 228 ? -10.008 -8.891 -1.657 1 98.44 228 THR B O 1
ATOM 4285 N N . PHE B 1 229 ? -11.203 -9.781 0.051 1 97.44 229 PHE B N 1
ATOM 4286 C CA . PHE B 1 229 ? -12.219 -10.422 -0.777 1 97.44 229 PHE B CA 1
ATOM 4287 C C . PHE B 1 229 ? -13.5 -9.609 -0.788 1 97.44 229 PHE B C 1
ATOM 4289 O O . PHE B 1 229 ? -14.445 -9.938 -1.516 1 97.44 229 PHE B O 1
ATOM 4296 N N . GLN B 1 230 ? -13.516 -8.586 0.008 1 96.12 230 GLN B N 1
ATOM 4297 C CA . GLN B 1 230 ? -14.789 -7.871 0.06 1 96.12 230 GLN B CA 1
ATOM 4298 C C . GLN B 1 230 ? -14.602 -6.398 -0.299 1 96.12 230 GLN B C 1
ATOM 4300 O O . GLN B 1 230 ? -15.445 -5.562 0.035 1 96.12 230 GLN B O 1
ATOM 4305 N N . ALA B 1 231 ? -13.5 -6.086 -0.868 1 97.06 231 ALA B N 1
ATOM 4306 C CA . ALA B 1 231 ? -13.266 -4.758 -1.433 1 97.06 231 ALA B CA 1
ATOM 4307 C C . ALA B 1 231 ? -12.383 -4.844 -2.676 1 97.06 231 ALA B C 1
ATOM 4309 O O . ALA B 1 231 ? -11.289 -5.414 -2.631 1 97.06 231 ALA B O 1
ATOM 4310 N N . LYS B 1 232 ? -12.898 -4.254 -3.697 1 96.94 232 LYS B N 1
ATOM 4311 C CA . LYS B 1 232 ? -12.055 -4.125 -4.883 1 96.94 232 LYS B CA 1
ATOM 4312 C C . LYS B 1 232 ? -10.953 -3.094 -4.668 1 96.94 232 LYS B C 1
ATOM 4314 O O . LYS B 1 232 ? -11.18 -2.047 -4.055 1 96.94 232 LYS B O 1
ATOM 4319 N N . MET B 1 233 ? -9.766 -3.395 -5.059 1 96.12 233 MET B N 1
ATOM 4320 C CA . MET B 1 233 ? -8.609 -2.496 -5.086 1 96.12 233 MET B CA 1
ATOM 4321 C C . MET B 1 233 ? -7.895 -2.576 -6.43 1 96.12 233 MET B C 1
ATOM 4323 O O . MET B 1 233 ? -7.973 -3.594 -7.121 1 96.12 233 MET B O 1
ATOM 4327 N N . PRO B 1 234 ? -7.219 -1.425 -6.82 1 94.62 234 PRO B N 1
ATOM 4328 C CA . PRO B 1 234 ? -6.352 -1.59 -7.988 1 94.62 234 PRO B CA 1
ATOM 4329 C C . PRO B 1 234 ? -5.246 -2.619 -7.762 1 94.62 234 PRO B C 1
ATOM 4331 O O . PRO B 1 234 ? -4.586 -2.602 -6.723 1 94.62 234 PRO B O 1
ATOM 4334 N N . LYS B 1 235 ? -5.141 -3.58 -8.688 1 96.69 235 LYS B N 1
ATOM 4335 C CA . LYS B 1 235 ? -4 -4.488 -8.648 1 96.69 235 LYS B CA 1
ATOM 4336 C C . LYS B 1 235 ? -2.748 -3.824 -9.211 1 96.69 235 LYS B C 1
ATOM 4338 O O . LYS B 1 235 ? -2.197 -4.281 -10.219 1 96.69 235 LYS B O 1
ATOM 4343 N N . LYS B 1 236 ? -2.354 -2.812 -8.562 1 97.56 236 LYS B N 1
ATOM 4344 C CA . LYS B 1 236 ? -1.194 -2.025 -8.969 1 97.56 236 LYS B CA 1
ATOM 4345 C C . LYS B 1 236 ? -0.004 -2.279 -8.055 1 97.56 236 LYS B C 1
ATOM 4347 O O . LYS B 1 236 ? -0.02 -1.883 -6.887 1 97.56 236 LYS B O 1
ATOM 4352 N N . GLY B 1 237 ? 1.009 -2.93 -8.555 1 98.56 237 GLY B N 1
ATOM 4353 C CA . GLY B 1 237 ? 2.252 -3.082 -7.812 1 98.56 237 GLY B CA 1
ATOM 4354 C C . GLY B 1 237 ? 3.162 -1.875 -7.918 1 98.56 237 GLY B C 1
ATOM 4355 O O . GLY B 1 237 ? 3.266 -1.261 -8.984 1 98.56 237 GLY B O 1
ATOM 4356 N N . ILE B 1 238 ? 3.723 -1.507 -6.805 1 98.69 238 ILE B N 1
ATOM 4357 C CA . ILE B 1 238 ? 4.738 -0.461 -6.766 1 98.69 238 ILE B CA 1
ATOM 4358 C C . ILE B 1 238 ? 6.059 -1.045 -6.27 1 98.69 238 ILE B C 1
ATOM 4360 O O . ILE B 1 238 ? 6.098 -1.729 -5.246 1 98.69 238 ILE B O 1
ATOM 4364 N N . VAL B 1 239 ? 7.066 -0.875 -6.988 1 98.81 239 VAL B N 1
ATOM 4365 C CA . VAL B 1 239 ? 8.414 -1.271 -6.605 1 98.81 239 VAL B CA 1
ATOM 4366 C C . VAL B 1 239 ? 9.32 -0.043 -6.559 1 98.81 239 VAL B C 1
ATOM 4368 O O . VAL B 1 239 ? 9.68 0.514 -7.598 1 98.81 239 VAL B O 1
ATOM 4371 N N . ALA B 1 240 ? 9.734 0.353 -5.395 1 98.75 240 ALA B N 1
ATOM 4372 C CA . ALA B 1 240 ? 10.438 1.619 -5.203 1 98.75 240 ALA B CA 1
ATOM 4373 C C . ALA B 1 240 ? 11.914 1.387 -4.918 1 98.75 240 ALA B C 1
ATOM 4375 O O . ALA B 1 240 ? 12.273 0.58 -4.059 1 98.75 240 ALA B O 1
ATOM 4376 N N . PHE B 1 241 ? 12.727 2.078 -5.668 1 98.5 241 PHE B N 1
ATOM 4377 C CA . PHE B 1 241 ? 14.18 2.023 -5.578 1 98.5 241 PHE B CA 1
ATOM 4378 C C . PHE B 1 241 ? 14.75 3.395 -5.234 1 98.5 241 PHE B C 1
ATOM 4380 O O . PHE B 1 241 ? 14.023 4.387 -5.207 1 98.5 241 PHE B O 1
ATOM 4387 N N . GLU B 1 242 ? 16.031 3.439 -4.992 1 97.44 242 GLU B N 1
ATOM 4388 C CA . GLU B 1 242 ? 16.719 4.68 -4.656 1 97.44 242 GLU B CA 1
ATOM 4389 C C . GLU B 1 242 ? 16.625 5.691 -5.797 1 97.44 242 GLU B C 1
ATOM 4391 O O . GLU B 1 242 ? 16.516 6.895 -5.559 1 97.44 242 GLU B O 1
ATOM 4396 N N . ASN B 1 243 ? 16.594 5.191 -7.062 1 97.75 243 ASN B N 1
ATOM 4397 C CA . ASN B 1 243 ? 16.703 6.117 -8.188 1 97.75 243 ASN B CA 1
ATOM 4398 C C . ASN B 1 243 ? 15.359 6.293 -8.898 1 97.75 243 ASN B C 1
ATOM 4400 O O . ASN B 1 243 ? 15.273 7.004 -9.898 1 97.75 243 ASN B O 1
ATOM 4404 N N . GLY B 1 244 ? 14.344 5.684 -8.406 1 97.69 244 GLY B N 1
ATOM 4405 C CA . GLY B 1 244 ? 13.023 5.758 -9.008 1 97.69 244 GLY B CA 1
ATOM 4406 C C . GLY B 1 244 ? 12.117 4.605 -8.609 1 97.69 244 GLY B C 1
ATOM 4407 O O . GLY B 1 244 ? 12.438 3.846 -7.695 1 97.69 244 GLY B O 1
ATOM 4408 N N . TYR B 1 245 ? 10.953 4.516 -9.211 1 98.62 245 TYR B N 1
ATOM 4409 C CA . TYR B 1 245 ? 10.047 3.42 -8.898 1 98.62 245 TYR B CA 1
ATOM 4410 C C . TYR B 1 245 ? 9.344 2.916 -10.156 1 98.62 245 TYR B C 1
ATOM 4412 O O . TYR B 1 245 ? 9.281 3.623 -11.164 1 98.62 245 TYR B O 1
ATOM 4420 N N . LEU B 1 246 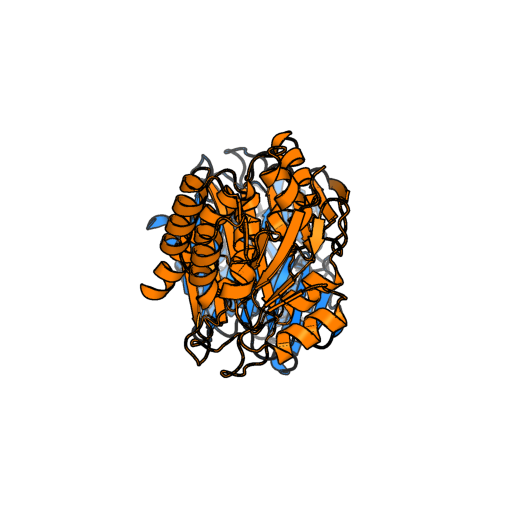? 8.875 1.672 -10.07 1 98.25 246 LEU B N 1
ATOM 4421 C CA . LEU B 1 246 ? 8.039 1.023 -11.078 1 98.25 246 LEU B CA 1
ATOM 4422 C C . LEU B 1 246 ? 6.586 0.969 -10.617 1 98.25 246 LEU B C 1
ATOM 4424 O O . LEU B 1 246 ? 6.309 0.723 -9.445 1 98.25 246 LEU B O 1
ATOM 4428 N N . THR B 1 247 ? 5.738 1.206 -11.57 1 98.56 247 THR B N 1
ATOM 4429 C CA . THR B 1 247 ? 4.34 0.849 -11.375 1 98.56 247 THR B CA 1
ATOM 4430 C C . THR B 1 247 ? 3.91 -0.217 -12.383 1 98.56 247 THR B C 1
ATOM 4432 O O . THR B 1 247 ? 4.234 -0.125 -13.57 1 98.56 247 THR B O 1
ATOM 4435 N N . ILE B 1 248 ? 3.273 -1.222 -11.891 1 98.75 248 ILE B N 1
ATOM 4436 C CA . ILE B 1 248 ? 2.822 -2.336 -12.719 1 98.75 248 ILE B CA 1
ATOM 4437 C C . ILE B 1 248 ? 1.339 -2.598 -12.469 1 98.75 248 ILE B C 1
ATOM 4439 O O . ILE B 1 248 ? 0.964 -3.117 -11.414 1 98.75 248 ILE B O 1
ATOM 4443 N N . ASP B 1 249 ? 0.501 -2.295 -13.438 1 97.94 249 ASP B N 1
ATOM 4444 C CA . ASP B 1 249 ? -0.936 -2.529 -13.336 1 97.94 249 ASP B CA 1
ATOM 4445 C C . ASP B 1 249 ? -1.28 -3.98 -13.664 1 97.94 249 ASP B C 1
ATOM 4447 O O . ASP B 1 249 ? -0.648 -4.59 -14.531 1 97.94 249 ASP B O 1
ATOM 4451 N N . GLU B 1 250 ? -2.322 -4.492 -13 1 98 250 GLU B N 1
ATOM 4452 C CA . GLU B 1 250 ? -2.74 -5.871 -13.242 1 98 250 GLU B CA 1
ATOM 4453 C C . GLU B 1 250 ? -1.547 -6.82 -13.227 1 98 250 GLU B C 1
ATOM 4455 O O . GLU B 1 250 ? -1.353 -7.59 -14.172 1 98 250 GLU B O 1
ATOM 4460 N N . TYR B 1 251 ? -0.806 -6.734 -12.133 1 98.56 251 TYR B N 1
ATOM 4461 C CA . TYR B 1 251 ? 0.546 -7.281 -12.102 1 98.56 251 TYR B CA 1
ATOM 4462 C C . TYR B 1 251 ? 0.526 -8.797 -12.242 1 98.56 251 TYR B C 1
ATOM 4464 O O . TYR B 1 251 ? 1.532 -9.406 -12.609 1 98.56 251 TYR B O 1
ATOM 4472 N N . PRO B 1 252 ? -0.568 -9.531 -12.039 1 98.38 252 PRO B N 1
ATOM 4473 C CA . PRO B 1 252 ? -0.497 -10.984 -12.203 1 98.38 252 PRO B CA 1
ATOM 4474 C C . PRO B 1 252 ? -0.173 -11.398 -13.633 1 98.38 252 PRO B C 1
ATOM 4476 O O . PRO B 1 252 ? 0.475 -12.43 -13.852 1 98.38 252 PRO B O 1
ATOM 4479 N N . ARG B 1 253 ? -0.597 -10.648 -14.602 1 98.5 253 ARG B N 1
ATOM 4480 C CA . ARG B 1 253 ? -0.357 -10.961 -16 1 98.5 253 ARG B CA 1
ATOM 4481 C C . ARG B 1 253 ? 0.097 -9.727 -16.766 1 98.5 253 ARG B C 1
ATOM 4483 O O . ARG B 1 253 ? -0.307 -9.516 -17.922 1 98.5 253 ARG B O 1
ATOM 4490 N N . ALA B 1 254 ? 0.883 -8.938 -16.141 1 98.75 254 ALA B N 1
ATOM 4491 C CA . ALA B 1 254 ? 1.249 -7.637 -16.703 1 98.75 254 ALA B CA 1
ATOM 4492 C C . ALA B 1 254 ? 2.176 -7.797 -17.906 1 98.75 254 ALA B C 1
ATOM 4494 O O . ALA B 1 254 ? 3.064 -8.656 -17.906 1 98.75 254 ALA B O 1
ATOM 4495 N N . ASP B 1 255 ? 1.913 -6.906 -18.922 1 98.81 255 ASP B N 1
ATOM 4496 C CA . ASP B 1 255 ? 2.803 -6.871 -20.078 1 98.81 255 ASP B CA 1
ATOM 4497 C C . ASP B 1 255 ? 3.389 -5.477 -20.281 1 98.81 255 ASP B C 1
ATOM 4499 O O . ASP B 1 255 ? 4.008 -5.199 -21.312 1 98.81 255 ASP B O 1
ATOM 4503 N N . GLN B 1 256 ? 3.166 -4.641 -19.328 1 98.69 256 GLN B N 1
ATOM 4504 C CA . GLN B 1 256 ? 3.752 -3.307 -19.359 1 98.69 256 GLN B CA 1
ATOM 4505 C C . GLN B 1 256 ? 4.055 -2.805 -17.953 1 98.69 256 GLN B C 1
ATOM 4507 O O . GLN B 1 256 ? 3.396 -3.203 -17 1 98.69 256 GLN B O 1
ATOM 4512 N N . ALA B 1 257 ? 5.039 -2.01 -17.781 1 98.75 257 ALA B N 1
ATOM 4513 C CA . ALA B 1 257 ? 5.418 -1.315 -16.562 1 98.75 257 ALA B CA 1
ATOM 4514 C C . ALA B 1 257 ? 5.855 0.117 -16.859 1 98.75 257 ALA B C 1
ATOM 4516 O O . ALA B 1 257 ? 6.477 0.384 -17.891 1 98.75 257 ALA B O 1
ATOM 4517 N N . GLU B 1 258 ? 5.477 1.025 -16.031 1 98.62 258 GLU B N 1
ATOM 4518 C CA . GLU B 1 258 ? 5.973 2.396 -16.109 1 98.62 258 GLU B CA 1
ATOM 4519 C C . GLU B 1 258 ? 7.09 2.637 -15.102 1 98.62 258 GLU B C 1
ATOM 4521 O O . GLU B 1 258 ? 6.996 2.205 -13.945 1 98.62 258 GLU B O 1
ATOM 4526 N N . ILE B 1 259 ? 8.086 3.289 -15.539 1 98.25 259 ILE B N 1
ATOM 4527 C CA . ILE B 1 259 ? 9.227 3.633 -14.695 1 98.25 259 ILE B CA 1
ATOM 4528 C C . ILE B 1 259 ? 9.273 5.145 -14.484 1 98.25 259 ILE B C 1
ATOM 4530 O O . ILE B 1 259 ? 9.18 5.918 -15.438 1 98.25 259 ILE B O 1
ATOM 4534 N N . PHE B 1 260 ? 9.383 5.543 -13.281 1 98.12 260 PHE B N 1
ATOM 4535 C CA . PHE B 1 260 ? 9.516 6.945 -12.898 1 98.12 260 PHE B CA 1
ATOM 4536 C C . PHE B 1 260 ? 10.852 7.191 -12.203 1 98.12 260 PHE B C 1
ATOM 4538 O O . PHE B 1 260 ? 11.062 6.734 -11.078 1 98.12 260 PHE B O 1
ATOM 4545 N N . PHE B 1 261 ? 11.711 7.945 -12.82 1 97.31 261 PHE B N 1
ATOM 4546 C CA . PHE B 1 261 ? 13.008 8.242 -12.219 1 97.31 261 PHE B CA 1
ATOM 4547 C C . PHE B 1 261 ? 12.938 9.508 -11.383 1 97.31 261 PHE B C 1
ATOM 4549 O O . PHE B 1 261 ? 12.07 10.352 -11.594 1 97.31 261 PHE B O 1
ATOM 4556 N N . ASN B 1 262 ? 13.906 9.656 -10.484 1 95.75 262 ASN B N 1
ATOM 4557 C CA . ASN B 1 262 ? 13.938 10.797 -9.578 1 95.75 262 ASN B CA 1
ATOM 4558 C C . ASN B 1 262 ? 14.133 12.109 -10.336 1 95.75 262 ASN B C 1
ATOM 4560 O O . ASN B 1 262 ? 13.688 13.164 -9.883 1 95.75 262 ASN B O 1
ATOM 4564 N N . ASP B 1 263 ? 14.719 12.047 -11.445 1 94.44 263 ASP B N 1
ATOM 4565 C CA . ASP B 1 263 ? 15.023 13.266 -12.188 1 94.44 263 ASP B CA 1
ATOM 4566 C C . ASP B 1 263 ? 13.836 13.703 -13.047 1 94.44 263 ASP B C 1
ATOM 4568 O O . ASP B 1 263 ? 13.945 14.656 -13.82 1 94.44 263 ASP B O 1
ATOM 4572 N N . GLY B 1 264 ? 12.781 12.906 -12.984 1 94.19 264 GLY B N 1
ATOM 4573 C CA . GLY B 1 264 ? 11.57 13.281 -13.703 1 94.19 264 GLY B CA 1
ATOM 4574 C C . GLY B 1 264 ? 11.383 12.516 -15 1 94.19 264 GLY B C 1
ATOM 4575 O O . GLY B 1 264 ? 10.305 12.539 -15.586 1 94.19 264 GLY B O 1
ATOM 4576 N N . THR B 1 265 ? 12.422 11.797 -15.367 1 96.75 265 THR B N 1
ATOM 4577 C CA . THR B 1 265 ? 12.312 10.984 -16.578 1 96.75 265 THR B CA 1
ATOM 4578 C C . THR B 1 265 ? 11.336 9.828 -16.359 1 96.75 265 THR B C 1
ATOM 4580 O O . THR B 1 265 ? 11.289 9.25 -15.273 1 96.75 265 THR B O 1
ATOM 4583 N N . ARG B 1 266 ? 10.555 9.586 -17.391 1 97.56 266 ARG B N 1
ATOM 4584 C CA . ARG B 1 266 ? 9.617 8.469 -17.391 1 97.56 266 ARG B CA 1
ATOM 4585 C C . ARG B 1 266 ? 9.898 7.535 -18.562 1 97.56 266 ARG B C 1
ATOM 4587 O O . ARG B 1 266 ? 10.234 7.988 -19.672 1 97.56 266 ARG B O 1
ATOM 4594 N N . GLU B 1 267 ? 9.789 6.238 -18.328 1 97.88 267 GLU B N 1
ATOM 4595 C CA . GLU B 1 267 ? 9.945 5.227 -19.375 1 97.88 267 GLU B CA 1
ATOM 4596 C C . GLU B 1 267 ? 8.828 4.191 -19.297 1 97.88 267 GLU B C 1
ATOM 4598 O O . GLU B 1 267 ? 8.266 3.949 -18.234 1 97.88 267 GLU B O 1
ATOM 4603 N N . LEU B 1 268 ? 8.461 3.721 -20.438 1 98.38 268 LEU B N 1
ATOM 4604 C CA . LEU B 1 268 ? 7.52 2.613 -20.547 1 98.38 268 LEU B CA 1
ATOM 4605 C C . LEU B 1 268 ? 8.219 1.355 -21.062 1 98.38 268 LEU B C 1
ATOM 4607 O O . LEU B 1 268 ? 8.922 1.396 -22.062 1 98.38 268 LEU B O 1
ATOM 4611 N N . ILE B 1 269 ? 8.055 0.268 -20.312 1 98.19 269 ILE B N 1
ATOM 4612 C CA . ILE B 1 269 ? 8.57 -1.021 -20.766 1 98.19 269 ILE B CA 1
ATOM 4613 C C . ILE B 1 269 ? 7.41 -1.943 -21.125 1 98.19 269 ILE B C 1
ATOM 4615 O O . ILE B 1 269 ? 6.5 -2.15 -20.328 1 98.19 269 ILE B O 1
ATOM 4619 N N . GLU B 1 270 ? 7.453 -2.387 -22.312 1 98.5 270 GLU B N 1
ATOM 4620 C CA . GLU B 1 270 ? 6.457 -3.342 -22.797 1 98.5 270 GLU B CA 1
ATOM 4621 C C . GLU B 1 270 ? 7.113 -4.648 -23.234 1 98.5 270 GLU B C 1
ATOM 4623 O O . GLU B 1 270 ? 8.125 -4.637 -23.938 1 98.5 270 GLU B O 1
ATOM 4628 N N . SER B 1 271 ? 6.633 -5.719 -22.734 1 98.44 271 SER B N 1
ATOM 4629 C CA . SER B 1 271 ? 7.152 -7.039 -23.078 1 98.44 271 SER B CA 1
ATOM 4630 C C . SER B 1 271 ? 6.086 -8.117 -22.922 1 98.44 271 SER B C 1
ATOM 4632 O O . SER B 1 271 ? 5.469 -8.227 -21.859 1 98.44 271 SER B O 1
ATOM 4634 N N . GLY B 1 272 ? 5.918 -8.906 -23.984 1 98.31 272 GLY B N 1
ATOM 4635 C CA . GLY B 1 272 ? 4.93 -9.977 -23.953 1 98.31 272 GLY B CA 1
ATOM 4636 C C . GLY B 1 272 ? 3.514 -9.484 -24.188 1 98.31 272 GLY B C 1
ATOM 4637 O O . GLY B 1 272 ? 3.311 -8.375 -24.688 1 98.31 272 GLY B O 1
ATOM 4638 N N . PHE B 1 273 ? 2.596 -10.344 -23.969 1 98.31 273 PHE B N 1
ATOM 4639 C CA . PHE B 1 273 ? 1.166 -10.102 -24.125 1 98.31 273 PHE B CA 1
ATOM 4640 C C . PHE B 1 273 ? 0.375 -10.797 -23.031 1 98.31 273 PHE B C 1
ATOM 4642 O O . PHE B 1 273 ? 0.517 -12.008 -22.828 1 98.31 273 PHE B O 1
ATOM 4649 N N . SER B 1 274 ? -0.438 -10.047 -22.312 1 98.25 274 SER B N 1
ATOM 4650 C CA . SER B 1 274 ? -1.187 -10.539 -21.156 1 98.25 274 SER B CA 1
ATOM 4651 C C . SER B 1 274 ? -2.018 -11.766 -21.531 1 98.25 274 SER B C 1
ATOM 4653 O O . SER B 1 274 ? -2.139 -12.695 -20.734 1 98.25 274 SER B O 1
ATOM 4655 N N . GLY B 1 275 ? -2.6 -11.758 -22.734 1 97.44 275 GLY B N 1
ATOM 4656 C CA . GLY B 1 275 ? -3.471 -12.836 -23.172 1 97.44 275 GLY B CA 1
ATOM 4657 C C . GLY B 1 275 ? -2.736 -14.148 -23.391 1 97.44 275 GLY B C 1
ATOM 4658 O O . GLY B 1 275 ? -3.361 -15.203 -23.516 1 97.44 275 GLY B O 1
ATOM 4659 N N . ASN B 1 276 ? -1.398 -14.133 -23.391 1 97.94 276 ASN B N 1
ATOM 4660 C CA . ASN B 1 276 ? -0.581 -15.32 -23.641 1 97.94 276 ASN B CA 1
ATOM 4661 C C . ASN B 1 276 ? 0.007 -15.875 -22.344 1 97.94 276 ASN B C 1
ATOM 4663 O O . ASN B 1 276 ? 0.926 -16.703 -22.375 1 97.94 276 ASN B O 1
ATOM 4667 N N . ALA B 1 277 ? -0.453 -15.453 -21.234 1 98.25 277 ALA B N 1
ATOM 4668 C CA . ALA B 1 277 ? 0.143 -15.773 -19.938 1 98.25 277 ALA B CA 1
ATOM 4669 C C . ALA B 1 277 ? 0.271 -17.281 -19.734 1 98.25 277 ALA B C 1
ATOM 4671 O O . ALA B 1 277 ? 1.341 -17.781 -19.375 1 98.25 277 ALA B O 1
ATOM 4672 N N . MET B 1 278 ? -0.773 -18 -20.062 1 98 278 MET B N 1
ATOM 4673 C CA . MET B 1 278 ? -0.751 -19.453 -19.859 1 98 278 MET B CA 1
ATOM 4674 C C . MET B 1 278 ? 0.203 -20.125 -20.844 1 98 278 MET B C 1
ATOM 4676 O O . MET B 1 278 ? 0.867 -21.109 -20.5 1 98 278 MET B O 1
ATOM 4680 N N . ASN B 1 279 ? 0.305 -19.578 -22.047 1 98.12 279 ASN B N 1
ATOM 4681 C CA . ASN B 1 279 ? 1.221 -20.141 -23.031 1 98.12 279 ASN B CA 1
ATOM 4682 C C . ASN B 1 279 ? 2.678 -19.938 -22.625 1 98.12 279 ASN B C 1
ATOM 4684 O O . ASN B 1 279 ? 3.527 -20.781 -22.922 1 98.12 279 ASN B O 1
ATOM 4688 N N . TYR B 1 280 ? 2.984 -18.828 -21.938 1 98.06 280 TYR B N 1
ATOM 4689 C CA . TYR B 1 280 ? 4.34 -18.641 -21.438 1 98.06 280 TYR B CA 1
ATOM 4690 C C . TYR B 1 280 ? 4.699 -19.719 -20.422 1 98.06 280 TYR B C 1
ATOM 4692 O O . TYR B 1 280 ? 5.84 -20.203 -20.391 1 98.06 280 TYR B O 1
ATOM 4700 N N . GLU B 1 281 ? 3.711 -20.141 -19.609 1 97.94 281 GLU B N 1
ATOM 4701 C CA . GLU B 1 281 ? 3.934 -21.219 -18.641 1 97.94 281 GLU B CA 1
ATOM 4702 C C . GLU B 1 281 ? 4.23 -22.531 -19.359 1 97.94 281 GLU B C 1
ATOM 4704 O O . GLU B 1 281 ? 5.148 -23.25 -18.969 1 97.94 281 GLU B O 1
ATOM 4709 N N . ILE B 1 282 ? 3.475 -22.812 -20.391 1 97.44 282 ILE B N 1
ATOM 4710 C CA . ILE B 1 282 ? 3.639 -24.047 -21.172 1 97.44 282 ILE B CA 1
ATOM 4711 C C . ILE B 1 282 ? 5.016 -24.047 -21.828 1 97.44 282 ILE B C 1
ATOM 4713 O O . ILE B 1 282 ? 5.742 -25.047 -21.75 1 97.44 282 ILE B O 1
ATOM 4717 N N . GLU B 1 283 ? 5.344 -22.953 -22.422 1 96.81 283 GLU B N 1
ATOM 4718 C CA . GLU B 1 283 ? 6.633 -22.828 -23.109 1 96.81 283 GLU B CA 1
ATOM 4719 C C . GLU B 1 283 ? 7.789 -23.031 -22.141 1 96.81 283 GLU B C 1
ATOM 4721 O O . GLU B 1 283 ? 8.742 -23.75 -22.438 1 96.81 283 GLU B O 1
ATOM 4726 N N . HIS B 1 284 ? 7.711 -22.406 -21.016 1 97.19 284 HIS B N 1
ATOM 4727 C CA . HIS B 1 284 ? 8.773 -22.547 -20.031 1 97.19 284 HIS B CA 1
ATOM 4728 C C . HIS B 1 284 ? 8.867 -23.969 -19.516 1 97.19 284 HIS B C 1
ATOM 4730 O O . HIS B 1 284 ? 9.961 -24.484 -19.266 1 97.19 284 HIS B O 1
ATOM 4736 N N . MET B 1 285 ? 7.699 -24.594 -19.312 1 97 285 MET B N 1
ATOM 4737 C CA . MET B 1 285 ? 7.672 -26 -18.906 1 97 285 MET B CA 1
ATOM 4738 C C . MET B 1 285 ? 8.445 -26.875 -19.891 1 97 285 MET B C 1
ATOM 4740 O O . MET B 1 285 ? 9.266 -27.688 -19.484 1 97 285 MET B O 1
ATOM 4744 N N . VAL B 1 286 ? 8.195 -26.672 -21.156 1 96.5 286 VAL B N 1
ATOM 4745 C CA . VAL B 1 286 ? 8.836 -27.453 -22.203 1 96.5 286 VAL B CA 1
ATOM 4746 C C . VAL B 1 286 ? 10.336 -27.188 -22.219 1 96.5 286 VAL B C 1
ATOM 4748 O O . VAL B 1 286 ? 11.148 -28.109 -22.297 1 96.5 286 VAL B O 1
ATOM 4751 N N . GLN B 1 287 ? 10.703 -25.938 -22.094 1 96.75 287 GLN B N 1
ATOM 4752 C CA . GLN B 1 287 ? 12.109 -25.547 -22.094 1 96.75 287 GLN B CA 1
ATOM 4753 C C . GLN B 1 287 ? 12.844 -26.156 -20.906 1 96.75 287 GLN B C 1
ATOM 4755 O O . GLN B 1 287 ? 14.008 -26.562 -21.016 1 96.75 287 GLN B O 1
ATOM 4760 N N . MET B 1 288 ? 12.195 -26.188 -19.766 1 97.25 288 MET B N 1
ATOM 4761 C CA . MET B 1 288 ? 12.797 -26.797 -18.578 1 97.25 288 MET B CA 1
ATOM 4762 C C . MET B 1 288 ? 12.984 -28.297 -18.781 1 97.25 288 MET B C 1
ATOM 4764 O O . MET B 1 288 ? 14.031 -28.859 -18.438 1 97.25 288 MET B O 1
ATOM 4768 N N . ILE B 1 289 ? 11.977 -28.953 -19.359 1 97 289 ILE B N 1
ATOM 4769 C CA . ILE B 1 289 ? 12.016 -30.391 -19.594 1 97 289 ILE B CA 1
ATOM 4770 C C . ILE B 1 289 ? 13.133 -30.719 -20.578 1 97 289 ILE B C 1
ATOM 4772 O O . ILE B 1 289 ? 13.836 -31.719 -20.406 1 97 289 ILE B O 1
ATOM 4776 N N . GLN B 1 290 ? 13.32 -29.859 -21.531 1 95.5 290 GLN B N 1
ATOM 4777 C CA . GLN B 1 290 ? 14.328 -30.062 -22.562 1 95.5 290 GLN B CA 1
ATOM 4778 C C . GLN B 1 290 ? 15.711 -29.625 -22.094 1 95.5 290 GLN B C 1
ATOM 4780 O O . GLN B 1 290 ? 16.703 -29.766 -22.812 1 95.5 290 GLN B O 1
ATOM 4785 N N . GLY B 1 291 ? 15.805 -29.094 -20.938 1 94.81 291 GLY B N 1
ATOM 4786 C CA . GLY B 1 291 ? 17.078 -28.688 -20.375 1 94.81 291 GLY B CA 1
ATOM 4787 C C . GLY B 1 291 ? 17.594 -27.359 -20.922 1 94.81 291 GLY B C 1
ATOM 4788 O O . GLY B 1 291 ? 18.766 -27.031 -20.766 1 94.81 291 GLY B O 1
ATOM 4789 N N . GLU B 1 292 ? 16.688 -26.594 -21.531 1 95.31 292 GLU B N 1
ATOM 4790 C CA . GLU B 1 292 ? 17.094 -25.328 -22.156 1 95.31 292 GLU B CA 1
ATOM 4791 C C . GLU B 1 292 ? 17.156 -24.203 -21.141 1 95.31 292 GLU B C 1
ATOM 4793 O O . GLU B 1 292 ? 17.797 -23.172 -21.375 1 95.31 292 GLU B O 1
ATOM 4798 N N . MET B 1 293 ? 16.531 -24.344 -20.047 1 93.88 293 MET B N 1
ATOM 4799 C CA . MET B 1 293 ? 16.578 -23.359 -18.969 1 93.88 293 MET B CA 1
ATOM 4800 C C . MET B 1 293 ? 16.422 -24.031 -17.609 1 93.88 293 MET B C 1
ATOM 4802 O O . MET B 1 293 ? 15.789 -25.078 -17.5 1 93.88 293 MET B O 1
ATOM 4806 N N . PRO B 1 294 ? 17.016 -23.453 -16.625 1 94.62 294 PRO B N 1
ATOM 4807 C CA . PRO B 1 294 ? 16.797 -23.969 -15.266 1 94.62 294 PRO B CA 1
ATOM 4808 C C . PRO B 1 294 ? 15.398 -23.656 -14.727 1 94.62 294 PRO B C 1
ATOM 4810 O O . PRO B 1 294 ? 14.734 -22.75 -15.227 1 94.62 294 PRO B O 1
ATOM 4813 N N . ASN B 1 295 ? 14.969 -24.422 -13.75 1 95.19 295 ASN B N 1
ATOM 4814 C CA . ASN B 1 295 ? 13.68 -24.172 -13.094 1 95.19 295 ASN B CA 1
ATOM 4815 C C . ASN B 1 295 ? 13.797 -23.094 -12.016 1 95.19 295 ASN B C 1
ATOM 4817 O O . ASN B 1 295 ? 13.641 -23.391 -10.828 1 95.19 295 ASN B O 1
ATOM 4821 N N . LYS B 1 296 ? 13.852 -21.859 -12.352 1 93.56 296 LYS B N 1
ATOM 4822 C CA . LYS B 1 296 ? 13.977 -20.734 -11.422 1 93.56 296 LYS B CA 1
ATOM 4823 C C . LYS B 1 296 ? 12.648 -20.438 -10.742 1 93.56 296 LYS B C 1
ATOM 4825 O O . LYS B 1 296 ? 12.617 -19.969 -9.602 1 93.56 296 LYS B O 1
ATOM 4830 N N . SER B 1 297 ? 11.664 -20.797 -11.438 1 95.19 297 SER B N 1
ATOM 4831 C CA . SER B 1 297 ? 10.336 -20.516 -10.906 1 95.19 297 SER B CA 1
ATOM 4832 C C . SER B 1 297 ? 10.062 -21.312 -9.641 1 95.19 297 SER B C 1
ATOM 4834 O O . SER B 1 297 ? 9.414 -20.812 -8.719 1 95.19 297 SER B O 1
ATOM 4836 N N . LEU B 1 298 ? 10.508 -22.562 -9.617 1 97.38 298 LEU B N 1
ATOM 4837 C CA . LEU B 1 298 ? 10.266 -23.422 -8.453 1 97.38 298 LEU B CA 1
ATOM 4838 C C . LEU B 1 298 ? 10.969 -22.875 -7.219 1 97.38 298 LEU B C 1
ATOM 4840 O O . LEU B 1 298 ? 10.445 -22.984 -6.105 1 97.38 298 LEU B O 1
ATOM 4844 N N . PHE B 1 299 ? 12.148 -22.297 -7.434 1 96.62 299 PHE B N 1
ATOM 4845 C CA . PHE B 1 299 ? 12.875 -21.625 -6.355 1 96.62 299 PHE B CA 1
ATOM 4846 C C . PHE B 1 299 ? 12.008 -20.562 -5.703 1 96.62 299 PHE B C 1
ATOM 4848 O O . PHE B 1 299 ? 11.859 -20.531 -4.477 1 96.62 299 PHE B O 1
ATOM 4855 N N . PHE B 1 300 ? 11.391 -19.703 -6.477 1 98 300 PHE B N 1
ATOM 4856 C CA . PHE B 1 300 ? 10.539 -18.625 -5.969 1 98 300 PHE B CA 1
ATOM 4857 C C . PHE B 1 300 ? 9.258 -19.203 -5.379 1 98 300 PHE B C 1
ATOM 4859 O O . PHE B 1 300 ? 8.758 -18.703 -4.363 1 98 300 PHE B O 1
ATOM 4866 N N . THR B 1 301 ? 8.758 -20.219 -6.047 1 98.62 301 THR B N 1
ATOM 4867 C CA . THR B 1 301 ? 7.555 -20.875 -5.543 1 98.62 301 THR B CA 1
ATOM 4868 C C . THR B 1 301 ? 7.762 -21.375 -4.113 1 98.62 301 THR B C 1
ATOM 4870 O O . THR B 1 301 ? 6.906 -21.156 -3.25 1 98.62 301 THR B O 1
ATOM 4873 N N . LYS B 1 302 ? 8.859 -22 -3.896 1 98.62 302 LYS B N 1
ATOM 4874 C CA . LYS B 1 302 ? 9.164 -22.5 -2.559 1 98.62 302 LYS B CA 1
ATOM 4875 C C . LYS B 1 302 ? 9.219 -21.359 -1.545 1 98.62 302 LYS B C 1
ATOM 4877 O O . LYS B 1 302 ? 8.648 -21.453 -0.456 1 98.62 302 LYS B O 1
ATOM 4882 N N . ASP B 1 303 ? 9.898 -20.266 -1.881 1 98.75 303 ASP B N 1
ATOM 4883 C CA . ASP B 1 303 ? 9.969 -19.078 -1.025 1 98.75 303 ASP B CA 1
ATOM 4884 C C . ASP B 1 303 ? 8.57 -18.547 -0.713 1 98.75 303 ASP B C 1
ATOM 4886 O O . ASP B 1 303 ? 8.273 -18.219 0.437 1 98.75 303 ASP B O 1
ATOM 4890 N N . VAL B 1 304 ? 7.766 -18.484 -1.702 1 98.88 304 VAL B N 1
ATOM 4891 C CA . VAL B 1 304 ? 6.426 -17.906 -1.582 1 98.88 304 VAL B CA 1
ATOM 4892 C C . VAL B 1 304 ? 5.582 -18.766 -0.638 1 98.88 304 VAL B C 1
ATOM 4894 O O . VAL B 1 304 ? 4.945 -18.25 0.279 1 98.88 304 VAL B O 1
ATOM 4897 N N . ILE B 1 305 ? 5.598 -20.094 -0.838 1 98.81 305 ILE B N 1
ATOM 4898 C CA . ILE B 1 305 ? 4.809 -20.984 0.006 1 98.81 305 ILE B CA 1
ATOM 4899 C C . ILE B 1 305 ? 5.277 -20.875 1.455 1 98.81 305 ILE B C 1
ATOM 4901 O O . ILE B 1 305 ? 4.465 -20.891 2.381 1 98.81 305 ILE B O 1
ATOM 4905 N N . ASP B 1 306 ? 6.574 -20.734 1.622 1 98.81 306 ASP B N 1
ATOM 4906 C CA . ASP B 1 306 ? 7.113 -20.547 2.965 1 98.81 306 ASP B CA 1
ATOM 4907 C C . ASP B 1 306 ? 6.578 -19.266 3.596 1 98.81 306 ASP B C 1
ATOM 4909 O O . ASP B 1 306 ? 6.211 -19.25 4.773 1 98.81 306 ASP B O 1
ATOM 4913 N N . ILE B 1 307 ? 6.539 -18.156 2.881 1 98.88 307 ILE B N 1
ATOM 4914 C CA . ILE B 1 307 ? 6.012 -16.891 3.359 1 98.88 307 ILE B CA 1
ATOM 4915 C C . ILE B 1 307 ? 4.535 -17.031 3.709 1 98.88 307 ILE B C 1
ATOM 4917 O O . ILE B 1 307 ? 4.082 -16.547 4.75 1 98.88 307 ILE B O 1
ATOM 4921 N N . LEU B 1 308 ? 3.785 -17.719 2.818 1 98.75 308 LEU B N 1
ATOM 4922 C CA . LEU B 1 308 ? 2.371 -17.938 3.094 1 98.75 308 LEU B CA 1
ATOM 4923 C C . LEU B 1 308 ? 2.189 -18.719 4.395 1 98.75 308 LEU B C 1
ATOM 4925 O O . LEU B 1 308 ? 1.299 -18.406 5.188 1 98.75 308 LEU B O 1
ATOM 4929 N N . ASP B 1 309 ? 3.045 -19.75 4.582 1 98.56 309 ASP B N 1
ATOM 4930 C CA . ASP B 1 309 ? 3.01 -20.516 5.832 1 98.56 309 ASP B CA 1
ATOM 4931 C C . ASP B 1 309 ? 3.24 -19.594 7.031 1 98.56 309 ASP B C 1
ATOM 4933 O O . ASP B 1 309 ? 2.533 -19.703 8.039 1 98.56 309 ASP B O 1
ATOM 4937 N N . GLN B 1 310 ? 4.219 -18.766 6.926 1 98.75 310 GLN B N 1
ATOM 4938 C CA . GLN B 1 310 ? 4.535 -17.844 8.008 1 98.75 310 GLN B CA 1
ATOM 4939 C C . GLN B 1 310 ? 3.361 -16.922 8.305 1 98.75 310 GLN B C 1
ATOM 4941 O O . GLN B 1 310 ? 3.072 -16.625 9.469 1 98.75 310 GLN B O 1
ATOM 4946 N N . MET B 1 311 ? 2.693 -16.422 7.281 1 98.62 311 MET B N 1
ATOM 4947 C CA . MET B 1 311 ? 1.522 -15.57 7.465 1 98.62 311 MET B CA 1
ATOM 4948 C C . MET B 1 311 ? 0.445 -16.281 8.273 1 98.62 311 MET B C 1
ATOM 4950 O O . MET B 1 311 ? -0.069 -15.75 9.25 1 98.62 311 MET B O 1
ATOM 4954 N N . GLN B 1 312 ? 0.167 -17.484 7.844 1 97.56 312 GLN B N 1
ATOM 4955 C CA . GLN B 1 312 ? -0.861 -18.266 8.516 1 97.56 312 GLN B CA 1
ATOM 4956 C C . GLN B 1 312 ? -0.482 -18.547 9.969 1 97.56 312 GLN B C 1
ATOM 4958 O O . GLN B 1 312 ? -1.344 -18.547 10.852 1 97.56 312 GLN B O 1
ATOM 4963 N N . GLN B 1 313 ? 0.793 -18.828 10.164 1 97.56 313 GLN B N 1
ATOM 4964 C CA . GLN B 1 313 ? 1.265 -19.047 11.523 1 97.56 313 GLN B CA 1
ATOM 4965 C C . GLN B 1 313 ? 1.04 -17.828 12.398 1 97.56 313 GLN B C 1
ATOM 4967 O O . GLN B 1 313 ? 0.636 -17.938 13.555 1 97.56 313 GLN B O 1
ATOM 4972 N N . LYS B 1 314 ? 1.3 -16.609 11.812 1 97.25 314 LYS B N 1
ATOM 4973 C CA . LYS B 1 314 ? 1.061 -15.375 12.547 1 97.25 314 LYS B CA 1
ATOM 4974 C C . LYS B 1 314 ? -0.412 -15.234 12.922 1 97.25 314 LYS B C 1
ATOM 4976 O O . LYS B 1 314 ? -0.738 -14.719 13.992 1 97.25 314 LYS B O 1
ATOM 4981 N N . TRP B 1 315 ? -1.312 -15.664 12.078 1 97.12 315 TRP B N 1
ATOM 4982 C CA . TRP B 1 315 ? -2.75 -15.523 12.281 1 97.12 315 TRP B CA 1
ATOM 4983 C C . TRP B 1 315 ? -3.232 -16.469 13.391 1 97.12 315 TRP B C 1
ATOM 4985 O O . TRP B 1 315 ? -4.207 -16.156 14.078 1 97.12 315 TRP B O 1
ATOM 4995 N N . ARG B 1 316 ? -2.598 -17.578 13.555 1 93.75 316 ARG B N 1
ATOM 4996 C CA . ARG B 1 316 ? -2.98 -18.547 14.578 1 93.75 316 ARG B CA 1
ATOM 4997 C C . ARG B 1 316 ? -2.498 -18.109 15.953 1 93.75 316 ARG B C 1
ATOM 4999 O O . ARG B 1 316 ? -3.072 -18.5 16.969 1 93.75 316 ARG B O 1
ATOM 5006 N N . GLN B 1 317 ? -1.424 -17.328 16.016 1 88.25 317 GLN B N 1
ATOM 5007 C CA . GLN B 1 317 ? -0.854 -16.875 17.281 1 88.25 317 GLN B CA 1
ATOM 5008 C C . GLN B 1 317 ? -1.595 -15.633 17.797 1 88.25 317 GLN B C 1
ATOM 5010 O O . GLN B 1 317 ? -1.485 -15.289 18.969 1 88.25 317 GLN B O 1
ATOM 5015 N N . ASN B 1 318 ? -2.311 -14.875 16.969 1 74.12 318 ASN B N 1
ATOM 5016 C CA . ASN B 1 318 ? -3.029 -13.672 17.375 1 74.12 318 ASN B CA 1
ATOM 5017 C C . ASN B 1 318 ? -4.48 -13.977 17.734 1 74.12 318 ASN B C 1
ATOM 5019 O O . ASN B 1 318 ? -5.113 -14.828 17.094 1 74.12 318 ASN B O 1
#

Foldseek 3Di:
DAAAEEEEEDCDPVVLLLLVLDDDDRYDDAEYEDCAQVVQVVSCVVSVHPYYYNDLVVVLQDPRHAEYEYDHFQACQLVSLLVNLVSNHAYEYEFPNHLFLVSLVVSVVSCVVSVHHYFYLQLLVLFFQLVVVVVVVVVCQQAAWAEKEFEAEAADPLDCPDLQNDVVRVHAFCRPPVLNRLLVVLSNDPDQWAWPAKDFDHRPNRHGAWMWTWTADPVNYIYIYTYHHHDGDWRWMWTHHPFWIKIFGPSSQTQKIWTAGPVGDIDIGGHHDSSCSSVSVVVVSVCCRVVNDPDVRSVSSSSSSNNSVNNVVNHVVD/DAAAEEEEEDCDPVVLLLLVLDDDDRYDDAEYEDCAQVVQVVSCVVSVHPYYYNDLVVVLQPPRHAEYEYDHFQACLLVSLLSNLVSNHAYEYEFPNHLFLVSLVVSVVSCVVSVHHYFYLQLLVLFFQLVVVVVVVVVCQQAAWAEKEFEAEAADPLDCPDCQNDVVRVHAFCRPPVLNRLLVVLSNDPDQWAWPAKDFDHRPNRHGAWMWTWTADPVNYIYIYTYHHHDGDWRWMWTHHPFWIKIFGPSSQTQKIWTAGPVGDIDIGGHHDSSCSSVSVVVVSVCCRVVNDPDVRSVSSSSSSNNSVNNVVNHVVD

Sequence (636 aa):
MTNLQWGIVGLGDIAHSFAESFDQTTSTLTACASRTLEKAEKFAEQYDLPKAYGSYEELLADKDISIIYIAVPNRQHHQHIMQALEAGKHVLCEKAITMNLSELQSAIELAERKELVLAEAMTIFNMPLYKELHALMDSGRMGKLKMIQAPFGSYKEPDPTNRFFNPDLAGGALLDIGTYAVSFARWFMTEQPAVIASTMVPFSTGVDEQSVTILQNDKNELATVSLTFQAKMPKKGIVAFENGYLTIDEYPRADQAEIFFNDGTRELIESGFSGNAMNYEIEHMVQMIQGEMPNKSLFFTKDVIDILDQMQQKWRQNMTNLQWGIVGLGDIAHSFAESFDQTTSTLTACASRTLEKAEKFAEQYDLPKAYGSYEELLADKDISIIYIAVPNRQHHQHIMQALEAGKHVLCEKAITMNLSELQSAIELAERKELVLAEAMTIFNMPLYKELHALMDSGRMGKLKMIQAPFGSYKEPDPTNRFFNPDLAGGALLDIGTYAVSFARWFMTEQPAVIASTMVPFSTGVDEQSVTILQNDKNELATVSLTFQAKMPKKGIVAFENGYLTIDEYPRADQAEIFFNDGTRELIESGFSGNAMNYEIEHMVQMIQGEMPNKSLFFTKDVIDILDQMQQKWRQN

Organism: Trichuris trichiura (NCBI:txid36087)

Secondary structure (DSSP, 8-state):
---EEEEEE--SHHHHHHHHH---SSEEEEEEE-SSHHHHHHHHHHHT-SEEESSHHHHHH-TT--EEEE-S-HHHHHHHHHHHHHTT-EEEEESS--SSHHHHHHHHHHHHHTT--EEEE-GGGT-HHHHHHHHHHHTTTT-SEEEEEEEEE-B----TTSTTT-GGGT-SHIIIIIHHHHHHHHHHSSSPPEEEEEEEEEPTTSSEEEEEEEEE-TT--EEEEEEESBS----EEEEEETTEEEEEETGGG--EEEEEETTS-EEEEE-S-GGGHHHHHHHHHHHHHTTSS--HHHHHHHHHHHHHHHHHHHHHH-/---EEEEEE--SHHHHHHHHH---SSEEEEEEE-SSHHHHHHHHHHHT-SEEESSHHHHHH-TT--EEEE-S-HHHHHHHHHHHHHTT-EEEEESS--SSHHHHHHHHHHHHHTT--EEEE-GGGT-HHHHHHHHHHHTTTT-SEEEEEEEEE-B----TTSTTT-GGGT-SHIIIIIHHHHHHHHHHSSSPPEEEEEEEEEPTTSSEEEEEEEEE-TT--EEEEEEESBS----EEEEEETTEEEEEETGGG--EEEEEETTS-EEEEE-S-GGGHHHHHHHHHHHHHTTSS--HHHHHHHHHHHHHHHHHHHHHH-

Solvent-accessible surface area (backbone atoms only — not comparable to full-atom values): 32084 Å² total; per-residue (Å²): 130,80,67,43,24,30,28,34,39,32,78,43,72,68,34,52,53,49,62,73,57,63,72,62,91,59,42,41,76,36,34,33,16,28,87,38,44,68,61,11,41,53,52,17,60,74,70,68,28,88,34,56,20,42,29,62,66,58,49,54,65,37,83,74,47,44,34,36,38,40,38,57,60,49,85,48,30,50,62,53,50,47,53,36,41,72,56,69,24,26,38,41,25,41,62,39,49,38,89,35,45,69,56,40,50,55,47,52,52,49,20,57,75,67,71,39,53,65,41,59,54,48,42,51,76,40,31,52,28,52,57,52,51,50,51,45,52,71,68,47,74,35,50,57,68,42,39,33,41,23,41,42,25,40,65,49,81,93,42,61,82,38,62,61,33,16,57,93,58,63,21,18,36,53,58,69,53,35,49,53,32,46,42,54,49,55,71,71,43,94,57,83,54,45,72,76,42,46,50,67,46,56,39,97,67,62,22,42,29,31,34,42,32,36,33,37,30,97,79,66,31,37,33,40,38,37,38,26,32,54,18,35,44,72,37,44,32,37,44,20,11,50,39,16,27,38,42,26,55,53,48,58,46,30,26,48,38,40,37,42,35,74,87,68,52,70,50,77,48,74,28,73,54,48,94,44,35,68,41,35,44,52,50,50,50,52,34,37,71,70,64,73,40,79,70,63,53,43,59,52,48,52,54,36,36,44,46,53,44,48,42,52,52,41,48,70,76,100,130,79,67,43,24,29,28,33,39,34,78,44,72,66,34,51,53,50,61,72,58,64,72,60,90,59,43,41,73,34,34,33,18,26,90,38,43,67,60,12,42,53,53,18,62,73,70,69,29,86,34,56,20,41,30,62,65,59,51,54,65,36,83,73,48,44,32,36,38,40,40,56,60,49,86,48,31,50,62,53,48,47,52,36,41,74,56,69,23,27,36,41,26,40,62,41,48,42,91,33,46,69,56,42,49,55,47,50,52,51,21,57,74,69,72,42,54,67,40,58,54,48,41,52,75,39,32,52,28,52,57,52,50,51,52,47,52,73,68,48,74,36,49,57,70,40,40,32,41,24,41,44,26,40,64,50,81,94,42,61,81,38,65,61,33,15,58,90,59,63,21,17,36,54,59,68,53,35,51,53,31,45,42,54,49,55,70,72,43,94,57,82,54,45,71,76,44,46,50,68,46,58,40,98,66,61,21,43,29,31,36,44,32,38,35,37,28,95,80,67,30,37,33,39,38,37,38,26,32,54,17,33,45,71,36,45,32,36,45,20,10,50,40,16,26,38,42,24,56,53,48,59,46,30,26,47,36,40,37,41,35,75,88,67,53,71,48,76,48,75,29,73,52,48,92,44,34,68,41,35,43,53,51,49,51,51,34,38,70,69,64,75,41,79,70,60,52,42,57,52,47,52,54,37,38,44,48,52,45,46,44,54,52,41,48,70,75,101

Nearest PDB structures (foldseek):
  4had-assembly1_D  TM=9.128E-01  e=5.785E-28  Rhizobium etli CFN 42
  3rc1-assembly1_A  TM=8.849E-01  e=1.359E-26  Actinomadura kijaniata
  3rc7-assembly1_A  TM=8.923E-01  e=7.202E-26  Actinomadura kijaniata
  5yaq-assembly1_D  TM=8.828E-01  e=8.278E-25  Paracoccus laeviglucosivorans
  5uib-assembly1_A  TM=8.432E-01  e=4.218E-23  Rhizobium rhizogenes K84